Protein AF-A0A662SLN3-F1 (afdb_monomer_lite)

Secondary structure (DSSP, 8-state):
---------SS-SSSHHHHHHHHHHTTT-THHHHHHHHHHHHHHHHHHTTTSS-HHHHHHHHHHHHHHHHHHHHHHHS-TT-HHHHHHHHTT--SSEEEETTTTEEEE-SEEEEHHHHHHHHHHTT--SEEEEETTEEEE-SEEEE--SSS-EEEEE-SEEEEEPTT----TT--SEEE-TTEEEEESEEEETTTTEEES-EEEE-PPPSSTT----SEEE-TT-EEEEES-EEE--SSS-----B-SS-EEEEEEEEEESSEEEEEEEEEEEEEEEEES-EEEEEEEEEEEEEEE---TTS-SEEE-SS-EEE-EEE-SS--EEE---S----EEEES-EES---EEESS--SS-EEEEEEB--EEEETTSPBP-EEEEEE-TT--TTTSPPSEEEEEETTEEES--EEEEEEE-GGGTT--EE-PSEEEEEEETTEEEEEEEEE--SS-B--EEEEPPPSS-HHHHHHHHHHHHHHHHS-EEEETTEEEEE-TTSSSEEEEEEEE-TTS-B-SSS--EEEEE-

Radius of gyration: 42.92 Å; chains: 1; bounding box: 99×66×153 Å

Foldseek 3Di:
DDPPPQDADAPPDPCLVVLLQLLLVCVVPVVSVVVQLVVLVVVCVVCVVVVNDDPRVSVNSVVSSPNSVVVNVVVVVPPPPPVVVVVVCVVPPPAQWDADPVQLEIEGEADEEEVVNVVVVCVVVVHPQWAAPDVQEIEGNGAYEFYDQPHATEYEYFQHEYEYDLPDADDPQGASYEFEHNYEYEFFADPDPVVLDTHRGYEYHYDDHPDAAGAHEHYEYDAHGAYEGGLYEYADDQRYDDYDENPHDYHAYHGNYEYANYEAEYEADAHEEENYEAECYAYAYAHAYYENYEYEDDDQPDANYEYEPPHAYDHYEADDNHEYEYEYDPDQHEYEYEQHAYPDYFYHYPDQHPYKYWYKYFAWEQEAEPVRWGDWFKKFKAFPPDDVVPDHGPDIWTDDRRTTDDGRIDTQFIDGVVCGRDTPGRDPMWMFTDDPPDTQDIDTGHHRNGHHHYYHYTHDPPADPVNVVVVVLLVVQQVPADWDQDPQKIFRAGPVNPHGSWIWRFAAPVRHRDSPNTPDTHTDD

Structure (mmCIF, N/CA/C/O backbone):
data_AF-A0A662SLN3-F1
#
_entry.id   AF-A0A662SLN3-F1
#
loop_
_atom_site.group_PDB
_atom_site.id
_atom_site.type_symbol
_atom_site.label_atom_id
_atom_site.label_alt_id
_atom_site.label_comp_id
_atom_site.label_asym_id
_atom_site.label_entity_id
_atom_site.label_seq_id
_atom_site.pdbx_PDB_ins_code
_atom_site.Cartn_x
_atom_site.Cartn_y
_atom_site.Cartn_z
_atom_site.occupancy
_atom_site.B_iso_or_equiv
_atom_site.auth_seq_id
_atom_site.auth_comp_id
_atom_site.auth_asym_id
_atom_site.auth_atom_id
_atom_site.pdbx_PDB_model_num
ATOM 1 N N . MET A 1 1 ? -51.392 29.136 81.006 1.00 45.62 1 MET A N 1
ATOM 2 C CA . MET A 1 1 ? -51.705 29.392 79.584 1.00 45.62 1 MET A CA 1
ATOM 3 C C . MET A 1 1 ? -51.984 28.042 78.960 1.00 45.62 1 MET A C 1
ATOM 5 O O . MET A 1 1 ? -51.174 27.147 79.159 1.00 45.62 1 MET A O 1
ATOM 9 N N . GLY A 1 2 ? -53.167 27.854 78.369 1.00 44.44 2 GLY A N 1
ATOM 10 C CA . GLY A 1 2 ? -53.545 26.571 77.775 1.00 44.44 2 GLY A CA 1
ATOM 11 C C . GLY A 1 2 ? -52.547 26.180 76.691 1.00 44.44 2 GLY A C 1
ATOM 12 O O . GLY A 1 2 ? -52.160 27.028 75.891 1.00 44.44 2 GLY A O 1
ATOM 13 N N . VAL A 1 3 ? -52.108 24.923 76.706 1.00 50.09 3 VAL A N 1
ATOM 14 C CA . VAL A 1 3 ? -51.326 24.330 75.619 1.00 50.09 3 VAL A CA 1
ATOM 15 C C . VAL A 1 3 ? -52.274 24.248 74.425 1.00 50.09 3 VAL A C 1
ATOM 17 O O . VAL A 1 3 ? -53.097 23.341 74.336 1.00 50.09 3 VAL A O 1
ATOM 20 N N . GLY A 1 4 ? -52.262 25.283 73.586 1.00 57.16 4 GLY A N 1
ATOM 21 C CA . GLY A 1 4 ? -52.951 25.256 72.305 1.00 57.16 4 GLY A CA 1
ATOM 22 C C . GLY A 1 4 ? -52.290 24.195 71.434 1.00 57.16 4 GLY A C 1
ATOM 23 O O . GLY A 1 4 ? -51.065 24.153 71.347 1.00 57.16 4 GLY A O 1
ATOM 24 N N . ASN A 1 5 ? -53.090 23.319 70.832 1.00 64.81 5 ASN A N 1
ATOM 25 C CA . ASN A 1 5 ? -52.599 22.361 69.849 1.00 64.81 5 ASN A CA 1
ATOM 26 C C . ASN A 1 5 ? -52.024 23.138 68.658 1.00 64.81 5 ASN A C 1
ATOM 28 O O . ASN A 1 5 ? -52.776 23.750 67.902 1.00 64.81 5 ASN A O 1
ATOM 32 N N . VAL A 1 6 ? -50.699 23.123 68.519 1.00 71.62 6 VAL A N 1
ATOM 33 C CA . VAL A 1 6 ? -49.984 23.621 67.340 1.00 71.62 6 VAL A CA 1
ATOM 34 C C . VAL A 1 6 ? -50.281 22.653 66.194 1.00 71.62 6 VAL A C 1
ATOM 36 O O . VAL A 1 6 ? -49.996 21.460 66.307 1.00 71.62 6 VAL A O 1
ATOM 39 N N . LYS A 1 7 ? -50.904 23.145 65.120 1.00 82.12 7 LYS A N 1
ATOM 40 C CA . LYS A 1 7 ? -51.226 22.360 63.923 1.00 82.12 7 LYS A CA 1
ATOM 41 C C . LYS A 1 7 ? -50.310 22.822 62.792 1.00 82.12 7 LYS A C 1
ATOM 43 O O . LYS A 1 7 ? -50.463 23.939 62.321 1.00 82.12 7 LYS A O 1
ATOM 48 N N . VAL A 1 8 ? -49.377 21.966 62.382 1.00 84.44 8 VAL A N 1
ATOM 49 C CA . VAL A 1 8 ? -48.497 22.209 61.229 1.00 84.44 8 VAL A CA 1
ATOM 50 C C . VAL A 1 8 ? -49.195 21.691 59.974 1.00 84.44 8 VAL A C 1
ATOM 52 O O . VAL A 1 8 ? -49.628 20.536 59.947 1.00 84.44 8 VAL A O 1
ATOM 55 N N . GLU A 1 9 ? -49.339 22.543 58.965 1.00 86.38 9 GLU A N 1
ATOM 56 C CA . GLU A 1 9 ? -49.828 22.170 57.635 1.00 86.38 9 GLU A CA 1
ATOM 57 C C . GLU A 1 9 ? -48.622 22.092 56.691 1.00 86.38 9 GLU A C 1
ATOM 59 O O . GLU A 1 9 ? -47.720 22.913 56.783 1.00 86.38 9 GLU A O 1
ATOM 64 N N . ILE A 1 10 ? -48.569 21.043 55.869 1.00 88.38 10 ILE A N 1
ATOM 65 C CA . ILE A 1 10 ? -47.484 20.772 54.915 1.00 88.38 10 ILE A CA 1
ATOM 66 C C . ILE A 1 10 ? -48.088 20.938 53.519 1.00 88.38 10 ILE A C 1
ATOM 68 O O . ILE A 1 10 ? -49.196 20.444 53.281 1.00 88.38 10 ILE A O 1
ATOM 72 N N . PHE A 1 11 ? -47.358 21.576 52.611 1.00 89.06 11 PHE A N 1
ATOM 73 C CA . PHE A 1 11 ? -47.783 22.011 51.281 1.00 89.06 11 PHE A CA 1
ATOM 74 C C . PHE A 1 11 ? -48.908 23.044 51.325 1.00 89.06 11 PHE A C 1
ATOM 76 O O . PHE A 1 11 ? -49.922 22.910 50.632 1.00 89.06 11 PHE A O 1
ATOM 83 N N . ASP A 1 12 ? -48.748 24.052 52.177 1.00 85.62 12 ASP A N 1
ATOM 84 C CA . ASP A 1 12 ? -49.714 25.136 52.331 1.00 85.62 12 ASP A CA 1
ATOM 85 C C . ASP A 1 12 ? -49.606 26.186 51.212 1.00 85.62 12 ASP A C 1
ATOM 87 O O . ASP A 1 12 ? -50.600 26.860 50.911 1.00 85.62 12 ASP A O 1
ATOM 91 N N . ASP A 1 13 ? -48.462 26.273 50.521 1.00 85.69 13 ASP A N 1
ATOM 92 C CA . ASP A 1 13 ? -48.272 27.185 49.399 1.00 85.69 13 ASP A CA 1
ATOM 93 C C . ASP A 1 13 ? -47.536 26.581 48.176 1.00 85.69 13 ASP A C 1
ATOM 95 O O . ASP A 1 13 ? -47.255 25.386 48.065 1.00 85.69 13 ASP A O 1
ATOM 99 N N . ARG A 1 14 ? -47.317 27.410 47.142 1.00 84.00 14 ARG A N 1
ATOM 100 C CA . ARG A 1 14 ? -46.649 26.973 45.898 1.00 84.00 14 ARG A CA 1
ATOM 101 C C . ARG A 1 14 ? -45.124 26.907 46.043 1.00 84.00 14 ARG A C 1
ATOM 103 O O . ARG A 1 14 ? -44.486 26.261 45.211 1.00 84.00 14 ARG A O 1
ATOM 110 N N . TRP A 1 15 ? -44.556 27.578 47.042 1.00 87.56 15 TRP A N 1
ATOM 111 C CA . TRP A 1 15 ? -43.131 27.558 47.368 1.00 87.56 15 TRP A CA 1
ATOM 112 C C . TRP A 1 15 ? -42.744 26.292 48.130 1.00 87.56 15 TRP A C 1
ATOM 114 O O . TRP A 1 15 ? -41.628 25.816 47.932 1.00 87.56 15 TRP A O 1
ATOM 124 N N . SER A 1 16 ? -43.695 25.641 48.803 1.00 90.12 16 SER A N 1
ATOM 125 C CA . SER A 1 16 ? -43.526 24.314 49.399 1.00 90.12 16 SER A CA 1
ATOM 126 C C . SER A 1 16 ? -43.017 23.245 48.424 1.00 90.12 16 SER A C 1
ATOM 128 O O . SER A 1 16 ? -42.215 22.370 48.758 1.00 90.12 16 SER A O 1
ATOM 130 N N . ILE A 1 17 ? -43.434 23.323 47.153 1.00 90.88 17 ILE A N 1
ATOM 131 C CA . ILE A 1 17 ? -42.910 22.448 46.089 1.00 90.88 17 ILE A CA 1
ATOM 132 C C . ILE A 1 17 ? -41.433 22.765 45.810 1.00 90.88 17 ILE A C 1
ATOM 134 O O . ILE A 1 17 ? -40.642 21.862 45.538 1.00 90.88 17 ILE A O 1
ATOM 138 N N . GLY A 1 18 ? -41.045 24.037 45.895 1.00 93.50 18 GLY A N 1
ATOM 139 C CA . GLY A 1 18 ? -39.654 24.473 45.814 1.00 93.50 18 GLY A CA 1
ATOM 140 C C . GLY A 1 18 ? -38.807 23.902 46.951 1.00 93.50 18 GLY A C 1
ATOM 141 O O . GLY A 1 18 ? -37.724 23.390 46.681 1.00 93.50 18 GLY A O 1
ATOM 142 N N . HIS A 1 19 ? -39.317 23.902 48.186 1.00 95.25 19 HIS A N 1
ATOM 143 C CA . HIS A 1 19 ? -38.638 23.316 49.350 1.00 95.25 19 HIS A CA 1
ATOM 144 C C . HIS A 1 19 ? -38.444 21.806 49.191 1.00 95.25 19 HIS A C 1
ATOM 146 O O . HIS A 1 19 ? -37.337 21.302 49.384 1.00 95.25 19 HIS A O 1
ATOM 152 N N . LEU A 1 20 ? -39.471 21.097 48.715 1.00 95.62 20 LEU A N 1
ATOM 153 C CA . LEU A 1 20 ? -39.382 19.678 48.369 1.00 95.62 20 LEU A CA 1
ATOM 154 C C . LEU A 1 20 ? -38.299 19.400 47.305 1.00 95.62 20 LEU A C 1
ATOM 156 O O . LEU A 1 20 ? -37.490 18.483 47.458 1.00 95.62 20 LEU A O 1
ATOM 160 N N . LEU A 1 21 ? -38.251 20.189 46.226 1.00 94.50 21 LEU A N 1
ATOM 161 C CA . LEU A 1 21 ? -37.251 20.021 45.163 1.00 94.50 21 LEU A CA 1
ATOM 162 C C . LEU A 1 21 ? -35.831 20.366 45.637 1.00 94.50 21 LEU A C 1
ATOM 164 O O . LEU A 1 21 ? -34.888 19.653 45.295 1.00 94.50 21 LEU A O 1
ATOM 168 N N . LEU A 1 22 ? -35.673 21.416 46.449 1.00 95.12 22 LEU A N 1
ATOM 169 C CA . LEU A 1 22 ? -34.396 21.773 47.077 1.00 95.12 22 LEU A CA 1
ATOM 170 C C . LEU A 1 22 ? -33.912 20.677 48.031 1.00 95.12 22 LEU A C 1
ATOM 172 O O . LEU A 1 22 ? -32.722 20.364 48.044 1.00 95.12 22 LEU A O 1
ATOM 176 N N . GLY A 1 23 ? -34.835 20.051 48.764 1.00 95.38 23 GLY A N 1
ATOM 177 C CA . GLY A 1 23 ? -34.565 18.885 49.596 1.00 95.38 23 GLY A CA 1
ATOM 178 C C . GLY A 1 23 ? -33.995 17.718 48.795 1.00 95.38 23 GLY A C 1
ATOM 179 O O . GLY A 1 23 ? -32.965 17.160 49.165 1.00 95.38 23 GLY A O 1
ATOM 180 N N . ALA A 1 24 ? -34.613 17.384 47.658 1.00 93.81 24 ALA A N 1
ATOM 181 C CA . ALA A 1 24 ? -34.114 16.330 46.772 1.00 93.81 24 ALA A CA 1
ATOM 182 C C . ALA A 1 24 ? -32.739 16.678 46.167 1.00 93.81 24 ALA A C 1
ATOM 184 O O . ALA A 1 24 ? -31.862 15.818 46.083 1.00 93.81 24 ALA A O 1
ATOM 185 N N . LEU A 1 25 ? -32.522 17.945 45.795 1.00 91.56 25 LEU A N 1
ATOM 186 C CA . LEU A 1 25 ? -31.258 18.443 45.240 1.00 91.56 25 LEU A CA 1
ATOM 187 C C . LEU A 1 25 ? -30.094 18.368 46.246 1.00 91.56 25 LEU A C 1
ATOM 189 O O . LEU A 1 25 ? -28.941 18.177 45.857 1.00 91.56 25 LEU A O 1
ATOM 193 N N . ALA A 1 26 ? -30.383 18.495 47.544 1.00 94.12 26 ALA A N 1
ATOM 194 C CA . ALA A 1 26 ? -29.374 18.492 48.601 1.00 94.12 26 ALA A CA 1
ATOM 195 C C . ALA A 1 26 ? -28.642 17.148 48.775 1.00 94.12 26 ALA A C 1
ATOM 197 O O . ALA A 1 26 ? -27.623 17.097 49.461 1.00 94.12 26 ALA A O 1
ATOM 198 N N . ILE A 1 27 ? -29.119 16.080 48.131 1.00 89.50 27 ILE A N 1
ATOM 199 C CA . ILE A 1 27 ? -28.432 14.783 48.067 1.00 89.50 27 ILE A CA 1
ATOM 200 C C . ILE A 1 27 ? -27.156 14.883 47.242 1.00 89.50 27 ILE A C 1
ATOM 202 O O . ILE A 1 27 ? -26.119 14.374 47.656 1.00 89.50 27 ILE A O 1
ATOM 206 N N . GLU A 1 28 ? -27.238 15.566 46.102 1.00 84.38 28 GLU A N 1
ATOM 207 C CA . GLU A 1 28 ? -26.095 15.784 45.215 1.00 84.38 28 GLU A CA 1
ATOM 208 C C . GLU A 1 28 ? -25.231 16.949 45.713 1.00 84.38 28 GLU A C 1
ATOM 210 O O . GLU A 1 28 ? -24.007 16.947 45.594 1.00 84.38 28 GLU A O 1
ATOM 215 N N . PHE A 1 29 ? -25.865 17.941 46.343 1.00 89.75 29 PHE A N 1
ATOM 216 C CA . PHE A 1 29 ? -25.205 19.154 46.812 1.00 89.75 29 PHE A CA 1
ATOM 217 C C . PHE A 1 29 ? -25.473 19.397 48.306 1.00 89.75 29 PHE A C 1
ATOM 219 O O . PHE A 1 29 ? -26.309 20.237 48.650 1.00 89.75 29 PHE A O 1
ATOM 226 N N . PRO A 1 30 ? -24.737 18.741 49.229 1.00 88.94 30 PRO A N 1
ATOM 227 C CA . PRO A 1 30 ? -24.989 18.831 50.674 1.00 88.94 30 PRO A CA 1
ATOM 228 C C . PRO A 1 30 ? -24.973 20.256 51.248 1.00 88.94 30 PRO A C 1
ATOM 230 O O . PRO A 1 30 ? -25.603 20.530 52.269 1.00 88.94 30 PRO A O 1
ATOM 233 N N . PHE A 1 31 ? -24.283 21.196 50.592 1.00 91.31 31 PHE A N 1
ATOM 234 C CA . PHE A 1 31 ? -24.267 22.602 51.003 1.00 91.31 31 PHE A CA 1
ATOM 235 C C . PHE A 1 31 ? -25.634 23.292 50.850 1.00 91.31 31 PHE A C 1
ATOM 237 O O . PHE A 1 31 ? -25.897 24.252 51.572 1.00 91.31 31 PHE A O 1
ATOM 244 N N . VAL A 1 32 ? -26.519 22.803 49.970 1.00 92.38 32 VAL A N 1
ATOM 245 C CA . VAL A 1 32 ? -27.882 23.335 49.788 1.00 92.38 32 VAL A CA 1
ATOM 246 C C . VAL A 1 32 ? -28.675 23.253 51.090 1.00 92.38 32 VAL A C 1
ATOM 248 O O . VAL A 1 32 ? -29.361 24.211 51.427 1.00 92.38 32 VAL A O 1
ATOM 251 N N . PHE A 1 33 ? -28.508 22.186 51.880 1.00 93.88 33 PHE A N 1
ATOM 252 C CA . PHE A 1 33 ? -29.134 22.075 53.202 1.00 93.88 33 PHE A CA 1
ATOM 253 C C . PHE A 1 33 ? -28.687 23.195 54.147 1.00 93.88 33 PHE A C 1
ATOM 255 O O . PHE A 1 33 ? -29.515 23.833 54.793 1.00 93.88 33 PHE A O 1
ATOM 262 N N . ALA A 1 34 ? -27.381 23.474 54.203 1.00 92.19 34 ALA A N 1
ATOM 263 C CA . ALA A 1 34 ? -26.845 24.517 55.073 1.00 92.19 34 ALA A CA 1
ATOM 264 C C . ALA A 1 34 ? -27.356 25.912 54.678 1.00 92.19 34 ALA A C 1
ATOM 266 O O . ALA A 1 34 ? -27.713 26.701 55.553 1.00 92.19 34 ALA A O 1
ATOM 267 N N . PHE A 1 35 ? -27.429 26.208 53.374 1.00 95.38 35 PHE A N 1
ATOM 268 C CA . PHE A 1 35 ? -27.989 27.470 52.887 1.00 95.38 35 PHE A CA 1
ATOM 269 C C . PHE A 1 35 ? -29.492 27.568 53.114 1.00 95.38 35 PHE A C 1
ATOM 271 O O . PHE A 1 35 ? -29.951 28.629 53.522 1.00 95.38 35 PHE A O 1
ATOM 278 N N . PHE A 1 36 ? -30.234 26.482 52.895 1.00 95.75 36 PHE A N 1
ATOM 279 C CA . PHE A 1 36 ? -31.675 26.438 53.109 1.00 95.75 36 PHE A CA 1
ATOM 280 C C . PHE A 1 36 ? -32.022 26.694 54.577 1.00 95.75 36 PHE A C 1
ATOM 282 O O . PHE A 1 36 ? -32.727 27.646 54.879 1.00 95.75 36 PHE A O 1
ATOM 289 N N . VAL A 1 37 ? -31.427 25.948 55.515 1.00 94.25 37 VAL A N 1
ATOM 290 C CA . VAL A 1 37 ? -31.673 26.153 56.953 1.00 94.25 37 VAL A CA 1
ATOM 291 C C . VAL A 1 37 ? -31.278 27.563 57.395 1.00 94.25 37 VAL A C 1
ATOM 293 O O . VAL A 1 37 ? -31.988 28.186 58.182 1.00 94.25 37 VAL A O 1
ATOM 296 N N . LEU A 1 38 ? -30.154 28.093 56.899 1.00 95.94 38 LEU A N 1
ATOM 297 C CA . LEU A 1 38 ? -29.742 29.461 57.217 1.00 95.94 38 LEU A CA 1
ATOM 298 C C . LEU A 1 38 ? -30.741 30.493 56.679 1.00 95.94 38 LEU A C 1
ATOM 300 O O . LEU A 1 38 ? -31.073 31.441 57.390 1.00 95.94 38 LEU A O 1
ATOM 304 N N . TYR A 1 39 ? -31.200 30.310 55.442 1.00 95.06 39 TYR A N 1
ATOM 305 C CA . TYR A 1 39 ? -32.197 31.154 54.797 1.00 95.06 39 TYR A CA 1
ATOM 306 C C . TYR A 1 39 ? -33.511 31.151 55.591 1.00 95.06 39 TYR A C 1
ATOM 308 O O . TYR A 1 39 ? -33.936 32.222 56.023 1.00 95.06 39 TYR A O 1
ATOM 316 N N . GLU A 1 40 ? -34.050 29.972 55.911 1.00 94.56 40 GLU A N 1
ATOM 317 C CA . GLU A 1 40 ? -35.296 29.816 56.672 1.00 94.56 40 GLU A CA 1
ATOM 318 C C . GLU A 1 40 ? -35.196 30.425 58.077 1.00 94.56 40 GLU A C 1
ATOM 320 O O . GLU A 1 40 ? -36.088 31.129 58.539 1.00 94.56 40 GLU A O 1
ATOM 325 N N . VAL A 1 41 ? -34.068 30.244 58.775 1.00 93.81 41 VAL A N 1
ATOM 326 C CA . VAL A 1 41 ? -33.870 30.848 60.106 1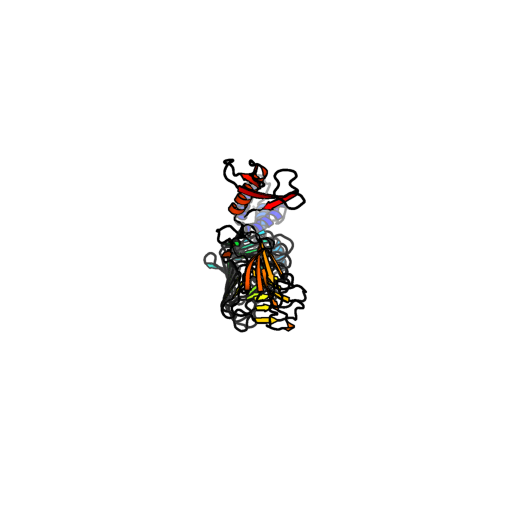.00 93.81 41 VAL A CA 1
ATOM 327 C C . VAL A 1 41 ? -33.830 32.376 60.029 1.00 93.81 41 VAL A C 1
ATOM 329 O O . VAL A 1 41 ? -34.369 33.055 60.911 1.00 93.81 41 VAL A O 1
ATOM 332 N N . ILE A 1 42 ? -33.175 32.937 59.006 1.00 93.62 42 ILE A N 1
ATOM 333 C CA . ILE A 1 42 ? -33.118 34.389 58.793 1.00 93.62 42 ILE A CA 1
ATOM 334 C C . ILE A 1 42 ? -34.511 34.926 58.457 1.00 93.62 42 ILE A C 1
ATOM 336 O O . ILE A 1 42 ? -34.926 35.936 59.039 1.00 93.62 42 ILE A O 1
ATOM 340 N N . GLU A 1 43 ? -35.220 34.259 57.549 1.00 91.75 43 GLU A N 1
ATOM 341 C CA . GLU A 1 43 ? -36.572 34.605 57.121 1.00 91.75 43 GLU A CA 1
ATOM 342 C C . GLU A 1 43 ? -37.545 34.583 58.303 1.00 91.75 43 GLU A C 1
ATOM 344 O O . GLU A 1 43 ? -38.126 35.630 58.627 1.00 91.75 43 GLU A O 1
ATOM 349 N N . PHE A 1 44 ? -37.572 33.477 59.048 1.00 91.56 44 PHE A N 1
ATOM 350 C CA . PHE A 1 44 ? -38.362 33.324 60.261 1.00 91.56 44 PHE A CA 1
ATOM 351 C C . PHE A 1 44 ? -38.048 34.428 61.273 1.00 91.56 44 PHE A C 1
ATOM 353 O O . PHE A 1 44 ? -38.941 35.129 61.747 1.00 91.56 44 PHE A O 1
ATOM 360 N N . CYS A 1 45 ? -36.772 34.690 61.581 1.00 90.75 45 CYS A N 1
ATOM 361 C CA . CYS A 1 45 ? -36.402 35.744 62.535 1.00 90.75 45 CYS A CA 1
ATOM 362 C C . CYS A 1 45 ? -36.865 37.146 62.098 1.00 90.75 45 CYS A C 1
ATOM 364 O O . CYS A 1 45 ? -37.200 37.989 62.945 1.00 90.75 45 CYS A O 1
ATOM 366 N N . TYR A 1 46 ? -36.869 37.414 60.791 1.00 91.38 46 TYR A N 1
ATOM 367 C CA . TYR A 1 46 ? -37.278 38.691 60.217 1.00 91.38 46 TYR A CA 1
ATOM 368 C C . TYR A 1 46 ? -38.806 38.855 60.188 1.00 91.38 46 TYR A C 1
ATOM 370 O O . TYR A 1 46 ? -39.322 39.907 60.589 1.00 91.38 46 TYR A O 1
ATOM 378 N N . LYS A 1 47 ? -39.538 37.823 59.755 1.00 88.75 47 LYS A N 1
ATOM 379 C CA . LYS A 1 47 ? -40.997 37.842 59.575 1.00 88.75 47 LYS A CA 1
ATOM 380 C C . LYS A 1 47 ? -41.776 37.532 60.855 1.00 88.75 47 LYS A C 1
ATOM 382 O O . LYS A 1 47 ? -42.838 38.128 61.070 1.00 88.75 47 LYS A O 1
ATOM 387 N N . TYR A 1 48 ? -41.231 36.727 61.769 1.00 84.69 48 TYR A N 1
ATOM 388 C CA . TYR A 1 48 ? -41.864 36.394 63.053 1.00 84.69 48 TYR A CA 1
ATOM 389 C C . TYR A 1 48 ? -42.099 37.640 63.917 1.00 84.69 48 TYR A C 1
ATOM 391 O O . TYR A 1 48 ? -43.196 37.865 64.431 1.00 84.69 48 TYR A O 1
ATOM 399 N N . LYS A 1 49 ? -41.112 38.549 63.993 1.00 81.75 49 LYS A N 1
ATOM 400 C CA . LYS A 1 49 ? -41.264 39.841 64.699 1.00 81.75 49 LYS A CA 1
ATOM 401 C C . LYS A 1 49 ? -42.371 40.722 64.114 1.00 81.75 49 LYS A C 1
ATOM 403 O O . LYS A 1 49 ? -42.907 41.576 64.818 1.00 81.75 49 LYS A O 1
ATOM 408 N N . ARG A 1 50 ? -42.712 40.525 62.840 1.00 86.38 50 ARG A N 1
ATOM 409 C CA . ARG A 1 50 ? -43.760 41.260 62.119 1.00 86.38 50 ARG A CA 1
ATOM 410 C C . ARG A 1 50 ? -45.109 40.543 62.125 1.00 86.38 50 ARG A C 1
ATOM 412 O O . ARG A 1 50 ? -46.055 41.079 61.557 1.00 86.38 50 ARG A O 1
ATOM 419 N N . LYS A 1 51 ? -45.210 39.377 62.782 1.00 81.50 51 LYS A N 1
ATOM 420 C CA . LYS A 1 51 ? -46.386 38.488 62.766 1.00 81.50 51 LYS A CA 1
ATOM 421 C C . LYS A 1 51 ? -46.807 38.082 61.346 1.00 81.50 51 LYS A C 1
ATOM 423 O O . LYS A 1 51 ? -47.993 37.920 61.081 1.00 81.50 51 LYS A O 1
ATOM 428 N N . GLN A 1 52 ? -45.837 37.992 60.437 1.00 80.50 52 GLN A N 1
ATOM 429 C CA . GLN A 1 52 ? -46.052 37.630 59.031 1.00 80.50 52 GLN A CA 1
ATOM 430 C C . GLN A 1 52 ? -45.802 36.145 58.760 1.00 80.50 52 GLN A C 1
ATOM 432 O O . GLN A 1 52 ? -46.150 35.668 57.690 1.00 80.50 52 GLN A O 1
ATOM 437 N N . GLU A 1 53 ? -45.214 35.441 59.721 1.00 82.62 53 GLU A N 1
ATOM 438 C CA . GLU A 1 53 ? -44.881 34.026 59.645 1.00 82.62 53 GLU A CA 1
ATOM 439 C C . GLU A 1 53 ? -45.033 33.441 61.046 1.00 82.62 53 GLU A C 1
ATOM 441 O O . GLU A 1 53 ? -44.666 34.087 62.040 1.00 82.62 53 GLU A O 1
ATOM 446 N N . THR A 1 54 ? -45.647 32.268 61.137 1.00 87.88 54 THR A N 1
ATOM 447 C CA . THR A 1 54 ? -45.875 31.584 62.407 1.00 87.88 54 THR A CA 1
ATOM 448 C C . THR A 1 54 ? -44.874 30.443 62.575 1.00 87.88 54 THR A C 1
ATOM 450 O O . THR A 1 54 ? -44.181 30.067 61.634 1.00 87.88 54 THR A O 1
ATOM 453 N N . VAL A 1 55 ? -44.755 29.905 63.793 1.00 87.81 55 VAL A N 1
ATOM 454 C CA . VAL A 1 55 ? -43.847 28.771 64.062 1.00 87.81 55 VAL A CA 1
ATOM 455 C C . VAL A 1 55 ? -44.243 27.557 63.216 1.00 87.81 55 VAL A C 1
ATOM 457 O O . VAL A 1 55 ? -43.390 26.771 62.823 1.00 87.81 55 VAL A O 1
ATOM 460 N N . GLU A 1 56 ? -45.536 27.418 62.931 1.00 89.19 56 GLU A N 1
ATOM 461 C CA . GLU A 1 56 ? -46.104 26.356 62.113 1.00 89.19 56 GLU A CA 1
ATOM 462 C C . GLU A 1 56 ? -45.580 26.381 60.673 1.00 89.19 56 GLU A C 1
ATOM 464 O O . GLU A 1 56 ? -45.208 25.319 60.189 1.00 89.19 56 GLU A O 1
ATOM 469 N N . CYS A 1 57 ? -45.493 27.553 60.029 1.00 88.25 57 CYS A N 1
ATOM 470 C CA . CYS A 1 57 ? -44.991 27.685 58.652 1.00 88.25 57 CYS A CA 1
ATOM 471 C C . CYS A 1 57 ? -43.512 27.289 58.554 1.00 88.25 57 CYS A C 1
ATOM 473 O O . CYS A 1 57 ? -43.184 26.364 57.827 1.00 88.25 57 CYS A O 1
ATOM 475 N N . PHE A 1 58 ? -42.652 27.859 59.406 1.00 91.62 58 PHE A N 1
ATOM 476 C CA . PHE A 1 58 ? -41.222 27.521 59.446 1.00 91.62 58 PHE A CA 1
ATOM 477 C C . PHE A 1 58 ? -40.961 26.022 59.676 1.00 91.62 58 PHE A C 1
ATOM 479 O O . PHE A 1 58 ? -40.063 25.417 59.087 1.00 91.62 58 PHE A O 1
ATOM 486 N N . VAL A 1 59 ? -41.743 25.392 60.562 1.00 92.38 59 VAL A N 1
ATOM 487 C CA . VAL A 1 59 ? -41.651 23.941 60.784 1.00 92.38 59 VAL A CA 1
ATOM 488 C C . VAL A 1 59 ? -42.177 23.166 59.570 1.00 92.38 59 VAL A C 1
ATOM 490 O O . VAL A 1 59 ? -41.618 22.116 59.254 1.00 92.38 59 VAL A O 1
ATOM 493 N N . GLY A 1 60 ? -43.211 23.669 58.894 1.00 93.44 60 GLY A N 1
ATOM 494 C CA . GLY A 1 60 ? -43.719 23.149 57.623 1.00 93.44 60 GLY A CA 1
ATOM 495 C C . GLY A 1 60 ? -42.643 23.129 56.537 1.00 93.44 60 GLY A C 1
ATOM 496 O O . GLY A 1 60 ? -42.332 22.052 56.031 1.00 93.44 60 GLY A O 1
ATOM 497 N N . ASP A 1 61 ? -41.984 24.260 56.287 1.00 94.06 61 ASP A N 1
ATOM 498 C CA . ASP A 1 61 ? -40.931 24.410 55.270 1.00 94.06 61 ASP A CA 1
ATOM 499 C C . ASP A 1 61 ? -39.752 23.453 55.505 1.00 94.06 61 ASP A C 1
ATOM 501 O O . ASP A 1 61 ? -39.259 22.781 54.591 1.00 94.06 61 ASP A O 1
ATOM 505 N N . LEU A 1 62 ? -39.333 23.302 56.768 1.00 95.06 62 LEU A N 1
ATOM 506 C CA . LEU A 1 62 ? -38.292 22.343 57.130 1.00 95.06 62 LEU A CA 1
ATOM 507 C C . LEU A 1 62 ? -38.741 20.894 56.891 1.00 95.06 62 LEU A C 1
ATOM 509 O O . LEU A 1 62 ? -37.950 20.074 56.421 1.00 95.06 62 LEU A O 1
ATOM 513 N N . LEU A 1 63 ? -39.994 20.555 57.210 1.00 95.25 63 LEU A N 1
ATOM 514 C CA . LEU A 1 63 ? -40.536 19.216 56.966 1.00 95.25 63 LEU A CA 1
ATOM 515 C C . LEU A 1 63 ? -40.651 18.915 55.470 1.00 95.25 63 LEU A C 1
ATOM 517 O O . LEU A 1 63 ? -40.334 17.801 55.064 1.00 95.25 63 LEU A O 1
ATOM 521 N N . GLU A 1 64 ? -41.044 19.881 54.647 1.00 96.44 64 GLU A N 1
ATOM 522 C CA . GLU A 1 64 ? -41.117 19.746 53.187 1.00 96.44 64 GLU A CA 1
ATOM 523 C C . GLU A 1 64 ? -39.744 19.509 52.570 1.00 96.44 64 GLU A C 1
ATOM 525 O O . GLU A 1 64 ? -39.574 18.592 51.763 1.00 96.44 64 GLU A O 1
ATOM 530 N N . PHE A 1 65 ? -38.736 20.262 53.012 1.00 96.81 65 PHE A N 1
ATOM 531 C CA . PHE A 1 65 ? -37.355 20.026 52.614 1.00 96.81 65 PHE A CA 1
ATOM 532 C C . PHE A 1 65 ? -36.885 18.624 53.018 1.00 96.81 65 PHE A C 1
ATOM 534 O O . PHE A 1 65 ? -36.312 17.891 52.211 1.00 96.81 65 PHE A O 1
ATOM 541 N N . MET A 1 66 ? -37.151 18.209 54.260 1.00 96.00 66 MET A N 1
ATOM 542 C CA . MET A 1 66 ? -36.760 16.883 54.748 1.00 96.00 66 MET A CA 1
ATOM 543 C C . MET A 1 66 ? -37.506 15.752 54.026 1.00 96.00 66 MET A C 1
ATOM 545 O O . MET A 1 66 ? -36.919 14.698 53.780 1.00 96.00 66 MET A O 1
ATOM 549 N N . LEU A 1 67 ? -38.768 15.963 53.636 1.00 95.94 67 LEU A N 1
ATOM 550 C CA . LEU A 1 67 ? -39.519 15.047 52.772 1.00 95.94 67 LEU A CA 1
ATOM 551 C C . LEU A 1 67 ? -38.880 14.949 51.384 1.00 95.94 67 LEU A C 1
ATOM 553 O O . LEU A 1 67 ? -38.770 13.850 50.846 1.00 95.94 67 LEU A O 1
ATOM 557 N N . GLY A 1 68 ? -38.412 16.069 50.836 1.00 95.69 68 GLY A N 1
ATOM 558 C CA . GLY A 1 68 ? -37.687 16.123 49.570 1.00 95.69 68 GLY A CA 1
ATOM 559 C C . GLY A 1 68 ? -36.385 15.335 49.619 1.00 95.69 68 GLY A C 1
ATOM 560 O O . GLY A 1 68 ? -36.129 14.491 48.760 1.00 95.69 68 GLY A O 1
ATOM 561 N N . LEU A 1 69 ? -35.603 15.552 50.679 1.00 93.81 69 LEU A N 1
ATOM 562 C CA . LEU A 1 69 ? -34.366 14.826 50.960 1.00 93.81 69 LEU A CA 1
ATOM 563 C C . LEU A 1 69 ? -34.627 13.323 51.126 1.00 93.81 69 LEU A C 1
ATOM 565 O O . LEU A 1 69 ? -33.920 12.498 50.551 1.00 93.81 69 LEU A O 1
ATOM 569 N N . GLY A 1 70 ? -35.671 12.955 51.872 1.00 94.50 70 GLY A N 1
ATOM 570 C CA . GLY A 1 70 ? -36.080 11.564 52.056 1.00 94.50 70 GLY A CA 1
ATOM 571 C C . GLY A 1 70 ? -36.516 10.903 50.748 1.00 94.50 70 GLY A C 1
ATOM 572 O O . GLY A 1 70 ? -36.087 9.790 50.454 1.00 94.50 70 GLY A O 1
ATOM 573 N N . TYR A 1 71 ? -37.322 11.589 49.935 1.00 90.50 71 TYR A N 1
ATOM 574 C CA . TYR A 1 71 ? -37.792 11.073 48.649 1.00 90.50 71 TYR A CA 1
ATOM 575 C C . TYR A 1 71 ? -36.648 10.910 47.651 1.00 90.50 71 TYR A C 1
ATOM 577 O O . TYR A 1 71 ? -36.516 9.857 47.029 1.00 90.50 71 TYR A O 1
ATOM 585 N N . GLY A 1 72 ? -35.773 11.911 47.547 1.00 89.44 72 GLY A N 1
ATOM 586 C CA . GLY A 1 72 ? -34.577 11.804 46.726 1.00 89.44 72 GLY A CA 1
ATOM 587 C C . GLY A 1 72 ? -33.667 10.665 47.199 1.00 89.44 72 GLY A C 1
ATOM 588 O O . GLY A 1 72 ? -33.124 9.943 46.370 1.00 89.44 72 GLY A O 1
ATOM 589 N N . TYR A 1 73 ? -33.531 10.449 48.515 1.00 87.62 73 TYR A N 1
ATOM 590 C CA . TYR A 1 73 ? -32.682 9.383 49.047 1.00 87.62 73 TYR A CA 1
ATOM 591 C C . TYR A 1 73 ? -33.271 8.019 48.701 1.00 87.62 73 TYR A C 1
ATOM 593 O O . TYR A 1 73 ? -32.562 7.144 48.222 1.00 87.62 73 TYR A O 1
ATOM 601 N N . VAL A 1 74 ? -34.586 7.847 48.855 1.00 84.25 74 VAL A N 1
ATOM 602 C CA . VAL A 1 74 ? -35.266 6.627 48.409 1.00 84.25 74 VAL A CA 1
ATOM 603 C C . VAL A 1 74 ? -35.039 6.398 46.915 1.00 84.25 74 VAL A C 1
ATOM 605 O O . VAL A 1 74 ? -34.720 5.274 46.545 1.00 84.25 74 VAL A O 1
ATOM 608 N N . ILE A 1 75 ? -35.111 7.435 46.072 1.00 81.19 75 ILE A N 1
ATOM 609 C CA . ILE A 1 75 ? -34.805 7.322 44.636 1.00 81.19 75 ILE A CA 1
ATOM 610 C C . ILE A 1 75 ? -33.371 6.834 44.397 1.00 81.19 75 ILE A C 1
ATOM 612 O O . ILE A 1 75 ? -33.184 5.953 43.560 1.00 81.19 75 ILE A O 1
ATOM 616 N N . THR A 1 76 ? -32.370 7.337 45.130 1.00 75.44 76 THR A N 1
ATOM 617 C CA . THR A 1 76 ? -30.981 6.862 44.975 1.00 75.44 76 THR A CA 1
ATOM 618 C C . THR A 1 76 ? -30.765 5.441 45.492 1.00 75.44 76 THR A C 1
ATOM 620 O O . THR A 1 76 ? -29.819 4.783 45.066 1.00 75.44 76 THR A O 1
ATOM 623 N N . GLN A 1 77 ? -31.632 4.947 46.382 1.00 76.12 77 GLN A N 1
ATOM 624 C CA . GLN A 1 77 ? -31.601 3.564 46.867 1.00 76.12 77 GLN A CA 1
ATOM 625 C C . GLN A 1 77 ? -32.399 2.583 45.993 1.00 76.12 77 GLN A C 1
ATOM 627 O O . GLN A 1 77 ? -32.292 1.376 46.211 1.00 76.12 77 GLN A O 1
ATOM 632 N N . ILE A 1 78 ? -33.202 3.048 45.023 1.00 67.75 78 ILE A N 1
ATOM 633 C CA . ILE A 1 78 ? -33.881 2.146 44.083 1.00 67.75 78 ILE A CA 1
ATOM 634 C C . ILE A 1 78 ? -32.803 1.496 43.201 1.00 67.75 78 ILE A C 1
ATOM 636 O O . ILE A 1 78 ? -32.109 2.210 42.474 1.00 67.75 78 ILE A O 1
ATOM 640 N N . PRO A 1 79 ? -32.655 0.156 43.226 1.00 52.53 79 PRO A N 1
ATOM 641 C CA . PRO A 1 79 ? -31.681 -0.535 42.395 1.00 52.53 79 PRO A CA 1
ATOM 642 C C . PRO A 1 79 ? -31.918 -0.191 40.924 1.00 52.53 79 PRO A C 1
ATOM 644 O O . PRO A 1 79 ? -33.033 -0.333 40.413 1.00 52.53 79 PRO A O 1
ATOM 647 N N . VAL A 1 80 ? -30.865 0.249 40.236 1.00 53.59 80 VAL A N 1
ATOM 648 C CA . VAL A 1 80 ? -30.860 0.706 38.831 1.00 53.59 80 VAL A CA 1
ATOM 649 C C . VAL A 1 80 ? -31.042 -0.464 37.841 1.00 53.59 80 VAL A C 1
ATOM 651 O O . VAL A 1 80 ? -30.546 -0.456 36.720 1.00 53.59 80 VAL A O 1
ATOM 654 N N . GLU A 1 81 ? -31.776 -1.501 38.238 1.00 50.62 81 GLU A N 1
ATOM 655 C CA . GLU A 1 81 ? -32.165 -2.620 37.378 1.00 50.62 81 GLU A CA 1
ATOM 656 C C . GLU A 1 81 ? -33.453 -2.325 36.597 1.00 50.62 81 GLU A C 1
ATOM 658 O O . GLU A 1 81 ? -33.817 -3.088 35.707 1.00 50.62 81 GLU A O 1
ATOM 663 N N . ASN A 1 82 ? -34.145 -1.210 36.874 1.00 53.78 82 ASN A N 1
ATOM 664 C CA . ASN A 1 82 ? -35.325 -0.822 36.105 1.00 53.78 82 ASN A CA 1
ATOM 665 C C . ASN A 1 82 ? -34.919 -0.186 34.751 1.00 53.78 82 ASN A C 1
ATOM 667 O O . ASN A 1 82 ? -34.405 0.940 34.732 1.00 53.78 82 ASN A O 1
ATOM 671 N N . PRO A 1 83 ? -35.189 -0.846 33.607 1.00 53.88 83 PRO A N 1
ATOM 672 C CA . PRO A 1 83 ? -34.749 -0.391 32.287 1.00 53.88 83 PRO A CA 1
ATOM 673 C C . PRO A 1 83 ? -35.351 0.959 31.865 1.00 53.88 83 PRO A C 1
ATOM 675 O O . PRO A 1 83 ? -34.737 1.679 31.082 1.00 53.88 83 PRO A O 1
ATOM 678 N N . VAL A 1 84 ? -36.506 1.347 32.417 1.00 56.47 84 VAL A N 1
ATOM 679 C CA . VAL A 1 84 ? -37.160 2.633 32.117 1.00 56.47 84 VAL A CA 1
ATOM 680 C C . VAL A 1 84 ? -36.414 3.800 32.769 1.00 56.47 84 VAL A C 1
ATOM 682 O O . VAL A 1 84 ? -36.207 4.832 32.137 1.00 56.47 84 VAL A O 1
ATOM 685 N N . ILE A 1 85 ? -35.948 3.631 34.011 1.00 52.84 85 ILE A N 1
ATOM 686 C CA . ILE A 1 85 ? -35.168 4.659 34.722 1.00 52.84 85 ILE A CA 1
ATOM 687 C C . ILE A 1 85 ? -33.764 4.774 34.114 1.00 52.84 85 ILE A C 1
ATOM 689 O O . ILE A 1 85 ? -33.242 5.879 33.980 1.00 52.84 85 ILE A O 1
ATOM 693 N N . ARG A 1 86 ? -33.186 3.655 33.654 1.00 50.94 86 ARG A N 1
ATOM 694 C CA . ARG A 1 86 ? -31.927 3.645 32.895 1.00 50.94 86 ARG A CA 1
ATOM 695 C C . ARG A 1 86 ? -32.043 4.445 31.591 1.00 50.94 86 ARG A C 1
ATOM 697 O O . ARG A 1 86 ? -31.133 5.201 31.279 1.00 50.94 86 ARG A O 1
ATOM 704 N N . GLU A 1 87 ? -33.160 4.339 30.867 1.00 52.62 87 GLU A N 1
ATOM 705 C CA . GLU A 1 87 ? -33.450 5.183 29.692 1.00 52.62 87 GLU A CA 1
ATOM 706 C C . GLU A 1 87 ? -33.645 6.664 30.045 1.00 52.62 87 GLU A C 1
ATOM 708 O O . GLU A 1 87 ? -33.125 7.542 29.361 1.00 52.62 87 GLU A O 1
ATOM 713 N N . MET A 1 88 ? -34.318 6.972 31.156 1.00 48.28 88 MET A N 1
ATOM 714 C CA . MET A 1 88 ? -34.487 8.366 31.586 1.00 48.28 88 MET A CA 1
ATOM 715 C C . MET A 1 88 ? -33.180 9.009 32.080 1.00 48.28 88 MET A C 1
ATOM 717 O O . MET A 1 88 ? -33.002 10.211 31.908 1.00 48.28 88 MET A O 1
ATOM 721 N N . LEU A 1 89 ? -32.243 8.236 32.640 1.00 47.56 89 LEU A N 1
ATOM 722 C CA . LEU A 1 89 ? -30.908 8.715 33.029 1.00 47.56 89 LEU A CA 1
ATOM 723 C C . LEU A 1 89 ? -29.919 8.776 31.851 1.00 47.56 89 LEU A C 1
ATOM 725 O O . LEU A 1 89 ? -29.006 9.599 31.874 1.00 47.56 89 LEU A O 1
ATOM 729 N N . LYS A 1 90 ? -30.129 8.004 30.772 1.00 46.91 90 LYS A N 1
ATOM 730 C CA . LYS A 1 90 ? -29.383 8.163 29.504 1.00 46.91 90 LYS A CA 1
ATOM 731 C C . LYS A 1 90 ? -29.601 9.530 28.841 1.00 46.91 90 LYS A C 1
ATOM 733 O O . LYS A 1 90 ? -28.762 9.966 28.061 1.00 46.91 90 LYS A O 1
ATOM 738 N N . LEU A 1 91 ? -30.674 10.249 29.175 1.00 39.72 91 LEU A N 1
ATOM 739 C CA . LEU A 1 91 ? -30.867 11.640 28.740 1.00 39.72 91 LEU A CA 1
ATOM 740 C C . LEU A 1 91 ? -29.854 12.628 29.359 1.00 39.72 91 LEU A C 1
ATOM 742 O O . LEU A 1 91 ? -29.774 13.764 28.902 1.00 39.72 91 LEU A O 1
ATOM 746 N N . PHE A 1 92 ? -29.040 12.190 30.327 1.00 40.00 92 PHE A N 1
ATOM 747 C CA . PHE A 1 92 ? -27.878 12.908 30.864 1.00 40.00 92 PHE A CA 1
ATOM 748 C C . PHE A 1 92 ? -26.538 12.283 30.428 1.00 40.00 92 PHE A C 1
ATOM 750 O O . PHE A 1 92 ? -25.546 12.344 31.154 1.00 40.00 92 PHE A O 1
ATOM 757 N N . VAL A 1 93 ? -26.468 11.698 29.227 1.00 47.62 93 VAL A N 1
ATOM 758 C CA . VAL A 1 93 ? -25.182 11.384 28.583 1.00 47.62 93 VAL A CA 1
ATOM 759 C C . VAL A 1 93 ? -24.504 12.706 28.200 1.00 47.62 93 VAL A C 1
ATOM 761 O O . VAL A 1 93 ? -24.666 13.244 27.107 1.00 47.62 93 VAL A O 1
ATOM 764 N N . ILE A 1 94 ? -23.775 13.282 29.156 1.00 48.72 94 ILE A N 1
ATOM 765 C CA . ILE A 1 94 ? -22.827 14.364 28.908 1.00 48.72 94 ILE A CA 1
ATOM 766 C C . ILE A 1 94 ? -21.576 13.703 28.322 1.00 48.72 94 ILE A C 1
ATOM 768 O O . ILE A 1 94 ? -20.744 13.167 29.050 1.00 48.72 94 ILE A O 1
ATOM 772 N N . GLY A 1 95 ? -21.472 13.720 26.995 1.00 65.19 95 GLY A N 1
ATOM 773 C CA . GLY A 1 95 ? -20.326 13.202 26.246 1.00 65.19 95 GLY A CA 1
ATOM 774 C C . GLY A 1 95 ? -20.697 12.011 25.371 1.00 65.19 95 GLY A C 1
ATOM 775 O O . GLY A 1 95 ? -21.405 11.112 25.797 1.00 65.19 95 GLY A O 1
ATOM 776 N N . GLY A 1 96 ? -20.221 11.990 24.133 1.00 90.69 96 GLY A N 1
ATOM 777 C CA . GLY A 1 96 ? -20.539 10.975 23.135 1.00 90.69 96 GLY A CA 1
ATOM 778 C C . GLY A 1 96 ? -19.930 9.583 23.356 1.00 90.69 96 GLY A C 1
ATOM 779 O O . GLY A 1 96 ? -19.630 8.893 22.391 1.00 90.69 96 GLY A O 1
ATOM 780 N N . ILE A 1 97 ? -19.738 9.146 24.605 1.00 95.06 97 ILE A N 1
ATOM 781 C CA . ILE A 1 97 ? -19.259 7.798 24.947 1.00 95.06 97 ILE A CA 1
ATOM 782 C C . ILE A 1 97 ? -20.336 7.079 25.770 1.00 95.06 97 ILE A C 1
ATOM 784 O O . ILE A 1 97 ? -20.876 7.634 26.726 1.00 95.06 97 ILE A O 1
ATOM 788 N N . SER A 1 98 ? -20.656 5.834 25.411 1.00 94.62 98 SER A N 1
ATOM 789 C CA . SER A 1 98 ? -21.589 4.977 26.159 1.00 94.62 98 SER A CA 1
ATOM 790 C C . SER A 1 98 ? -21.192 3.499 26.084 1.00 94.62 98 SER A C 1
ATOM 792 O O . SER A 1 98 ? -20.404 3.115 25.228 1.00 94.62 98 SER A O 1
ATOM 794 N N . TYR A 1 99 ? -21.717 2.650 26.973 1.00 94.81 99 TYR A N 1
ATOM 795 C CA . TYR A 1 99 ? -21.409 1.212 27.000 1.00 94.81 99 TYR A CA 1
ATOM 796 C C . TYR A 1 99 ? -22.681 0.359 27.029 1.00 94.81 99 TYR A C 1
ATOM 798 O O . TYR A 1 99 ? -23.586 0.603 27.832 1.00 94.81 99 TYR A O 1
ATOM 806 N N . ASN A 1 100 ? -22.727 -0.665 26.174 1.00 94.00 100 ASN A N 1
ATOM 807 C CA . ASN A 1 100 ? -23.748 -1.706 26.174 1.00 94.00 100 ASN A CA 1
ATOM 808 C C . ASN A 1 100 ? -23.145 -3.020 26.699 1.00 94.00 100 ASN A C 1
ATOM 810 O O . ASN A 1 100 ? -22.308 -3.633 26.035 1.00 94.00 100 ASN A O 1
ATOM 814 N N . ALA A 1 101 ? -23.593 -3.447 27.882 1.00 92.50 101 ALA A N 1
ATOM 815 C CA . ALA A 1 101 ? -23.120 -4.664 28.538 1.00 92.50 101 ALA A CA 1
ATOM 816 C C . ALA A 1 101 ? -23.565 -5.947 27.818 1.00 92.50 101 ALA A C 1
ATOM 818 O O . ALA A 1 101 ? -22.795 -6.901 27.772 1.00 92.50 101 ALA A O 1
ATOM 819 N N . ASP A 1 102 ? -24.755 -5.951 27.208 1.00 89.94 102 ASP A N 1
ATOM 820 C CA . ASP A 1 102 ? -25.299 -7.133 26.525 1.00 89.94 102 ASP A CA 1
ATOM 821 C C . ASP A 1 102 ? -24.491 -7.468 25.264 1.00 89.94 102 ASP A C 1
ATOM 823 O O . ASP A 1 102 ? -24.326 -8.627 24.896 1.00 89.94 102 ASP A O 1
ATOM 827 N N . GLU A 1 103 ? -23.939 -6.441 24.617 1.00 89.50 103 GLU A N 1
ATOM 828 C CA . GLU A 1 103 ? -23.082 -6.585 23.438 1.00 89.50 103 GLU A CA 1
ATOM 829 C C . GLU A 1 103 ? -21.586 -6.585 23.772 1.00 89.50 103 GLU A C 1
ATOM 831 O O . GLU A 1 103 ? -20.759 -6.766 22.874 1.00 89.50 103 GLU A O 1
ATOM 836 N N . ASN A 1 104 ? -21.240 -6.321 25.035 1.00 94.62 104 ASN A N 1
ATOM 837 C CA . ASN A 1 104 ? -19.896 -5.984 25.486 1.00 94.62 104 ASN A CA 1
ATOM 838 C C . ASN A 1 104 ? -19.204 -4.956 24.563 1.00 94.62 104 ASN A C 1
ATOM 840 O O . ASN A 1 104 ? -18.099 -5.178 24.055 1.00 94.62 104 ASN A O 1
ATOM 844 N N . ARG A 1 105 ? -19.896 -3.839 24.297 1.00 94.88 105 ARG A N 1
ATOM 845 C CA . ARG A 1 105 ? -19.501 -2.848 23.287 1.00 94.88 105 ARG A CA 1
ATOM 846 C C . ARG A 1 105 ? -19.550 -1.420 23.828 1.00 94.88 105 ARG A C 1
ATOM 848 O O . ARG A 1 105 ? -20.584 -0.958 24.308 1.00 94.88 105 ARG A O 1
ATOM 855 N N . LEU A 1 106 ? -18.431 -0.715 23.707 1.00 96.00 106 LEU A N 1
ATOM 856 C CA . LEU A 1 106 ? -18.298 0.721 23.914 1.00 96.00 106 LEU A CA 1
ATOM 857 C C . LEU A 1 106 ? -18.659 1.455 22.617 1.00 96.00 106 LEU A C 1
ATOM 859 O O . LEU A 1 106 ? -18.161 1.117 21.548 1.00 96.00 106 LEU A O 1
ATOM 863 N N . TYR A 1 107 ? -19.514 2.460 22.711 1.00 95.81 107 TYR A N 1
ATOM 864 C CA . TYR A 1 107 ? -19.966 3.303 21.615 1.00 95.81 107 TYR A CA 1
ATOM 865 C C . TYR A 1 107 ? -19.360 4.692 21.763 1.00 95.81 107 TYR A C 1
ATOM 867 O O . TYR A 1 107 ? -19.479 5.302 22.823 1.00 95.81 107 TYR A O 1
ATOM 875 N N . VAL A 1 108 ? -18.746 5.186 20.693 1.00 96.62 108 VAL A N 1
ATOM 876 C CA . VAL A 1 108 ? -18.125 6.507 20.585 1.00 96.62 108 VAL A CA 1
ATOM 877 C C . VAL A 1 108 ? -18.808 7.228 19.431 1.00 96.62 108 VAL A C 1
ATOM 879 O O . VAL A 1 108 ? -18.805 6.722 18.312 1.00 96.62 108 VAL A O 1
ATOM 882 N N . VAL A 1 109 ? -19.427 8.373 19.687 1.00 95.50 109 VAL A N 1
ATOM 883 C CA . VAL A 1 109 ? -20.237 9.146 18.734 1.00 95.50 109 VAL A CA 1
ATOM 884 C C . VAL A 1 109 ? -20.024 10.641 18.966 1.00 95.50 109 VAL A C 1
ATOM 886 O O . VAL A 1 109 ? -19.686 11.037 20.068 1.00 95.50 109 VAL A O 1
ATOM 889 N N . ASP A 1 110 ? -20.256 11.484 17.963 1.00 94.75 110 ASP A N 1
ATOM 890 C CA . ASP A 1 110 ? -20.387 12.945 18.126 1.00 94.75 110 ASP A CA 1
ATOM 891 C C . ASP A 1 110 ? -19.187 13.657 18.781 1.00 94.75 110 ASP A C 1
ATOM 893 O O . ASP A 1 110 ? -19.293 14.243 19.861 1.00 94.75 110 ASP A O 1
ATOM 897 N N . GLY A 1 111 ? -18.029 13.620 18.122 1.00 95.19 111 GLY A N 1
ATOM 898 C CA . GLY A 1 111 ? -16.852 14.346 18.593 1.00 95.19 111 GLY A CA 1
ATOM 899 C C . GLY A 1 111 ? -15.528 13.740 18.156 1.00 95.19 111 GLY A C 1
ATOM 900 O O . GLY A 1 111 ? -15.476 12.779 17.388 1.00 95.19 111 GLY A O 1
ATOM 901 N N . GLU A 1 112 ? -14.446 14.319 18.665 1.00 97.12 112 GLU A N 1
ATOM 902 C CA . GLU A 1 112 ? -13.096 13.791 18.503 1.00 97.12 112 GLU A CA 1
ATOM 903 C C . GLU A 1 112 ? -12.584 13.286 19.849 1.00 97.12 112 GLU A C 1
ATOM 905 O O . GLU A 1 112 ? -12.595 14.014 20.841 1.00 97.12 112 GLU A O 1
ATOM 910 N N . TYR A 1 113 ? -12.136 12.038 19.864 1.00 97.44 113 TYR A N 1
ATOM 911 C CA . TYR A 1 113 ? -11.716 11.325 21.058 1.00 97.44 113 TYR A CA 1
ATOM 912 C C . TYR A 1 113 ? -10.337 10.715 20.861 1.00 97.44 113 TYR A C 1
ATOM 914 O O . TYR A 1 113 ? -9.925 10.361 19.752 1.00 97.44 113 TYR A O 1
ATOM 922 N N . THR A 1 114 ? -9.632 10.539 21.965 1.00 97.31 114 THR A N 1
ATOM 923 C CA . THR A 1 114 ? -8.439 9.709 22.064 1.00 97.31 114 THR A CA 1
ATOM 924 C C . THR A 1 114 ? -8.752 8.421 22.815 1.00 97.31 114 THR A C 1
ATOM 926 O O . THR A 1 114 ? -9.743 8.329 23.538 1.00 97.31 114 THR A O 1
ATOM 929 N N . TYR A 1 115 ? -7.884 7.416 22.697 1.00 96.88 115 TYR A N 1
ATOM 930 C CA . TYR A 1 115 ? -8.019 6.200 23.508 1.00 96.88 115 TYR A CA 1
ATOM 931 C C . TYR A 1 115 ? -7.966 6.493 25.021 1.00 96.88 115 TYR A C 1
ATOM 933 O O . TYR A 1 115 ? -8.606 5.815 25.822 1.00 96.88 115 TYR A O 1
ATOM 941 N N . GLU A 1 116 ? -7.235 7.539 25.414 1.00 97.25 116 GLU A N 1
ATOM 942 C CA . GLU A 1 116 ? -7.149 7.993 26.800 1.00 97.25 116 GLU A CA 1
ATOM 943 C C . GLU A 1 116 ? -8.476 8.589 27.296 1.00 97.25 116 GLU A C 1
ATOM 945 O O . GLU A 1 116 ? -8.855 8.356 28.443 1.00 97.25 116 GLU A O 1
ATOM 950 N N . ASP A 1 117 ? -9.232 9.274 26.431 1.00 96.88 117 ASP A N 1
ATOM 951 C CA . ASP A 1 117 ? -10.586 9.742 26.756 1.00 96.88 117 ASP A CA 1
ATOM 952 C C . ASP A 1 117 ? -11.537 8.564 26.999 1.00 96.88 117 ASP A C 1
ATOM 954 O O . ASP A 1 117 ? -12.317 8.587 27.953 1.00 96.88 117 ASP A O 1
ATOM 958 N N . LEU A 1 118 ? -11.424 7.499 26.192 1.00 97.00 118 LEU A N 1
ATOM 959 C CA . LEU A 1 118 ? -12.198 6.268 26.391 1.00 97.00 118 LEU A CA 1
ATOM 960 C C . LEU A 1 118 ? -11.869 5.621 27.739 1.00 97.00 118 LEU A C 1
ATOM 962 O O . LEU A 1 118 ? -12.776 5.277 28.495 1.00 97.00 118 LEU A O 1
ATOM 966 N N . TYR A 1 119 ? -10.580 5.494 28.067 1.00 97.25 119 TYR A N 1
ATOM 967 C CA . TYR A 1 119 ? -10.136 4.951 29.351 1.00 97.25 119 TYR A CA 1
ATOM 968 C C . TYR A 1 119 ? -10.648 5.781 30.536 1.00 97.25 119 TYR A C 1
ATOM 970 O O . TYR A 1 119 ? -11.221 5.226 31.473 1.00 97.25 119 TYR A O 1
ATOM 978 N N . ASN A 1 120 ? -10.486 7.106 30.493 1.00 96.19 120 ASN A N 1
ATOM 979 C CA . ASN A 1 120 ? -10.922 7.989 31.575 1.00 96.19 120 ASN A CA 1
ATOM 980 C C . ASN A 1 120 ? -12.441 7.945 31.771 1.00 96.19 120 ASN A C 1
ATOM 982 O O . ASN A 1 120 ? -12.910 7.954 32.910 1.00 96.19 120 ASN A O 1
ATOM 986 N N . TRP A 1 121 ? -13.208 7.828 30.683 1.00 95.25 121 TRP A N 1
ATOM 987 C CA . TRP A 1 121 ? -14.649 7.612 30.763 1.00 95.25 121 TRP A CA 1
ATOM 988 C C . TRP A 1 121 ? -14.982 6.263 31.416 1.00 95.25 121 TRP A C 1
ATOM 990 O O . TRP A 1 121 ? -15.761 6.230 32.365 1.00 95.25 121 TRP A O 1
ATOM 1000 N N . VAL A 1 122 ? -14.348 5.168 30.978 1.00 95.19 122 VAL A N 1
ATOM 1001 C CA . VAL A 1 122 ? -14.542 3.816 31.541 1.00 95.19 122 VAL A CA 1
ATOM 1002 C C . VAL A 1 122 ? -14.266 3.793 33.049 1.00 95.19 122 VAL A C 1
ATOM 1004 O O . VAL A 1 122 ? -15.095 3.298 33.815 1.00 95.19 122 VAL A O 1
ATOM 1007 N N . VAL A 1 123 ? -13.157 4.399 33.487 1.00 94.56 123 VAL A N 1
ATOM 1008 C CA . VAL A 1 123 ? -12.803 4.529 34.911 1.00 94.56 123 VAL A CA 1
ATOM 1009 C C . VAL A 1 123 ? -13.815 5.395 35.660 1.00 94.56 123 VAL A C 1
ATOM 1011 O O . VAL A 1 123 ? -14.239 5.027 36.754 1.00 94.56 123 VAL A O 1
ATOM 1014 N N . GLY A 1 124 ? -14.243 6.515 35.072 1.00 91.19 124 GLY A N 1
ATOM 1015 C CA . GLY A 1 124 ? -15.251 7.401 35.659 1.00 91.19 124 GLY A CA 1
ATOM 1016 C C . GLY A 1 124 ? -16.613 6.731 35.862 1.00 91.19 124 GLY A C 1
ATOM 1017 O O . GLY A 1 124 ? -17.331 7.088 36.792 1.00 91.19 124 GLY A O 1
ATOM 1018 N N . GLN A 1 125 ? -16.948 5.732 35.040 1.00 90.44 125 GLN A N 1
ATOM 1019 C CA . GLN A 1 125 ? -18.153 4.910 35.190 1.00 90.44 125 GLN A CA 1
ATOM 1020 C C . GLN A 1 125 ? -17.964 3.695 36.120 1.00 90.44 125 GLN A C 1
ATOM 1022 O O . GLN A 1 125 ? -18.912 2.942 36.335 1.00 90.44 125 GLN A O 1
ATOM 1027 N N . GLY A 1 126 ? -16.759 3.464 36.656 1.00 92.31 126 GLY A N 1
ATOM 1028 C CA . GLY A 1 126 ? -16.457 2.289 37.482 1.00 92.31 126 GLY A CA 1
ATOM 1029 C C . GLY A 1 126 ? -16.508 0.959 36.718 1.00 92.31 126 GLY A C 1
ATOM 1030 O O . GLY A 1 126 ? -16.751 -0.085 37.323 1.00 92.31 126 GLY A O 1
ATOM 1031 N N . LEU A 1 127 ? -16.315 0.986 35.396 1.00 92.81 127 LEU A N 1
ATOM 1032 C CA . LEU A 1 127 ? -16.330 -0.201 34.540 1.00 92.81 127 LEU A CA 1
ATOM 1033 C C . LEU A 1 127 ? -14.923 -0.810 34.426 1.00 92.81 127 LEU A C 1
ATOM 1035 O O . LEU A 1 127 ? -13.936 -0.089 34.313 1.00 92.81 127 LEU A O 1
ATOM 1039 N N . ASP A 1 128 ? -14.830 -2.141 34.373 1.00 95.75 128 ASP A N 1
ATOM 1040 C CA . ASP A 1 128 ? -13.559 -2.882 34.252 1.00 95.75 128 ASP A CA 1
ATOM 1041 C C . ASP A 1 128 ? -13.327 -3.455 32.838 1.00 95.75 128 ASP A C 1
ATOM 1043 O O . ASP A 1 128 ? -12.865 -4.581 32.650 1.00 95.75 128 ASP A O 1
ATOM 1047 N N . ILE A 1 129 ? -13.712 -2.690 31.815 1.00 96.06 129 ILE A N 1
ATOM 1048 C CA . ILE A 1 129 ? -13.695 -3.132 30.408 1.00 96.06 129 ILE A CA 1
ATOM 1049 C C . ILE A 1 129 ? -12.480 -2.632 29.614 1.00 96.06 129 ILE A C 1
ATOM 1051 O O . ILE A 1 129 ? -12.205 -3.138 28.526 1.00 96.06 129 ILE A O 1
ATOM 1055 N N . ILE A 1 130 ? -11.744 -1.659 30.158 1.00 97.56 130 ILE A N 1
ATOM 1056 C CA . ILE A 1 130 ? -10.433 -1.205 29.680 1.00 97.56 130 ILE A CA 1
ATOM 1057 C C . ILE A 1 130 ? -9.566 -0.976 30.917 1.00 97.56 130 ILE A C 1
ATOM 1059 O O . ILE A 1 130 ? -9.872 -0.116 31.740 1.00 97.56 130 ILE A O 1
ATOM 1063 N N . GLN A 1 131 ? -8.474 -1.724 31.043 1.00 97.44 131 GLN A N 1
ATOM 1064 C CA . GLN A 1 131 ? -7.528 -1.591 32.147 1.00 97.44 131 GLN A CA 1
ATOM 1065 C C . GLN A 1 131 ? -6.229 -0.967 31.651 1.00 97.44 131 GLN A C 1
ATOM 1067 O O . GLN A 1 131 ? -5.741 -1.307 30.578 1.00 97.44 131 GLN A O 1
ATOM 1072 N N . ARG A 1 132 ? -5.627 -0.079 32.441 1.00 97.75 132 ARG A N 1
ATOM 1073 C CA . ARG A 1 132 ? -4.273 0.410 32.172 1.00 97.75 132 ARG A CA 1
ATOM 1074 C C . ARG A 1 132 ? -3.263 -0.544 32.805 1.00 97.75 132 ARG A C 1
ATOM 1076 O O . ARG A 1 132 ? -3.251 -0.701 34.021 1.00 97.75 132 ARG A O 1
ATOM 1083 N N . LEU A 1 133 ? -2.396 -1.135 31.988 1.00 96.56 133 LEU A N 1
ATOM 1084 C CA . LEU A 1 133 ? -1.307 -2.002 32.448 1.00 96.56 133 LEU A CA 1
ATOM 1085 C C . LEU A 1 133 ? -0.097 -1.174 32.899 1.00 96.56 133 LEU A C 1
ATOM 1087 O O . LEU A 1 133 ? 0.509 -1.434 33.936 1.00 96.56 133 LEU A O 1
ATOM 1091 N N . LYS A 1 134 ? 0.248 -0.156 32.107 1.00 95.62 134 LYS A N 1
ATOM 1092 C CA . LYS A 1 134 ? 1.301 0.837 32.373 1.00 95.62 134 LYS A CA 1
ATOM 1093 C C . LYS A 1 134 ? 1.037 2.087 31.532 1.00 95.62 134 LYS A C 1
ATOM 1095 O O . LYS A 1 134 ? 0.034 2.160 30.824 1.00 95.62 134 LYS A O 1
ATOM 1100 N N . GLU A 1 135 ? 1.921 3.079 31.606 1.00 95.56 135 GLU A N 1
ATOM 1101 C CA . GLU A 1 135 ? 1.835 4.254 30.735 1.00 95.56 135 GLU A CA 1
ATOM 1102 C C . GLU A 1 135 ? 1.735 3.817 29.267 1.00 95.56 135 GLU A C 1
ATOM 1104 O O . GLU A 1 135 ? 2.544 3.012 28.800 1.00 95.56 135 GLU A O 1
ATOM 1109 N N . GLN A 1 136 ? 0.702 4.307 28.573 1.00 94.75 136 GLN A N 1
ATOM 1110 C CA . GLN A 1 136 ? 0.436 4.015 27.161 1.00 94.75 136 GLN A CA 1
ATOM 1111 C C .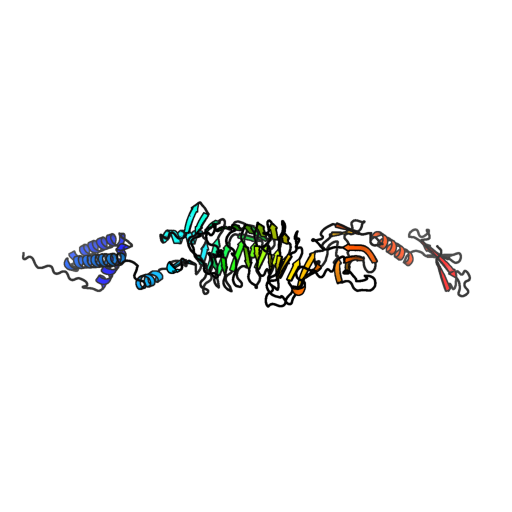 GLN A 1 136 ? 0.199 2.532 26.817 1.00 94.75 136 GLN A C 1
ATOM 1113 O O . GLN A 1 136 ? 0.279 2.145 25.654 1.00 94.75 136 GLN A O 1
ATOM 1118 N N . SER A 1 137 ? -0.121 1.689 27.800 1.00 97.62 137 SER A N 1
ATOM 1119 C CA . SER A 1 137 ? -0.403 0.270 27.579 1.00 97.62 137 SER A CA 1
ATOM 1120 C C . SER A 1 137 ? -1.694 -0.138 28.270 1.00 97.62 137 SER A C 1
ATOM 1122 O O . SER A 1 137 ? -1.868 0.104 29.468 1.00 97.62 137 SER A O 1
ATOM 1124 N N . TYR A 1 138 ? -2.592 -0.753 27.508 1.00 97.88 138 TYR A N 1
ATOM 1125 C CA . TYR A 1 138 ? -3.952 -1.044 27.936 1.00 97.88 138 TYR A CA 1
ATOM 1126 C C . TYR A 1 138 ? -4.320 -2.490 27.632 1.00 97.88 138 TYR A C 1
ATOM 1128 O O . TYR A 1 138 ? -3.910 -3.040 26.615 1.00 97.88 138 TYR A O 1
ATOM 1136 N N . TYR A 1 139 ? -5.137 -3.062 28.505 1.00 96.88 139 TYR A N 1
ATOM 1137 C CA . TYR A 1 139 ? -5.796 -4.343 28.327 1.00 96.88 139 TYR A CA 1
ATOM 1138 C C . TYR A 1 139 ? -7.281 -4.096 28.051 1.00 96.88 139 TYR A C 1
ATOM 1140 O O . TYR A 1 139 ? -7.989 -3.533 28.891 1.00 96.88 139 TYR A O 1
ATOM 1148 N N . GLN A 1 140 ? -7.746 -4.447 26.855 1.00 96.00 140 GLN A N 1
ATOM 1149 C CA . GLN A 1 140 ? -9.094 -4.166 26.367 1.00 96.00 140 GLN A CA 1
ATOM 1150 C C . GLN A 1 140 ? -9.959 -5.428 26.440 1.00 96.00 140 GLN A C 1
ATOM 1152 O O . GLN A 1 140 ? -9.654 -6.436 25.808 1.00 96.00 140 GLN A O 1
ATOM 1157 N N . LYS A 1 141 ? -11.072 -5.353 27.181 1.00 95.50 141 LYS A N 1
ATOM 1158 C CA . LYS A 1 141 ? -12.029 -6.456 27.384 1.00 95.50 141 LYS A CA 1
ATOM 1159 C C . LYS A 1 141 ? -13.377 -6.245 26.698 1.00 95.50 141 LYS A C 1
ATOM 1161 O O . LYS A 1 141 ? -14.306 -7.005 26.947 1.00 95.50 141 LYS A O 1
ATOM 1166 N N . CYS A 1 142 ? -13.517 -5.206 25.878 1.00 95.06 142 CYS A N 1
ATOM 1167 C CA . CYS A 1 142 ? -14.749 -4.884 25.157 1.00 95.06 142 CYS A CA 1
ATOM 1168 C C . CYS A 1 142 ? -14.481 -4.493 23.703 1.00 95.06 142 CYS A C 1
ATOM 1170 O O . CYS A 1 142 ? -13.385 -4.054 23.357 1.00 95.06 142 CYS A O 1
ATOM 1172 N N . LYS A 1 143 ? -15.505 -4.602 22.857 1.00 94.50 143 LYS A N 1
ATOM 1173 C CA . LYS A 1 143 ? -15.500 -4.065 21.489 1.00 94.50 143 LYS A CA 1
ATOM 1174 C C . LYS A 1 143 ? -15.696 -2.547 21.531 1.00 94.50 143 LYS A C 1
ATOM 1176 O O . LYS A 1 143 ? -16.389 -2.048 22.411 1.00 94.50 143 LYS A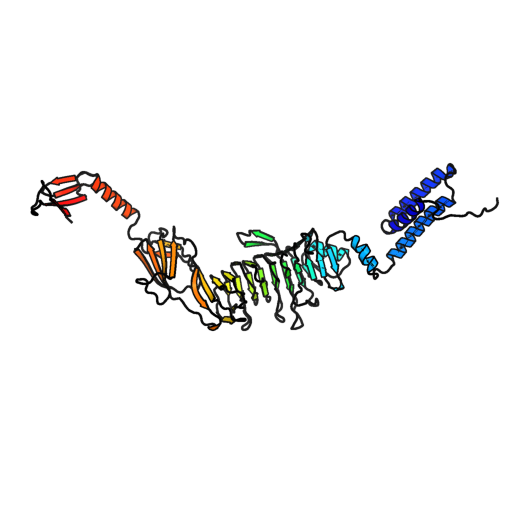 O 1
ATOM 1181 N N . ILE A 1 144 ? -15.149 -1.810 20.574 1.00 95.75 144 ILE A N 1
ATOM 1182 C CA . ILE A 1 144 ? -15.312 -0.359 20.433 1.00 95.75 144 ILE A CA 1
ATOM 1183 C C . ILE A 1 144 ? -15.938 -0.077 19.072 1.00 95.75 144 ILE A C 1
ATOM 1185 O O . ILE A 1 144 ? -15.395 -0.471 18.047 1.00 95.75 144 ILE A O 1
ATOM 1189 N N . ARG A 1 145 ? -17.060 0.640 19.048 1.00 94.81 145 ARG A N 1
ATOM 1190 C CA . ARG A 1 145 ? -17.693 1.156 17.835 1.00 94.81 145 ARG A CA 1
ATOM 1191 C C . ARG A 1 145 ? -17.578 2.672 17.799 1.00 94.81 145 ARG A C 1
ATOM 1193 O O . ARG A 1 145 ? -17.983 3.339 18.744 1.00 94.81 145 ARG A O 1
ATOM 1200 N N . VAL A 1 146 ? -17.062 3.203 16.698 1.00 95.31 146 VAL A N 1
ATOM 1201 C CA . VAL A 1 146 ? -16.887 4.634 16.447 1.00 95.31 146 VAL A CA 1
ATOM 1202 C C . VAL A 1 146 ? -17.829 5.053 15.324 1.00 95.31 146 VAL A C 1
ATOM 1204 O O . VAL A 1 146 ? -17.749 4.518 14.220 1.00 95.31 146 VAL A O 1
ATOM 1207 N N . GLY A 1 147 ? -18.703 6.014 15.606 1.00 93.31 147 GLY A N 1
ATOM 1208 C CA . GLY A 1 147 ? -19.733 6.506 14.698 1.00 93.31 147 GLY A CA 1
ATOM 1209 C C . GLY A 1 147 ? -21.083 5.814 14.856 1.00 93.31 147 GLY A C 1
ATOM 1210 O O . GLY A 1 147 ? -21.189 4.645 15.226 1.00 93.31 147 GLY A O 1
ATOM 1211 N N . ASP A 1 148 ? -22.130 6.561 14.520 1.00 91.56 148 ASP A N 1
ATOM 1212 C CA . ASP A 1 148 ? -23.523 6.109 14.452 1.00 91.56 148 ASP A CA 1
ATOM 1213 C C . ASP A 1 148 ? -24.109 6.215 13.032 1.00 91.56 148 ASP A C 1
ATOM 1215 O O . ASP A 1 148 ? -25.278 5.899 12.816 1.00 91.56 148 ASP A O 1
ATOM 1219 N N . GLY A 1 149 ? -23.312 6.669 12.060 1.00 89.81 149 GLY A N 1
ATOM 1220 C CA . GLY A 1 149 ? -23.759 6.960 10.700 1.00 89.81 149 GLY A CA 1
ATOM 1221 C C . GLY A 1 149 ? -24.373 8.344 10.504 1.00 89.81 149 GLY A C 1
ATOM 1222 O O . GLY A 1 149 ? -24.598 8.737 9.362 1.00 89.81 149 GLY A O 1
ATOM 1223 N N . SER A 1 150 ? -24.614 9.116 11.565 1.00 91.50 150 SER A N 1
ATOM 1224 C CA . SER A 1 150 ? -25.297 10.410 11.489 1.00 91.50 150 SER A CA 1
ATOM 1225 C C . SER A 1 150 ? -24.374 11.595 11.768 1.00 91.50 150 SER A C 1
ATOM 1227 O O . SER A 1 150 ? -24.428 12.591 11.044 1.00 91.50 150 SER A O 1
ATOM 1229 N N . LYS A 1 151 ? -23.497 11.486 12.772 1.00 92.88 151 LYS A N 1
ATOM 1230 C CA . LYS A 1 151 ? -22.593 12.567 13.181 1.00 92.88 151 LYS A CA 1
ATOM 1231 C C . LYS A 1 151 ? -21.138 12.198 12.958 1.00 92.88 151 LYS A C 1
ATOM 1233 O O . LYS A 1 151 ? -20.728 11.056 13.170 1.00 92.88 151 LYS A O 1
ATOM 1238 N N . TYR A 1 152 ? -20.351 13.205 12.580 1.00 94.50 152 TYR A N 1
ATOM 1239 C CA . TYR A 1 152 ? -18.916 13.029 12.442 1.00 94.50 152 TYR A CA 1
ATOM 1240 C C . TYR A 1 152 ? -18.296 12.614 13.776 1.00 94.50 152 TYR A C 1
ATOM 1242 O O . TYR A 1 152 ? -18.505 13.272 14.797 1.00 94.50 152 TYR A O 1
ATOM 1250 N N . THR A 1 153 ? -17.551 11.513 13.759 1.00 96.00 153 THR A N 1
ATOM 1251 C CA . THR A 1 153 ? -16.899 10.976 14.954 1.00 96.00 153 THR A CA 1
ATOM 1252 C C . THR A 1 153 ? -15.477 10.552 14.634 1.00 96.00 153 THR A C 1
ATOM 1254 O O . THR A 1 153 ? -15.256 9.799 13.693 1.00 96.00 153 THR A O 1
ATOM 1257 N N . LYS A 1 154 ? -14.505 10.974 15.434 1.00 96.62 154 LYS A N 1
ATOM 1258 C CA . LYS A 1 154 ? -13.100 10.625 15.237 1.00 96.62 154 LYS A CA 1
ATOM 1259 C C . LYS A 1 154 ? -12.520 9.974 16.482 1.00 96.62 154 LYS A C 1
ATOM 1261 O O . LYS A 1 154 ? -12.672 10.505 17.576 1.00 96.62 154 LYS A O 1
ATOM 1266 N N . LEU A 1 155 ? -11.796 8.873 16.309 1.00 97.38 155 LEU A N 1
ATOM 1267 C CA . LEU A 1 155 ? -10.971 8.257 17.345 1.00 97.38 155 LEU A CA 1
ATOM 1268 C C . LEU A 1 155 ? -9.502 8.273 16.911 1.00 97.38 155 LEU A C 1
ATOM 1270 O O . LEU A 1 155 ? -9.141 7.693 15.891 1.00 97.38 155 LEU A O 1
ATOM 1274 N N . THR A 1 156 ? -8.643 8.930 17.688 1.00 97.44 156 THR A N 1
ATOM 1275 C CA . THR A 1 156 ? -7.200 9.007 17.427 1.00 97.44 156 THR A CA 1
ATOM 1276 C C . THR A 1 156 ? -6.410 8.264 18.501 1.00 97.44 156 THR A C 1
ATOM 1278 O O . THR A 1 156 ? -6.467 8.581 19.688 1.00 97.44 156 THR A O 1
ATOM 1281 N N . CYS A 1 157 ? -5.610 7.299 18.071 1.00 97.12 157 CYS A N 1
ATOM 1282 C CA . CYS A 1 157 ? -4.822 6.421 18.923 1.00 97.12 157 CYS A CA 1
ATOM 1283 C C . CYS A 1 157 ? -3.341 6.596 18.566 1.00 97.12 157 CYS A C 1
ATOM 1285 O O . CYS A 1 157 ? -2.949 6.276 17.449 1.00 97.12 157 CYS A O 1
ATOM 1287 N N . LYS A 1 158 ? -2.510 7.116 19.479 1.00 97.44 158 LYS A N 1
ATOM 1288 C CA . LYS A 1 158 ? -1.089 7.410 19.207 1.00 97.44 158 LYS A CA 1
ATOM 1289 C C . LYS A 1 158 ? -0.184 6.903 20.315 1.00 97.44 158 LYS A C 1
ATOM 1291 O O . LYS A 1 158 ? -0.439 7.203 21.478 1.00 97.44 158 LYS A O 1
ATOM 1296 N N . ARG A 1 159 ? 0.900 6.224 19.931 1.00 96.81 159 ARG A N 1
ATOM 1297 C CA . ARG A 1 159 ? 1.941 5.701 20.820 1.00 96.81 159 ARG A CA 1
ATOM 1298 C C . ARG A 1 159 ? 1.320 4.842 21.919 1.00 96.81 159 ARG A C 1
ATOM 1300 O O . ARG A 1 159 ? 1.452 5.153 23.093 1.00 96.81 159 ARG A O 1
ATOM 1307 N N . LEU A 1 160 ? 0.585 3.807 21.517 1.00 96.19 160 LEU A N 1
ATOM 1308 C CA . LEU A 1 160 ? -0.147 2.923 22.430 1.00 96.19 160 LEU A CA 1
ATOM 1309 C C . LEU A 1 160 ? 0.239 1.465 22.198 1.00 96.19 160 LEU A C 1
ATOM 1311 O O . LEU A 1 160 ? 0.565 1.073 21.081 1.00 96.19 160 LEU A O 1
ATOM 1315 N N . SER A 1 161 ? 0.133 0.658 23.244 1.00 96.81 161 SER A N 1
ATOM 1316 C CA . SER A 1 161 ? 0.131 -0.801 23.176 1.00 96.81 161 SER A CA 1
ATOM 1317 C C . SER A 1 161 ? -1.211 -1.303 23.703 1.00 96.81 161 SER A C 1
ATOM 1319 O O . SER A 1 161 ? -1.616 -0.936 24.807 1.00 96.81 161 SER A O 1
ATOM 1321 N N . ILE A 1 162 ? -1.924 -2.091 22.903 1.00 95.06 162 ILE A N 1
ATOM 1322 C CA . ILE A 1 162 ? -3.240 -2.633 23.244 1.00 95.06 162 ILE A CA 1
ATOM 1323 C C . ILE A 1 162 ? -3.139 -4.152 23.242 1.00 95.06 162 ILE A C 1
ATOM 1325 O O . ILE A 1 162 ? -2.834 -4.760 22.217 1.00 95.06 162 ILE A O 1
ATOM 1329 N N . GLU A 1 163 ? -3.393 -4.745 24.400 1.00 93.62 163 GLU A N 1
ATOM 1330 C CA . GLU A 1 163 ? -3.559 -6.180 24.578 1.00 93.62 163 GLU A CA 1
ATOM 1331 C C . GLU A 1 163 ? -5.051 -6.499 24.657 1.00 93.62 163 GLU A C 1
ATOM 1333 O O . GLU A 1 163 ? -5.805 -5.854 25.387 1.00 93.62 163 GLU A O 1
ATOM 1338 N N . PHE A 1 164 ? -5.488 -7.462 23.858 1.00 90.88 164 PHE A N 1
ATOM 1339 C CA . PHE A 1 164 ? -6.893 -7.827 23.738 1.00 90.88 164 PHE A CA 1
ATOM 1340 C C . PHE A 1 164 ? -7.238 -9.030 24.616 1.00 90.88 164 PHE A C 1
ATOM 1342 O O . PHE A 1 164 ? -6.488 -9.997 24.655 1.00 90.88 164 PHE A O 1
ATOM 1349 N N . GLU A 1 165 ? -8.388 -9.006 25.285 1.00 90.62 165 GLU A N 1
ATOM 1350 C CA . GLU A 1 165 ? -8.875 -10.147 26.070 1.00 90.62 165 GLU A CA 1
ATOM 1351 C C . GLU A 1 165 ? -9.278 -11.320 25.153 1.00 90.62 165 GLU A C 1
ATOM 1353 O O . GLU A 1 165 ? -10.222 -11.176 24.372 1.00 90.62 165 GLU A O 1
ATOM 1358 N N . PRO A 1 166 ? -8.635 -12.500 25.258 1.00 83.19 166 PRO A N 1
ATOM 1359 C CA . PRO A 1 166 ? -8.925 -13.642 24.388 1.00 83.19 166 PRO A CA 1
ATOM 1360 C C . PRO A 1 166 ? -10.342 -14.192 24.575 1.00 83.19 166 PRO A C 1
ATOM 1362 O O . PRO A 1 166 ? -10.867 -14.835 23.674 1.00 83.19 166 PRO A O 1
ATOM 1365 N N . ALA A 1 167 ? -10.970 -13.960 25.733 1.00 84.62 167 ALA A N 1
ATOM 1366 C CA . ALA A 1 167 ? -12.317 -14.446 26.017 1.00 84.62 167 ALA A CA 1
ATOM 1367 C C . ALA A 1 167 ? -13.439 -13.642 25.329 1.00 84.62 167 ALA A C 1
ATOM 1369 O O . ALA A 1 167 ? -14.607 -14.029 25.427 1.00 84.62 167 ALA A O 1
ATOM 1370 N N . VAL A 1 168 ? -13.135 -12.523 24.659 1.00 84.25 168 VAL A N 1
ATOM 1371 C CA . VAL A 1 168 ? -14.158 -11.755 23.936 1.00 84.25 168 VAL A CA 1
ATOM 1372 C C . VAL A 1 168 ? -14.557 -12.501 22.666 1.00 84.25 168 VAL A C 1
ATOM 1374 O O . VAL A 1 168 ? -13.777 -12.656 21.731 1.00 84.25 168 VAL A O 1
ATOM 1377 N N . VAL A 1 169 ? -15.807 -12.962 22.638 1.00 80.75 169 VAL A N 1
ATOM 1378 C CA . VAL A 1 169 ? -16.378 -13.669 21.489 1.00 80.75 169 VAL A CA 1
ATOM 1379 C C . VAL A 1 169 ? -16.726 -12.666 20.391 1.00 80.75 169 VAL A C 1
ATOM 1381 O O . VAL A 1 169 ? -17.421 -11.676 20.635 1.00 80.75 169 VAL A O 1
ATOM 1384 N N . HIS A 1 170 ? -16.267 -12.953 19.175 1.00 77.12 170 HIS A N 1
ATOM 1385 C CA . HIS A 1 170 ? -16.595 -12.201 17.971 1.00 77.12 170 HIS A CA 1
ATOM 1386 C C . HIS A 1 170 ? -17.434 -13.062 17.031 1.00 77.12 170 HIS A C 1
ATOM 1388 O O . HIS A 1 170 ? -17.080 -14.204 16.735 1.00 77.12 170 HIS A O 1
ATOM 1394 N N . GLU A 1 171 ? -18.507 -12.486 16.498 1.00 81.81 171 GLU A N 1
ATOM 1395 C CA . GLU A 1 171 ? -19.091 -13.000 15.260 1.00 81.81 171 GLU A CA 1
ATOM 1396 C C . GLU A 1 171 ? -18.141 -12.730 14.083 1.00 81.81 171 GLU A C 1
ATOM 1398 O O . GLU A 1 171 ? -17.322 -11.809 14.116 1.00 81.81 171 GLU A O 1
ATOM 1403 N N . TRP A 1 172 ? -18.276 -13.476 12.983 1.00 72.50 172 TRP A N 1
ATOM 1404 C CA . TRP A 1 172 ? -17.374 -13.342 11.825 1.00 72.50 172 TRP A CA 1
ATOM 1405 C C . TRP A 1 172 ? -17.418 -11.961 11.134 1.00 72.50 172 TRP A C 1
ATOM 1407 O O . TRP A 1 172 ? -16.601 -11.685 10.254 1.00 72.50 172 TRP A O 1
ATOM 1417 N N . TRP A 1 173 ? -18.382 -11.107 11.495 1.00 74.19 173 TRP A N 1
ATOM 1418 C CA . TRP A 1 173 ? -18.535 -9.725 11.029 1.00 74.19 173 TRP A CA 1
ATOM 1419 C C . TRP A 1 173 ? -18.264 -8.668 12.113 1.00 74.19 173 TRP A C 1
ATOM 1421 O O . TRP A 1 173 ? -18.545 -7.497 11.880 1.00 74.19 173 TRP A O 1
ATOM 1431 N N . GLU A 1 174 ? -17.775 -9.043 13.292 1.00 82.06 174 GLU A N 1
ATOM 1432 C CA . GLU A 1 174 ? -17.459 -8.103 14.373 1.00 82.06 174 GLU A CA 1
ATOM 1433 C C . GLU A 1 174 ? -15.954 -7.869 14.500 1.00 82.06 174 GLU A C 1
ATOM 1435 O O . GLU A 1 174 ? -15.146 -8.670 14.027 1.00 82.06 174 GLU A O 1
ATOM 1440 N N . ALA A 1 175 ? -15.578 -6.771 15.162 1.00 85.56 175 ALA A N 1
ATOM 1441 C CA . ALA A 1 175 ? -14.188 -6.414 15.422 1.00 85.56 175 ALA A CA 1
ATOM 1442 C C . ALA A 1 175 ? -13.997 -5.735 16.786 1.00 85.56 175 ALA A C 1
ATOM 1444 O O . ALA A 1 175 ? -14.951 -5.259 17.398 1.00 85.56 175 ALA A O 1
ATOM 1445 N N . TRP A 1 176 ? -12.749 -5.665 17.252 1.00 90.12 176 TRP A N 1
ATOM 1446 C CA . TRP A 1 176 ? -12.363 -4.866 18.417 1.00 90.12 176 TRP A CA 1
ATOM 1447 C C . TRP A 1 176 ? -12.587 -3.375 18.191 1.00 90.12 176 TRP A C 1
ATOM 1449 O O . TRP A 1 176 ? -12.998 -2.685 19.117 1.00 90.12 176 TRP A O 1
ATOM 1459 N N . PHE A 1 177 ? -12.357 -2.897 16.971 1.00 91.56 177 PHE A N 1
ATOM 1460 C CA . PHE A 1 177 ? -12.658 -1.545 16.522 1.00 91.56 177 PHE A CA 1
ATOM 1461 C C . PHE A 1 177 ? -13.573 -1.600 15.299 1.00 91.56 177 PHE A C 1
ATOM 1463 O O . PHE A 1 177 ? -13.184 -2.094 14.245 1.00 91.56 177 PHE A O 1
ATOM 1470 N N . GLU A 1 178 ? -14.781 -1.068 15.420 1.00 90.75 178 GLU A N 1
ATOM 1471 C CA . GLU A 1 178 ? -15.762 -0.940 14.345 1.00 90.75 178 GLU A CA 1
ATOM 1472 C C . GLU A 1 178 ? -15.901 0.541 13.965 1.00 90.75 178 GLU A C 1
ATOM 1474 O O . GLU A 1 178 ? -16.343 1.350 14.773 1.00 90.75 178 GLU A O 1
ATOM 1479 N N . CYS A 1 179 ? -15.537 0.920 12.742 1.00 90.00 179 CYS A N 1
ATOM 1480 C CA . CYS A 1 179 ? -15.675 2.277 12.216 1.00 90.00 179 CYS A CA 1
ATOM 1481 C C . CYS A 1 179 ? -16.925 2.377 11.337 1.00 90.00 179 CYS A C 1
ATOM 1483 O O . CYS A 1 179 ? -16.985 1.817 10.244 1.00 90.00 179 CYS A O 1
ATOM 1485 N N . HIS A 1 180 ? -17.953 3.059 11.817 1.00 90.12 180 HIS A N 1
ATOM 1486 C CA . HIS A 1 180 ? -19.207 3.223 11.096 1.00 90.12 180 HIS A CA 1
ATOM 1487 C C . HIS A 1 180 ? -19.172 4.416 10.139 1.00 90.12 180 HIS A C 1
ATOM 1489 O O . HIS A 1 180 ? -18.193 5.153 10.052 1.00 90.12 180 HIS A O 1
ATOM 1495 N N . ASP A 1 181 ? -20.255 4.579 9.384 1.00 87.31 181 ASP A N 1
ATOM 1496 C CA . ASP A 1 181 ? -20.418 5.705 8.476 1.00 87.31 181 ASP A CA 1
ATOM 1497 C C . ASP A 1 181 ? -20.225 7.047 9.204 1.00 87.31 181 ASP A C 1
ATOM 1499 O O . ASP A 1 181 ? -20.567 7.187 10.381 1.00 87.31 181 ASP A O 1
ATOM 1503 N N . ASN A 1 182 ? -19.655 8.031 8.502 1.00 90.06 182 ASN A N 1
ATOM 1504 C CA . ASN A 1 182 ? -19.259 9.329 9.063 1.00 90.06 182 ASN A CA 1
ATOM 1505 C C . ASN A 1 182 ? -18.260 9.257 10.237 1.00 90.06 182 ASN A C 1
ATOM 1507 O O . ASN A 1 182 ? -18.139 10.225 10.986 1.00 90.06 182 ASN A O 1
ATOM 1511 N N . ALA A 1 183 ? -17.513 8.163 10.397 1.00 93.38 183 ALA A N 1
ATOM 1512 C CA . ALA A 1 183 ? -16.457 8.079 11.399 1.00 93.38 183 ALA A CA 1
ATOM 1513 C C . ALA A 1 183 ? -15.051 7.932 10.816 1.00 93.38 183 ALA A C 1
ATOM 1515 O O . ALA A 1 183 ? -14.864 7.521 9.672 1.00 93.38 183 ALA A O 1
ATOM 1516 N N . GLU A 1 184 ? -14.056 8.261 11.635 1.00 93.81 184 GLU A N 1
ATOM 1517 C CA . GLU A 1 184 ? -12.640 8.070 11.348 1.00 93.81 184 GLU A CA 1
ATOM 1518 C C . GLU A 1 184 ? -11.930 7.434 12.553 1.00 93.81 184 GLU A C 1
ATOM 1520 O O . GLU A 1 184 ? -12.091 7.886 13.686 1.00 93.81 184 GLU A O 1
ATOM 1525 N N . ILE A 1 185 ? -11.121 6.399 12.324 1.00 94.75 185 ILE A N 1
ATOM 1526 C CA . ILE A 1 185 ? -10.197 5.846 13.319 1.00 94.75 185 ILE A CA 1
ATOM 1527 C C . ILE A 1 185 ? -8.774 5.958 12.780 1.00 94.75 185 ILE A C 1
ATOM 1529 O O . ILE A 1 185 ? -8.447 5.379 11.745 1.00 94.75 185 ILE A O 1
ATOM 1533 N N . ILE A 1 186 ? -7.914 6.675 13.500 1.00 95.81 186 ILE A N 1
ATOM 1534 C CA . ILE A 1 186 ? -6.508 6.858 13.137 1.00 95.81 186 ILE A CA 1
ATOM 1535 C C . ILE A 1 186 ? -5.620 6.191 14.179 1.00 95.81 186 ILE A C 1
ATOM 1537 O O . ILE A 1 186 ? -5.615 6.587 15.346 1.00 95.81 186 ILE A O 1
ATOM 1541 N N . PHE A 1 187 ? -4.812 5.231 13.740 1.00 95.81 187 PHE A N 1
ATOM 1542 C CA . PHE A 1 187 ? -3.754 4.621 14.537 1.00 95.81 187 PHE A CA 1
ATOM 1543 C C . PHE A 1 187 ? -2.403 5.188 14.103 1.00 95.81 187 PHE A C 1
ATOM 1545 O O . PHE A 1 187 ? -1.878 4.826 13.056 1.00 95.81 187 PHE A O 1
ATOM 1552 N N . GLY A 1 188 ? -1.845 6.088 14.907 1.00 97.00 188 GLY A N 1
ATOM 1553 C CA . GLY A 1 188 ? -0.580 6.774 14.665 1.00 97.00 188 GLY A CA 1
ATOM 1554 C C . GLY A 1 188 ? -0.711 8.181 14.090 1.00 97.00 188 GLY A C 1
ATOM 1555 O O . GLY A 1 188 ? -1.744 8.842 14.205 1.00 97.00 188 GLY A O 1
ATOM 1556 N N . GLU A 1 189 ? 0.382 8.686 13.524 1.00 97.31 189 GLU A N 1
ATOM 1557 C CA . GLU A 1 189 ? 0.457 10.020 12.930 1.00 97.31 189 GLU A CA 1
ATOM 1558 C C . GLU A 1 189 ? 1.080 9.960 11.535 1.00 97.31 189 GLU A C 1
ATOM 1560 O O . GLU A 1 189 ? 2.205 9.484 11.357 1.00 97.31 189 GLU A O 1
ATOM 1565 N N . ASN A 1 190 ? 0.360 10.498 10.553 1.00 96.44 190 ASN A N 1
ATOM 1566 C CA . ASN A 1 190 ? 0.872 10.734 9.210 1.00 96.44 190 ASN A CA 1
ATOM 1567 C C . ASN A 1 190 ? 1.664 12.045 9.173 1.00 96.44 190 ASN A C 1
ATOM 1569 O O . ASN A 1 190 ? 1.121 13.105 9.483 1.00 96.44 190 ASN A O 1
ATOM 1573 N N . LEU A 1 191 ? 2.935 11.974 8.782 1.00 96.44 191 LEU A N 1
ATOM 1574 C CA . LEU A 1 191 ? 3.804 13.143 8.634 1.00 96.44 191 LEU A CA 1
ATOM 1575 C C . LEU A 1 191 ? 3.837 13.643 7.187 1.00 96.44 191 LEU A C 1
ATOM 1577 O O . LEU A 1 191 ? 3.942 14.844 6.946 1.00 96.44 191 LEU A O 1
ATOM 1581 N N . SER A 1 192 ? 3.773 12.726 6.217 1.00 95.19 192 SER A N 1
ATOM 1582 C CA . SER A 1 192 ? 3.762 13.061 4.797 1.00 95.19 192 SER A CA 1
ATOM 1583 C C . SER A 1 192 ? 3.174 11.936 3.953 1.00 95.19 192 SER A C 1
ATOM 1585 O O . SER A 1 192 ? 3.763 10.861 3.834 1.00 95.19 192 SER A O 1
ATOM 1587 N N . ASP A 1 193 ? 2.078 12.236 3.255 1.00 90.69 193 ASP A N 1
ATOM 1588 C CA . ASP A 1 193 ? 1.494 11.345 2.248 1.00 90.69 193 ASP A CA 1
ATOM 1589 C C . ASP A 1 193 ? 2.365 11.196 0.993 1.00 90.69 193 ASP A C 1
ATOM 1591 O O . ASP A 1 193 ? 2.274 10.175 0.310 1.00 90.69 193 ASP A O 1
ATOM 1595 N N . TYR A 1 194 ? 3.199 12.195 0.682 1.00 89.62 194 TYR A N 1
ATOM 1596 C CA . TYR A 1 194 ? 4.086 12.164 -0.483 1.00 89.62 194 TYR A CA 1
ATOM 1597 C C . TYR A 1 194 ? 5.280 11.236 -0.237 1.00 89.62 194 TYR A C 1
ATOM 1599 O O . TYR A 1 194 ? 5.561 10.363 -1.051 1.00 89.62 194 TYR A O 1
ATOM 1607 N N . TYR A 1 195 ? 5.931 11.370 0.923 1.00 89.94 195 TYR A N 1
ATOM 1608 C CA . TYR A 1 195 ? 7.091 10.550 1.294 1.00 89.94 195 TYR A CA 1
ATOM 1609 C C . TYR A 1 195 ? 6.728 9.265 2.057 1.00 89.94 195 TYR A C 1
ATOM 1611 O O . TYR A 1 195 ? 7.626 8.528 2.455 1.00 89.94 195 TYR A O 1
ATOM 1619 N N . LYS A 1 196 ? 5.433 9.009 2.304 1.00 92.50 196 LYS A N 1
ATOM 1620 C CA . LYS A 1 196 ? 4.928 7.875 3.107 1.00 92.50 196 LYS A CA 1
ATOM 1621 C C . LYS A 1 196 ? 5.565 7.802 4.504 1.00 92.50 196 LYS A C 1
ATOM 1623 O O . LYS A 1 196 ? 5.856 6.726 5.028 1.00 92.50 196 LYS A O 1
ATOM 1628 N N . GLN A 1 197 ? 5.802 8.965 5.112 1.00 93.69 197 GLN A N 1
ATOM 1629 C CA . GLN A 1 197 ? 6.422 9.085 6.432 1.00 93.69 197 GLN A CA 1
ATOM 1630 C C . GLN A 1 197 ? 5.357 9.113 7.526 1.00 93.69 197 GLN A C 1
ATOM 1632 O O . GLN A 1 197 ? 4.376 9.853 7.433 1.00 93.69 197 GLN A O 1
ATOM 1637 N N . SER A 1 198 ? 5.581 8.350 8.592 1.00 97.25 198 SER A N 1
ATOM 1638 C CA . SER A 1 198 ? 4.694 8.304 9.751 1.00 97.25 198 SER A CA 1
ATOM 1639 C C . SER A 1 198 ? 5.449 8.070 11.060 1.00 97.25 198 SER A C 1
ATOM 1641 O O . SER A 1 198 ? 6.630 7.716 11.042 1.00 97.25 198 SER A O 1
ATOM 1643 N N . ARG A 1 199 ? 4.774 8.272 12.200 1.00 97.75 199 ARG A N 1
ATOM 1644 C CA . ARG A 1 199 ? 5.303 7.974 13.543 1.00 97.75 199 ARG A CA 1
ATOM 1645 C C . ARG A 1 199 ? 4.196 7.635 14.546 1.00 97.75 199 ARG A C 1
ATOM 1647 O O . ARG A 1 199 ? 3.015 7.691 14.216 1.00 97.75 199 ARG A O 1
ATOM 1654 N N . ASP A 1 200 ? 4.608 7.342 15.782 1.00 97.44 200 ASP A N 1
ATOM 1655 C CA . ASP A 1 200 ? 3.733 7.222 16.957 1.00 97.44 200 ASP A CA 1
ATOM 1656 C C . ASP A 1 200 ? 2.573 6.232 16.778 1.00 97.44 200 ASP A C 1
ATOM 1658 O O . ASP A 1 200 ? 1.465 6.486 17.243 1.00 97.44 200 ASP A O 1
ATOM 1662 N N . GLY A 1 201 ? 2.811 5.108 16.102 1.00 96.12 201 GLY A N 1
ATOM 1663 C CA . GLY A 1 201 ? 1.778 4.108 15.849 1.00 96.12 201 GLY A CA 1
ATOM 1664 C C . GLY A 1 201 ? 1.322 3.332 17.079 1.00 96.12 201 GLY A C 1
ATOM 1665 O O . GLY A 1 201 ? 1.691 3.626 18.221 1.00 96.12 201 GLY A O 1
ATOM 1666 N N . VAL A 1 202 ? 0.480 2.336 16.821 1.00 95.81 202 VAL A N 1
ATOM 1667 C CA . VAL A 1 202 ? -0.116 1.477 17.843 1.00 95.81 202 VAL A CA 1
ATOM 1668 C C . VAL A 1 202 ? 0.385 0.050 17.679 1.00 95.81 202 VAL A C 1
ATOM 1670 O O . VAL A 1 202 ? 0.491 -0.462 16.568 1.00 95.81 202 VAL A O 1
ATOM 1673 N N . MET A 1 203 ? 0.708 -0.583 18.798 1.00 95.69 203 MET A N 1
ATOM 1674 C CA . MET A 1 203 ? 1.086 -1.985 18.872 1.00 95.69 203 MET A CA 1
ATOM 1675 C C . MET A 1 203 ? -0.119 -2.796 19.340 1.00 95.69 203 MET A C 1
ATOM 1677 O O . MET A 1 203 ? -0.611 -2.595 20.449 1.00 95.69 203 MET A O 1
ATOM 1681 N N . PHE A 1 204 ? -0.592 -3.704 18.498 1.00 92.38 204 PHE A N 1
ATOM 1682 C CA . PHE A 1 204 ? -1.694 -4.608 18.795 1.00 92.38 204 PHE A CA 1
ATOM 1683 C C . PHE A 1 204 ? -1.151 -5.979 19.182 1.00 92.38 204 PHE A C 1
ATOM 1685 O O . PHE A 1 204 ? -0.378 -6.576 18.429 1.00 92.38 204 PHE A O 1
ATOM 1692 N N . HIS A 1 205 ? -1.588 -6.487 20.330 1.00 90.31 205 HIS A N 1
ATOM 1693 C CA . HIS A 1 205 ? -1.298 -7.837 20.791 1.00 90.31 205 HIS A CA 1
ATOM 1694 C C . HIS A 1 205 ? -2.597 -8.620 20.908 1.00 90.31 205 HIS A C 1
ATOM 1696 O O . HIS A 1 205 ? -3.437 -8.327 21.761 1.00 90.31 205 HIS A O 1
ATOM 1702 N N . THR A 1 206 ? -2.752 -9.636 20.066 1.00 79.62 206 THR A N 1
ATOM 1703 C CA . THR A 1 206 ? -3.807 -10.632 20.244 1.00 79.62 206 THR A CA 1
ATOM 1704 C C . THR A 1 206 ? -3.184 -11.854 20.916 1.00 79.62 206 THR A C 1
ATOM 1706 O O . THR A 1 206 ? -2.296 -12.475 20.319 1.00 79.62 206 THR A O 1
ATOM 1709 N N . PRO A 1 207 ? -3.581 -12.203 22.146 1.00 74.25 207 PRO A N 1
ATOM 1710 C CA . PRO A 1 207 ? -3.088 -13.409 22.788 1.00 74.25 207 PRO A CA 1
ATOM 1711 C C . PRO A 1 207 ? -3.515 -14.660 22.021 1.00 74.25 207 PRO A C 1
ATOM 1713 O O . PRO A 1 207 ? -4.441 -14.640 21.209 1.00 74.25 207 PRO A O 1
ATOM 1716 N N . GLY A 1 208 ? -2.805 -15.754 22.298 1.00 67.88 208 GLY A N 1
ATOM 1717 C CA . GLY A 1 208 ? -3.097 -17.069 21.748 1.00 67.88 208 GLY A CA 1
ATOM 1718 C C . GLY A 1 208 ? -4.551 -17.465 21.943 1.00 67.88 208 GLY A C 1
ATOM 1719 O O . GLY A 1 208 ? -4.993 -17.589 23.085 1.00 67.88 208 GLY A O 1
ATOM 1720 N N . LEU A 1 209 ? -5.276 -17.681 20.848 1.00 62.56 209 LEU A N 1
ATOM 1721 C CA . LEU A 1 209 ? -6.595 -18.294 20.918 1.00 62.56 209 LEU A CA 1
ATOM 1722 C C . LEU A 1 209 ? -6.434 -19.758 21.331 1.00 62.56 209 LEU A C 1
ATOM 1724 O O . LEU A 1 209 ? -5.498 -20.444 20.925 1.00 62.56 209 LEU A O 1
ATOM 1728 N N . THR A 1 210 ? -7.323 -20.220 22.207 1.00 59.78 210 THR A N 1
ATOM 1729 C CA . THR A 1 210 ? -7.308 -21.612 22.684 1.00 59.78 210 THR A CA 1
ATOM 1730 C C . THR A 1 210 ? -8.204 -22.526 21.853 1.00 59.78 210 THR A C 1
ATOM 1732 O O . THR A 1 210 ? -8.084 -23.745 21.977 1.00 59.78 210 THR A O 1
ATOM 1735 N N . ASP A 1 211 ? -9.072 -21.957 21.011 1.00 61.44 211 ASP A N 1
ATOM 1736 C CA . ASP A 1 211 ? -10.076 -22.688 20.242 1.00 61.44 211 ASP A CA 1
ATOM 1737 C C . ASP A 1 211 ? -9.960 -22.425 18.743 1.00 61.44 211 ASP A C 1
ATOM 1739 O O . ASP A 1 211 ? -9.840 -21.274 18.310 1.00 61.44 211 ASP A O 1
ATOM 1743 N N . LYS A 1 212 ? -10.051 -23.511 17.963 1.00 57.44 212 LYS A N 1
ATOM 1744 C CA . LYS A 1 212 ? -9.524 -23.544 16.603 1.00 57.44 212 LYS A CA 1
ATOM 1745 C C . LYS A 1 212 ? -10.285 -22.722 15.555 1.00 57.44 212 LYS A C 1
ATOM 1747 O O . LYS A 1 212 ? -9.843 -22.519 14.424 1.00 57.44 212 LYS A O 1
ATOM 1752 N N . ASP A 1 213 ? -11.463 -22.257 15.947 1.00 56.91 213 ASP A N 1
ATOM 1753 C CA . ASP A 1 213 ? -12.450 -21.657 15.058 1.00 56.91 213 ASP A CA 1
ATOM 1754 C C . ASP A 1 213 ? -12.719 -20.175 15.367 1.00 56.91 213 ASP A C 1
ATOM 1756 O O . ASP A 1 213 ? -13.563 -19.548 14.718 1.00 56.91 213 ASP A O 1
ATOM 1760 N N . GLN A 1 214 ? -12.006 -19.578 16.329 1.00 56.03 214 GLN A N 1
ATOM 1761 C CA . GLN A 1 214 ? -12.204 -18.173 16.674 1.00 56.03 214 GLN A CA 1
ATOM 1762 C C . GLN A 1 214 ? -11.429 -17.247 15.727 1.00 56.03 214 GLN A C 1
ATOM 1764 O O . GLN A 1 214 ? -10.224 -17.370 15.528 1.00 56.03 214 GLN A O 1
ATOM 1769 N N . ARG A 1 215 ? -12.144 -16.288 15.129 1.00 61.44 215 ARG A N 1
ATOM 1770 C CA . ARG A 1 215 ? -11.564 -15.203 14.330 1.00 61.44 215 ARG A CA 1
ATOM 1771 C C . ARG A 1 215 ? -11.610 -13.930 15.146 1.00 61.44 215 ARG A C 1
ATOM 1773 O O . ARG A 1 215 ? -12.693 -13.419 15.421 1.00 61.44 215 ARG A O 1
ATOM 1780 N N . ILE A 1 216 ? -10.451 -13.396 15.501 1.00 63.66 216 ILE A N 1
ATOM 1781 C CA . ILE A 1 216 ? -10.380 -12.051 16.063 1.00 63.66 216 ILE A CA 1
ATOM 1782 C C . ILE A 1 216 ? -10.241 -11.079 14.899 1.00 63.66 216 ILE A C 1
ATOM 1784 O O . ILE A 1 216 ? -9.296 -11.205 14.132 1.00 63.66 216 ILE A O 1
ATOM 1788 N N . THR A 1 217 ? -11.124 -10.086 14.780 1.00 67.69 217 THR A N 1
ATOM 1789 C CA . THR A 1 217 ? -10.894 -8.936 13.890 1.00 67.69 217 THR A CA 1
ATOM 1790 C C . THR A 1 217 ? -10.466 -7.740 14.732 1.00 67.69 217 THR A C 1
ATOM 1792 O O . THR A 1 217 ? -11.214 -7.314 15.602 1.00 67.69 217 THR A O 1
ATOM 1795 N N . ALA A 1 218 ? -9.285 -7.166 14.498 1.00 67.06 218 ALA A N 1
ATOM 1796 C CA . ALA A 1 218 ? -8.834 -5.991 15.238 1.00 67.06 218 ALA A CA 1
ATOM 1797 C C . ALA A 1 218 ? -9.626 -4.753 14.804 1.00 67.06 218 ALA A C 1
ATOM 1799 O O . ALA A 1 218 ? -10.181 -4.057 15.643 1.00 67.06 218 ALA A O 1
ATOM 1800 N N . CYS A 1 219 ? -9.753 -4.517 13.496 1.00 70.62 219 CYS A N 1
ATOM 1801 C CA . CYS A 1 219 ? -10.442 -3.344 12.965 1.00 70.62 219 CYS A CA 1
ATOM 1802 C C . CYS A 1 219 ? -11.344 -3.717 11.782 1.00 70.62 219 CYS A C 1
ATOM 1804 O O . CYS A 1 219 ? -10.917 -4.428 10.871 1.00 70.62 219 CYS A O 1
ATOM 1806 N N . MET A 1 220 ? -12.565 -3.191 11.765 1.00 71.25 220 MET A N 1
ATOM 1807 C CA . MET A 1 220 ? -13.517 -3.281 10.663 1.00 71.25 220 MET A CA 1
ATOM 1808 C C . MET A 1 220 ? -14.138 -1.909 10.439 1.00 71.25 220 MET A C 1
ATOM 1810 O O . MET A 1 220 ? -14.382 -1.185 11.395 1.00 71.25 220 MET A O 1
ATOM 1814 N N . GLY A 1 221 ? -14.405 -1.539 9.192 1.00 58.72 221 GLY A N 1
ATOM 1815 C CA . GLY A 1 221 ? -15.206 -0.360 8.887 1.00 58.72 221 GLY A CA 1
ATOM 1816 C C . GLY A 1 221 ? -16.402 -0.727 8.023 1.00 58.72 221 GLY A C 1
ATOM 1817 O O . GLY A 1 221 ? -16.361 -1.754 7.352 1.00 58.72 221 GLY A O 1
ATOM 1818 N N . ASN A 1 222 ? -17.452 0.086 8.086 1.00 69.19 222 ASN A N 1
ATOM 1819 C CA . ASN A 1 222 ? -18.603 0.058 7.186 1.00 69.19 222 ASN A CA 1
ATOM 1820 C C . ASN A 1 222 ? -18.313 0.900 5.927 1.00 69.19 222 ASN A C 1
ATOM 1822 O O . ASN A 1 222 ? -17.276 1.556 5.841 1.00 69.19 222 ASN A O 1
ATOM 1826 N N . LYS A 1 223 ? -19.254 0.929 4.971 1.00 65.56 223 LYS A N 1
ATOM 1827 C CA . LYS A 1 223 ? -19.097 1.534 3.632 1.00 65.56 223 LYS A CA 1
ATOM 1828 C C . LYS A 1 223 ? -18.556 2.972 3.573 1.00 65.56 223 LYS A C 1
ATOM 1830 O O . LYS A 1 223 ? -18.166 3.388 2.486 1.00 65.56 223 LYS A O 1
ATOM 1835 N N . THR A 1 224 ? -18.576 3.778 4.626 1.00 73.94 224 THR A N 1
ATOM 1836 C CA . THR A 1 224 ? -17.993 5.133 4.576 1.00 73.94 224 THR A CA 1
ATOM 1837 C C . THR A 1 224 ? -17.141 5.504 5.781 1.00 73.94 224 THR A C 1
ATOM 1839 O O . THR A 1 224 ? -16.572 6.594 5.789 1.00 73.94 224 THR A O 1
ATOM 1842 N N . GLY A 1 225 ? -17.023 4.621 6.776 1.00 82.25 225 GLY A N 1
ATOM 1843 C CA . GLY A 1 225 ? -16.087 4.838 7.878 1.00 82.25 225 GLY A CA 1
ATOM 1844 C C . GLY A 1 225 ? -14.659 4.826 7.350 1.00 82.25 225 GLY A C 1
ATOM 1845 O O . GLY A 1 225 ? -14.381 4.087 6.420 1.00 82.25 225 GLY A O 1
ATOM 1846 N N . ASN A 1 226 ? -13.754 5.634 7.891 1.00 87.94 226 ASN A N 1
ATOM 1847 C CA . ASN A 1 226 ? -12.360 5.684 7.453 1.00 87.94 226 ASN A CA 1
ATOM 1848 C C . ASN A 1 226 ? -11.447 5.124 8.540 1.00 87.94 226 ASN A C 1
ATOM 1850 O O . ASN A 1 226 ? -11.496 5.554 9.687 1.00 87.94 226 ASN A O 1
ATOM 1854 N N . ILE A 1 227 ? -10.578 4.188 8.181 1.00 89.38 227 ILE A N 1
ATOM 1855 C CA . ILE A 1 227 ? -9.527 3.690 9.065 1.00 89.38 227 ILE A CA 1
ATOM 1856 C C . ILE A 1 227 ? -8.181 4.006 8.419 1.00 89.38 227 ILE A C 1
ATOM 1858 O O . ILE A 1 227 ? -7.979 3.777 7.223 1.00 89.38 227 ILE A O 1
ATOM 1862 N N . GLU A 1 228 ? -7.256 4.536 9.210 1.00 92.56 228 GLU A N 1
ATOM 1863 C CA . GLU A 1 228 ? -5.883 4.800 8.794 1.00 92.56 228 GLU A CA 1
ATOM 1864 C C . GLU A 1 228 ? -4.903 4.236 9.827 1.00 92.56 228 GLU A C 1
ATOM 1866 O O . GLU A 1 228 ? -5.104 4.366 11.036 1.00 92.56 228 GLU A O 1
ATOM 1871 N N . MET A 1 229 ? -3.840 3.589 9.350 1.00 93.38 229 MET A N 1
ATOM 1872 C CA . MET A 1 229 ? -2.812 2.973 10.185 1.00 93.38 229 MET A CA 1
ATOM 1873 C C . MET A 1 229 ? -1.424 3.462 9.785 1.00 93.38 229 MET A C 1
ATOM 1875 O O . MET A 1 229 ? -1.044 3.461 8.616 1.00 93.38 229 MET A O 1
ATOM 1879 N N . TYR A 1 230 ? -0.642 3.846 10.781 1.00 96.06 230 TYR A N 1
ATOM 1880 C CA . TYR A 1 230 ? 0.627 4.530 10.614 1.00 96.06 230 TYR A CA 1
ATOM 1881 C C . TYR A 1 230 ? 1.615 4.021 11.658 1.00 96.06 230 TYR A C 1
ATOM 1883 O O . TYR A 1 230 ? 1.295 4.008 12.846 1.00 96.06 230 TYR A O 1
ATOM 1891 N N . SER A 1 231 ? 2.809 3.592 11.235 1.00 97.19 231 SER A N 1
ATOM 1892 C CA . SER A 1 231 ? 3.902 3.152 12.126 1.00 97.19 231 SER A CA 1
ATOM 1893 C C . SER A 1 231 ? 3.478 2.141 13.200 1.00 97.19 231 SER A C 1
ATOM 1895 O O . SER A 1 231 ? 3.971 2.184 14.326 1.00 97.19 231 SER A O 1
ATOM 1897 N N . SER A 1 232 ? 2.501 1.297 12.876 1.00 95.12 232 SER A N 1
ATOM 1898 C CA . SER A 1 232 ? 1.831 0.394 13.813 1.00 95.12 232 SER A CA 1
ATOM 1899 C C . SER A 1 232 ? 2.350 -1.033 13.655 1.00 95.12 232 SER A C 1
ATOM 1901 O O . SER A 1 232 ? 2.864 -1.394 12.595 1.00 95.12 232 SER A O 1
ATOM 1903 N N . SER A 1 233 ? 2.212 -1.855 14.692 1.00 93.75 233 SER A N 1
ATOM 1904 C CA . SER A 1 233 ? 2.552 -3.275 14.615 1.00 93.75 233 SER A CA 1
ATOM 1905 C C . SER A 1 233 ? 1.415 -4.161 15.093 1.00 93.75 233 SER A C 1
ATOM 1907 O O . SER A 1 233 ? 0.641 -3.790 15.972 1.00 93.75 233 SER A O 1
ATOM 1909 N N . ILE A 1 234 ? 1.296 -5.330 14.479 1.00 89.94 234 ILE A N 1
ATOM 1910 C CA . ILE A 1 234 ? 0.263 -6.319 14.757 1.00 89.94 234 ILE A CA 1
ATOM 1911 C C . ILE A 1 234 ? 0.979 -7.621 15.082 1.00 89.94 234 ILE A C 1
ATOM 1913 O O . ILE A 1 234 ? 1.715 -8.137 14.244 1.00 89.94 234 ILE A O 1
ATOM 1917 N N . HIS A 1 235 ? 0.763 -8.136 16.289 1.00 88.56 235 HIS A N 1
ATOM 1918 C CA . HIS A 1 235 ? 1.357 -9.382 16.761 1.00 88.56 235 HIS A CA 1
ATOM 1919 C C . HIS A 1 235 ? 0.254 -10.387 17.085 1.00 88.56 235 HIS A C 1
ATOM 1921 O O . HIS A 1 235 ? -0.534 -10.176 18.015 1.00 88.56 235 HIS A O 1
ATOM 1927 N N . GLY A 1 236 ? 0.214 -11.458 16.294 1.00 80.19 236 GLY A N 1
ATOM 1928 C CA . GLY A 1 236 ? -0.755 -12.540 16.389 1.00 80.19 236 GLY A CA 1
ATOM 1929 C C . GLY A 1 236 ? -0.206 -13.839 16.977 1.00 80.19 236 GLY A C 1
ATOM 1930 O O . GLY A 1 236 ? 0.961 -13.950 17.361 1.00 80.19 236 GLY A O 1
ATOM 1931 N N . SER A 1 237 ? -1.079 -14.846 17.034 1.00 71.81 237 SER A N 1
ATOM 1932 C CA . SER A 1 237 ? -0.729 -16.226 17.372 1.00 71.81 237 SER A CA 1
ATOM 1933 C C . SER A 1 237 ? -1.126 -17.168 16.238 1.00 71.81 237 SER A C 1
ATOM 1935 O O . SER A 1 237 ? -2.139 -16.956 15.578 1.00 71.81 237 SER A O 1
ATOM 1937 N N . LEU A 1 238 ? -0.342 -18.227 16.057 1.00 56.28 238 LEU A N 1
ATOM 1938 C CA . LEU A 1 238 ? -0.395 -19.109 14.891 1.00 56.28 238 LEU A CA 1
ATOM 1939 C C . LEU A 1 238 ? -1.589 -20.063 14.819 1.00 56.28 238 LEU A C 1
ATOM 1941 O O . LEU A 1 238 ? -1.766 -20.677 13.768 1.00 56.28 238 LEU A O 1
ATOM 1945 N N . SER A 1 239 ? -2.356 -20.267 15.896 1.00 50.31 239 SER A N 1
ATOM 1946 C CA . SER A 1 239 ? -3.311 -21.376 15.886 1.00 50.31 239 SER A CA 1
ATOM 1947 C C . SER A 1 239 ? -4.501 -21.124 14.970 1.00 50.31 239 SER A C 1
ATOM 1949 O O . SER A 1 239 ? -4.793 -22.022 14.189 1.00 50.31 239 SER A O 1
ATOM 1951 N N . ASP A 1 240 ? -5.124 -19.940 14.956 1.00 45.50 240 ASP A N 1
ATOM 1952 C CA . ASP A 1 240 ? -6.497 -19.825 14.437 1.00 45.50 240 ASP A CA 1
ATOM 1953 C C . ASP A 1 240 ? -6.713 -18.605 13.551 1.00 45.50 240 ASP A C 1
ATOM 1955 O O . ASP A 1 240 ? -6.681 -17.441 13.949 1.00 45.50 240 ASP A O 1
ATOM 1959 N N . TRP A 1 241 ? -6.865 -18.915 12.271 1.00 43.00 241 TRP A N 1
ATOM 1960 C CA . TRP A 1 241 ? -6.811 -17.975 11.173 1.00 43.00 241 TRP A CA 1
ATOM 1961 C C . TRP A 1 241 ? -8.075 -17.115 11.100 1.00 43.00 241 TRP A C 1
ATOM 1963 O O . TRP A 1 241 ? -9.136 -17.607 10.695 1.00 43.00 241 TRP A O 1
ATOM 1973 N N . ARG A 1 242 ? -7.922 -15.805 11.336 1.00 47.81 242 ARG A N 1
ATOM 1974 C CA . ARG A 1 242 ? -8.225 -14.702 10.388 1.00 47.81 242 ARG A CA 1
ATOM 1975 C C . ARG A 1 242 ? -8.526 -13.398 11.136 1.00 47.81 242 ARG A C 1
ATOM 1977 O O . ARG A 1 242 ? -9.577 -13.249 11.748 1.00 47.81 242 ARG A O 1
ATOM 1984 N N . THR A 1 243 ? -7.658 -12.422 10.921 1.00 39.88 243 THR A N 1
ATOM 1985 C CA . THR A 1 243 ? -7.873 -10.967 11.010 1.00 39.88 243 THR A CA 1
ATOM 1986 C C . THR A 1 243 ? -7.280 -10.491 9.684 1.00 39.88 243 THR A C 1
ATOM 1988 O O . THR A 1 243 ? -6.175 -10.901 9.390 1.00 39.88 243 THR A O 1
ATOM 1991 N N . TYR A 1 244 ? -7.879 -9.780 8.735 1.00 44.75 244 TYR A N 1
ATOM 1992 C CA . TYR A 1 244 ? -8.590 -8.513 8.758 1.00 44.75 244 TYR A CA 1
ATOM 1993 C C . TYR A 1 244 ? -9.559 -8.535 7.570 1.00 44.75 244 TYR A C 1
ATOM 1995 O O . TYR A 1 244 ? -9.169 -8.865 6.451 1.00 44.75 244 TYR A O 1
ATOM 2003 N N . THR A 1 245 ? -10.808 -8.130 7.763 1.00 41.12 245 THR A N 1
ATOM 2004 C CA . THR A 1 245 ? -11.622 -7.654 6.643 1.00 41.12 245 THR A CA 1
ATOM 2005 C C . THR A 1 245 ? -12.169 -6.303 7.039 1.00 41.12 245 THR A C 1
ATOM 2007 O O . THR A 1 245 ? -13.092 -6.201 7.842 1.00 41.12 245 THR A O 1
ATOM 2010 N N . LEU A 1 246 ? -11.613 -5.248 6.453 1.00 45.50 246 LEU A N 1
ATOM 2011 C CA . LEU A 1 246 ? -12.328 -3.986 6.359 1.00 45.50 246 LEU A CA 1
ATOM 2012 C C . LEU A 1 246 ? -13.411 -4.192 5.314 1.00 45.50 246 LEU A C 1
ATOM 2014 O O . LEU A 1 246 ? -13.173 -4.083 4.112 1.00 45.50 246 LEU A O 1
ATOM 2018 N N . LYS A 1 247 ? -14.576 -4.635 5.782 1.00 40.66 247 LYS A N 1
ATOM 2019 C CA . LYS A 1 247 ? -15.734 -4.909 4.942 1.00 40.66 247 LYS A CA 1
ATOM 2020 C C . LYS A 1 247 ? -16.277 -3.599 4.359 1.00 40.66 247 LYS A C 1
ATOM 2022 O O . LYS A 1 247 ? -17.132 -2.950 4.938 1.00 40.66 247 LYS A O 1
ATOM 2027 N N . ALA A 1 248 ? -15.814 -3.322 3.141 1.00 42.00 248 ALA A N 1
ATOM 2028 C CA . ALA A 1 248 ? -16.231 -2.270 2.216 1.00 42.00 248 ALA A CA 1
ATOM 2029 C C . ALA A 1 248 ? -15.793 -0.841 2.609 1.00 42.00 248 ALA A C 1
ATOM 2031 O O . ALA A 1 248 ? -16.238 -0.287 3.604 1.00 42.00 248 ALA A O 1
ATOM 2032 N N . ASN A 1 249 ? -14.940 -0.249 1.760 1.00 51.19 249 ASN A N 1
ATOM 2033 C CA . ASN A 1 249 ? -14.534 1.168 1.664 1.00 51.19 249 ASN A CA 1
ATOM 2034 C C . ASN A 1 249 ? -13.640 1.818 2.743 1.00 51.19 249 ASN A C 1
ATOM 2036 O O . ASN A 1 249 ? -13.203 2.949 2.521 1.00 51.19 249 ASN A O 1
ATOM 2040 N N . ALA A 1 250 ? -13.351 1.171 3.878 1.00 54.59 250 ALA A N 1
ATOM 2041 C CA . ALA A 1 250 ? -12.879 1.922 5.048 1.00 54.59 250 ALA A CA 1
ATOM 2042 C C . ALA A 1 250 ? -11.366 2.111 5.254 1.00 54.59 250 ALA A C 1
ATOM 2044 O O . ALA A 1 250 ? -10.932 3.225 5.552 1.00 54.59 250 ALA A O 1
ATOM 2045 N N . LEU A 1 251 ? -10.533 1.065 5.147 1.00 63.41 251 LEU A N 1
ATOM 2046 C CA . LEU A 1 251 ? -9.084 1.237 5.344 1.00 63.41 251 LEU A CA 1
ATOM 2047 C C . LEU A 1 251 ? -8.483 1.866 4.106 1.00 63.41 251 LEU A C 1
ATOM 2049 O O . LEU A 1 251 ? -8.255 1.194 3.101 1.00 63.41 251 LEU A O 1
ATOM 2053 N N . ARG A 1 252 ? -8.203 3.159 4.201 1.00 71.25 252 ARG A N 1
ATOM 2054 C CA . ARG A 1 252 ? -7.662 3.905 3.071 1.00 71.25 252 ARG A CA 1
ATOM 2055 C C . ARG A 1 252 ? -6.150 3.840 3.014 1.00 71.25 252 ARG A C 1
ATOM 2057 O O . ARG A 1 252 ? -5.595 3.868 1.919 1.00 71.25 252 ARG A O 1
ATOM 2064 N N . LYS A 1 253 ? -5.481 3.790 4.171 1.00 88.06 253 LYS A N 1
ATOM 2065 C CA . LYS A 1 253 ? -4.028 3.971 4.263 1.00 88.06 253 LYS A CA 1
ATOM 2066 C C . LYS A 1 253 ? -3.412 3.119 5.365 1.00 88.06 253 LYS A C 1
ATOM 2068 O O . LYS A 1 253 ? -3.882 3.129 6.501 1.00 88.06 253 LYS A O 1
ATOM 2073 N N . ALA A 1 254 ? -2.326 2.441 5.019 1.00 90.50 254 ALA A N 1
ATOM 2074 C CA . ALA A 1 254 ? -1.470 1.698 5.930 1.00 90.50 254 ALA A CA 1
ATOM 2075 C C . ALA A 1 254 ? -0.002 1.979 5.575 1.00 90.50 254 ALA A C 1
ATOM 2077 O O . ALA A 1 254 ? 0.460 1.514 4.532 1.00 90.50 254 ALA A O 1
ATOM 2078 N N . TYR A 1 255 ? 0.719 2.754 6.397 1.00 93.69 255 TYR A N 1
ATOM 2079 C CA . TYR A 1 255 ? 2.136 3.085 6.168 1.00 93.69 255 TYR A CA 1
ATOM 2080 C C . TYR A 1 255 ? 3.031 2.579 7.298 1.00 93.69 255 TYR A C 1
ATOM 2082 O O . TYR A 1 255 ? 2.728 2.801 8.472 1.00 93.69 255 TYR A O 1
ATOM 2090 N N . ASN A 1 256 ? 4.184 2.006 6.943 1.00 95.12 256 ASN A N 1
ATOM 2091 C CA . ASN A 1 256 ? 5.221 1.586 7.891 1.00 95.12 256 ASN A CA 1
ATOM 2092 C C . ASN A 1 256 ? 4.672 0.579 8.920 1.00 95.12 256 ASN A C 1
ATOM 2094 O O . ASN A 1 256 ? 4.762 0.808 10.125 1.00 95.12 256 ASN A O 1
ATOM 2098 N N . ILE A 1 257 ? 4.039 -0.498 8.445 1.00 93.75 257 ILE A N 1
ATOM 2099 C CA . ILE A 1 257 ? 3.359 -1.483 9.300 1.00 93.75 257 ILE A CA 1
ATOM 2100 C C . ILE A 1 257 ? 4.189 -2.756 9.414 1.00 93.75 257 ILE A C 1
ATOM 2102 O O . ILE A 1 257 ? 4.642 -3.290 8.405 1.00 93.75 257 ILE A O 1
ATOM 2106 N N . LEU A 1 258 ? 4.329 -3.269 10.634 1.00 93.31 258 LEU A N 1
ATOM 2107 C CA . LEU A 1 258 ? 4.850 -4.611 10.890 1.00 93.31 258 LEU A CA 1
ATOM 2108 C C . LEU A 1 258 ? 3.693 -5.555 11.223 1.00 93.31 258 LEU A C 1
ATOM 2110 O O . LEU A 1 258 ? 2.911 -5.281 12.130 1.00 93.31 258 LEU A O 1
ATOM 2114 N N . VAL A 1 259 ? 3.613 -6.681 10.532 1.00 89.81 259 VAL A N 1
ATOM 2115 C CA . VAL A 1 259 ? 2.653 -7.751 10.805 1.00 89.81 259 VAL A CA 1
ATOM 2116 C C . VAL A 1 259 ? 3.456 -9.005 11.125 1.00 89.81 259 VAL A C 1
ATOM 2118 O O . VAL A 1 259 ? 4.274 -9.430 10.314 1.00 89.81 259 VAL A O 1
ATOM 2121 N N . ASP A 1 260 ? 3.269 -9.554 12.320 1.00 89.12 260 ASP A N 1
ATOM 2122 C CA . ASP A 1 260 ? 3.932 -10.762 12.813 1.00 89.12 260 ASP A CA 1
ATOM 2123 C C . ASP A 1 260 ? 2.870 -11.799 13.182 1.00 89.12 260 ASP A C 1
ATOM 2125 O O . ASP A 1 260 ? 2.046 -11.557 14.070 1.00 89.12 260 ASP A O 1
ATOM 2129 N N . ARG A 1 261 ? 2.895 -12.943 12.491 1.00 84.06 261 ARG A N 1
ATOM 2130 C CA . ARG A 1 261 ? 1.961 -14.067 12.654 1.00 84.06 261 ARG A CA 1
ATOM 2131 C C . ARG A 1 261 ? 0.497 -13.633 12.646 1.00 84.06 261 ARG A C 1
ATOM 2133 O O . ARG A 1 261 ? -0.316 -14.101 13.442 1.00 84.06 261 ARG A O 1
ATOM 2140 N N . ALA A 1 262 ? 0.175 -12.709 11.747 1.00 80.31 262 ALA A N 1
ATOM 2141 C CA . ALA A 1 262 ? -1.169 -12.201 11.528 1.00 80.31 262 ALA A CA 1
ATOM 2142 C C . ALA A 1 262 ? -1.419 -12.005 10.026 1.00 80.31 262 ALA A C 1
ATOM 2144 O O . ALA A 1 262 ? -0.571 -12.274 9.179 1.00 80.31 262 ALA A O 1
ATOM 2145 N N . GLN A 1 263 ? -2.611 -11.558 9.664 1.00 79.56 263 GLN A N 1
ATOM 2146 C CA . GLN A 1 263 ? -2.913 -11.147 8.296 1.00 79.56 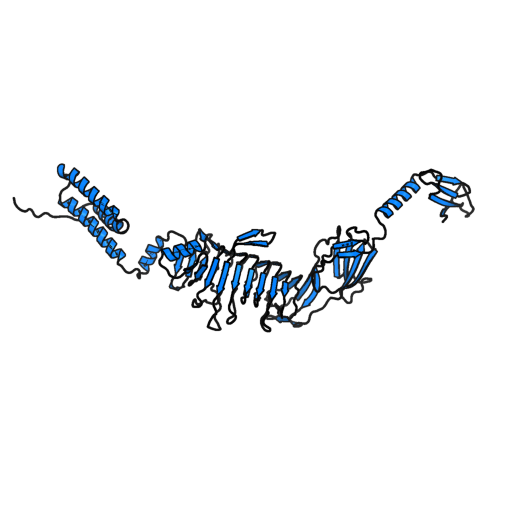263 GLN A CA 1
ATOM 2147 C C . GLN A 1 263 ? -3.135 -9.626 8.290 1.00 79.56 263 GLN A C 1
ATOM 2149 O O . GLN A 1 263 ? -3.197 -9.024 9.349 1.00 79.56 263 GLN A O 1
ATOM 2154 N N . ILE A 1 264 ? -3.166 -8.958 7.142 1.00 79.88 264 ILE A N 1
ATOM 2155 C CA . ILE A 1 264 ? -3.622 -7.566 6.984 1.00 79.88 264 ILE A CA 1
ATOM 2156 C C . ILE A 1 264 ? -4.286 -7.451 5.615 1.00 79.88 264 ILE A C 1
ATOM 2158 O O . ILE A 1 264 ? -3.847 -8.109 4.676 1.00 79.88 264 ILE A O 1
ATOM 2162 N N . GLY A 1 265 ? -5.357 -6.666 5.477 1.00 73.38 265 GLY A N 1
ATOM 2163 C CA . GLY A 1 265 ? -6.035 -6.585 4.187 1.00 73.38 265 GLY A CA 1
ATOM 2164 C C . GLY A 1 265 ? -7.204 -5.619 4.056 1.00 73.38 265 GLY A C 1
ATOM 2165 O O . GLY A 1 265 ? -7.710 -5.113 5.056 1.00 73.38 265 GLY A O 1
ATOM 2166 N N . GLY A 1 266 ? -7.639 -5.372 2.814 1.00 65.94 266 GLY A N 1
ATOM 2167 C CA . GLY A 1 266 ? -8.771 -4.498 2.459 1.00 65.94 266 GLY A CA 1
ATOM 2168 C C . GLY A 1 266 ? -9.712 -5.117 1.409 1.00 65.94 266 GLY A C 1
ATOM 2169 O O . GLY A 1 266 ? -9.279 -5.894 0.574 1.00 65.94 266 GLY A O 1
ATOM 2170 N N . HIS A 1 267 ? -11.014 -4.819 1.446 1.00 67.12 267 HIS A N 1
ATOM 2171 C CA . HIS A 1 267 ? -12.005 -5.262 0.432 1.00 67.12 267 HIS A CA 1
ATOM 2172 C C . HIS A 1 267 ? -12.050 -4.235 -0.757 1.00 67.12 267 HIS A C 1
ATOM 2174 O O . HIS A 1 267 ? -11.430 -3.180 -0.616 1.00 67.12 267 HIS A O 1
ATOM 2180 N N . PRO A 1 268 ? -12.746 -4.477 -1.899 1.00 54.34 268 PRO A N 1
ATOM 2181 C CA . PRO A 1 268 ? -12.413 -4.124 -3.287 1.00 54.34 268 PRO A CA 1
ATOM 2182 C C . PRO A 1 268 ? -12.144 -2.675 -3.673 1.00 54.34 268 PRO A C 1
ATOM 2184 O O . PRO A 1 268 ? -11.638 -2.433 -4.762 1.00 54.34 268 PRO A O 1
ATOM 2187 N N . ASP A 1 269 ? -12.379 -1.716 -2.788 1.00 62.16 269 ASP A N 1
ATOM 2188 C CA . ASP A 1 269 ? -12.502 -0.309 -3.166 1.00 62.16 269 ASP A CA 1
ATOM 2189 C C . ASP A 1 269 ? -11.286 0.560 -2.781 1.00 62.16 269 ASP A C 1
ATOM 2191 O O . ASP A 1 269 ? -11.372 1.787 -2.738 1.00 62.16 269 ASP A O 1
ATOM 2195 N N . GLY A 1 270 ? -10.122 -0.057 -2.551 1.00 63.44 270 GLY A N 1
ATOM 2196 C CA . GLY A 1 270 ? -8.839 0.622 -2.747 1.00 63.44 270 GLY A CA 1
ATOM 2197 C C . GLY A 1 270 ? -8.053 1.064 -1.514 1.00 63.44 270 GLY A C 1
ATOM 2198 O O . GLY A 1 270 ? -7.761 2.249 -1.330 1.00 63.44 270 GLY A O 1
ATOM 2199 N N . GLY A 1 271 ? -7.596 0.090 -0.725 1.00 76.25 271 GLY A N 1
ATOM 2200 C CA . GLY A 1 271 ? -6.576 0.335 0.295 1.00 76.25 271 GLY A CA 1
ATOM 2201 C C . GLY A 1 271 ? -5.213 0.691 -0.314 1.00 76.25 271 GLY A C 1
ATOM 2202 O O . GLY A 1 271 ? -4.825 0.151 -1.355 1.00 76.25 271 GLY A O 1
ATOM 2203 N N . ARG A 1 272 ? -4.487 1.600 0.350 1.00 85.12 272 ARG A N 1
ATOM 2204 C CA . ARG A 1 272 ? -3.116 2.004 0.011 1.00 85.12 272 ARG A CA 1
ATOM 2205 C C . ARG A 1 272 ? -2.123 1.474 1.044 1.00 85.12 272 ARG A C 1
ATOM 2207 O O . ARG A 1 272 ? -2.181 1.885 2.205 1.00 85.12 272 ARG A O 1
ATOM 2214 N N . PHE A 1 273 ? -1.200 0.614 0.627 1.00 88.38 273 PHE A N 1
ATOM 2215 C CA . PHE A 1 273 ? -0.287 -0.109 1.518 1.00 88.38 273 PHE A CA 1
ATOM 2216 C C . PHE A 1 273 ? 1.176 0.201 1.196 1.00 88.38 273 PHE A C 1
ATOM 2218 O O . PHE A 1 273 ? 1.680 -0.189 0.14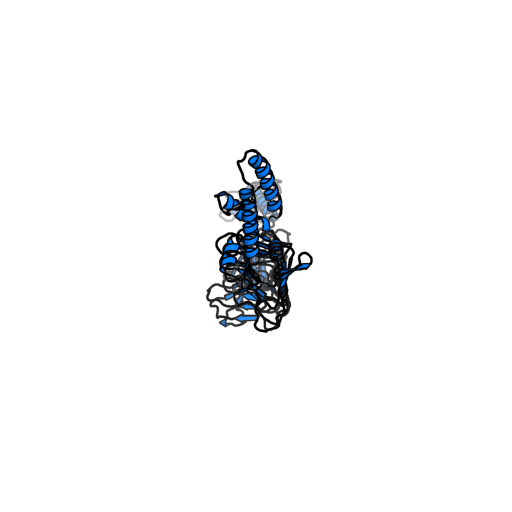7 1.00 88.38 273 PHE A O 1
ATOM 2225 N N . PHE A 1 274 ? 1.882 0.874 2.103 1.00 90.38 274 PHE A N 1
ATOM 2226 C CA . PHE A 1 274 ? 3.271 1.281 1.881 1.00 90.38 274 PHE A CA 1
ATOM 2227 C C . PHE A 1 274 ? 4.187 0.870 3.024 1.00 90.38 274 PHE A C 1
ATOM 2229 O O . PHE A 1 274 ? 3.849 1.070 4.190 1.00 90.38 274 PHE A O 1
ATOM 2236 N N . ASN A 1 275 ? 5.380 0.376 2.689 1.00 92.00 275 ASN A N 1
ATOM 2237 C CA . ASN A 1 275 ? 6.403 -0.021 3.659 1.00 92.00 275 ASN A CA 1
ATOM 2238 C C . ASN A 1 275 ? 5.843 -1.042 4.670 1.00 92.00 275 ASN A C 1
ATOM 2240 O O . ASN A 1 275 ? 5.822 -0.795 5.877 1.00 92.00 275 ASN A O 1
ATOM 2244 N N . ILE A 1 276 ? 5.310 -2.159 4.170 1.00 91.62 276 ILE A N 1
ATOM 2245 C CA . ILE A 1 276 ? 4.715 -3.214 5.002 1.00 91.62 276 ILE A CA 1
ATOM 2246 C C . ILE A 1 276 ? 5.725 -4.345 5.163 1.00 91.62 276 ILE A C 1
ATOM 2248 O O . ILE A 1 276 ? 6.272 -4.820 4.173 1.00 91.62 276 ILE A O 1
ATOM 2252 N N . VAL A 1 277 ? 5.946 -4.803 6.390 1.00 91.44 277 VAL A N 1
ATOM 2253 C CA . VAL A 1 277 ? 6.775 -5.974 6.686 1.00 91.44 277 VAL A CA 1
ATOM 2254 C C . VAL A 1 277 ? 5.880 -7.079 7.230 1.00 91.44 277 VAL A C 1
ATOM 2256 O O . VAL A 1 277 ? 5.201 -6.883 8.233 1.00 91.44 277 VAL A O 1
ATOM 2259 N N . LEU A 1 278 ? 5.880 -8.232 6.569 1.00 88.31 278 LEU A N 1
ATOM 2260 C CA . LEU A 1 278 ? 5.098 -9.414 6.919 1.00 88.31 278 LEU A CA 1
ATOM 2261 C C . LEU A 1 278 ? 6.048 -10.519 7.397 1.00 88.31 278 LEU A C 1
ATOM 2263 O O . LEU A 1 278 ? 6.842 -11.034 6.612 1.00 88.31 278 LEU A O 1
ATOM 2267 N N . VAL A 1 279 ? 5.953 -10.908 8.663 1.00 88.06 279 VAL A N 1
ATOM 2268 C CA . VAL A 1 279 ? 6.721 -12.007 9.262 1.00 88.06 279 VAL A CA 1
ATOM 2269 C C . VAL A 1 279 ? 5.756 -13.142 9.560 1.00 88.06 279 VAL A C 1
ATOM 2271 O O . VAL A 1 279 ? 4.841 -12.959 10.361 1.00 88.06 279 VAL A O 1
ATOM 2274 N N . GLU A 1 280 ? 5.900 -14.278 8.876 1.00 83.25 280 GLU A N 1
ATOM 2275 C CA . GLU A 1 280 ? 4.972 -15.419 8.993 1.00 83.25 280 GLU A CA 1
ATOM 2276 C C . GLU A 1 280 ? 3.500 -14.983 8.852 1.00 83.25 280 GLU A C 1
ATOM 2278 O O . GLU A 1 280 ? 2.610 -15.432 9.572 1.00 83.25 280 GLU A O 1
ATOM 2283 N N . SER A 1 281 ? 3.267 -14.017 7.961 1.00 80.31 281 SER A N 1
ATOM 2284 C CA . SER A 1 281 ? 2.035 -13.233 7.873 1.00 80.31 281 SER A CA 1
ATOM 2285 C C . SER A 1 281 ? 1.503 -13.174 6.446 1.00 80.31 281 SER A C 1
ATOM 2287 O O . SER A 1 281 ? 2.232 -13.434 5.489 1.00 80.31 281 SER A O 1
ATOM 2289 N N . ILE A 1 282 ? 0.232 -12.795 6.308 1.00 75.75 282 ILE A N 1
ATOM 2290 C CA . ILE A 1 282 ? -0.471 -12.729 5.019 1.00 75.75 282 ILE A CA 1
ATOM 2291 C C . ILE A 1 282 ? -0.898 -11.292 4.726 1.00 75.75 282 ILE A C 1
ATOM 2293 O O . ILE A 1 282 ? -1.549 -10.655 5.550 1.00 75.75 282 ILE A O 1
ATOM 2297 N N . LEU A 1 283 ? -0.628 -10.791 3.526 1.00 77.56 283 LEU A N 1
ATOM 2298 C CA . LEU A 1 283 ? -1.302 -9.602 3.004 1.00 77.56 283 LEU A CA 1
ATOM 2299 C C . LEU A 1 283 ? -2.410 -10.045 2.050 1.00 77.56 283 LEU A C 1
ATOM 2301 O O . LEU A 1 283 ? -2.153 -10.732 1.071 1.00 77.56 283 LEU A O 1
ATOM 2305 N N . SER A 1 284 ? -3.647 -9.665 2.342 1.00 74.50 284 SER A N 1
ATOM 2306 C CA . SER A 1 284 ? -4.838 -10.121 1.629 1.00 74.50 284 SER A CA 1
ATOM 2307 C C . SER A 1 284 ? -5.699 -8.955 1.165 1.00 74.50 284 SER A C 1
ATOM 2309 O O . SER A 1 284 ? -5.677 -7.882 1.758 1.00 74.50 284 SER A O 1
ATOM 2311 N N . GLY A 1 285 ? -6.499 -9.155 0.127 1.00 70.38 285 GLY A N 1
ATOM 2312 C CA . GLY A 1 285 ? -7.520 -8.204 -0.286 1.00 70.38 285 GLY A CA 1
ATOM 2313 C C . GLY A 1 285 ? -7.222 -7.463 -1.584 1.00 70.38 285 GLY A C 1
ATOM 2314 O O . GLY A 1 285 ? -6.270 -7.756 -2.308 1.00 70.38 285 GLY A O 1
ATOM 2315 N N . SER A 1 286 ? -8.073 -6.488 -1.881 1.00 66.62 286 SER A N 1
ATOM 2316 C CA . SER A 1 286 ? -7.904 -5.597 -3.020 1.00 66.62 286 SER A CA 1
ATOM 2317 C C . SER A 1 286 ? -7.069 -4.392 -2.634 1.00 66.62 286 SER A C 1
ATOM 2319 O O . SER A 1 286 ? -7.449 -3.552 -1.812 1.00 66.62 286 SER A O 1
ATOM 2321 N N . ILE A 1 287 ? -5.907 -4.318 -3.257 1.00 70.75 287 ILE A N 1
ATOM 2322 C CA . ILE A 1 287 ? -4.909 -3.292 -3.030 1.00 70.75 287 ILE A CA 1
ATOM 2323 C C . ILE A 1 287 ? -4.957 -2.345 -4.230 1.00 70.75 287 ILE A C 1
ATOM 2325 O O . ILE A 1 287 ? -4.597 -2.730 -5.339 1.00 70.75 287 ILE A O 1
ATOM 2329 N N . ALA A 1 288 ? -5.439 -1.114 -4.033 1.00 71.81 288 ALA A N 1
ATOM 2330 C CA . ALA A 1 288 ? -5.452 -0.131 -5.124 1.00 71.81 288 ALA A CA 1
ATOM 2331 C C . ALA A 1 288 ? -4.053 0.414 -5.400 1.00 71.81 288 ALA A C 1
ATOM 2333 O O . ALA A 1 288 ? -3.718 0.736 -6.536 1.00 71.81 288 ALA A O 1
ATOM 2334 N N . GLU A 1 289 ? -3.253 0.557 -4.348 1.00 79.12 289 GLU A N 1
ATOM 2335 C CA . GLU A 1 289 ? -1.903 1.083 -4.445 1.00 79.12 289 GLU A CA 1
ATOM 2336 C C . GLU A 1 289 ? -1.027 0.378 -3.414 1.00 79.12 289 GLU A C 1
ATOM 2338 O O . GLU A 1 289 ? -1.390 0.289 -2.237 1.00 79.12 289 GLU A O 1
ATOM 2343 N N . SER A 1 290 ? 0.141 -0.098 -3.835 1.00 82.06 290 SER A N 1
ATOM 2344 C CA . SER A 1 290 ? 1.163 -0.556 -2.903 1.00 82.06 290 SER A CA 1
ATOM 2345 C C . SER A 1 290 ? 2.556 -0.079 -3.265 1.00 82.06 290 SER A C 1
ATOM 2347 O O . SER A 1 290 ? 2.804 0.314 -4.402 1.00 82.06 290 SER A O 1
ATOM 2349 N N . GLY A 1 291 ? 3.464 -0.156 -2.295 1.00 83.94 291 GLY A N 1
ATOM 2350 C CA . GLY A 1 291 ? 4.898 0.001 -2.511 1.00 83.94 291 GLY A CA 1
ATOM 2351 C C . GLY A 1 291 ? 5.709 -0.487 -1.311 1.00 83.94 291 GLY A C 1
ATOM 2352 O O . GLY A 1 291 ? 5.301 -0.310 -0.163 1.00 83.94 291 GLY A O 1
ATOM 2353 N N . ASN A 1 292 ? 6.872 -1.079 -1.574 1.00 86.19 292 ASN A N 1
ATOM 2354 C CA . ASN A 1 292 ? 7.816 -1.609 -0.588 1.00 86.19 292 ASN A CA 1
ATOM 2355 C C . ASN A 1 292 ? 7.171 -2.580 0.416 1.00 86.19 292 ASN A C 1
ATOM 2357 O O . ASN A 1 292 ? 7.124 -2.312 1.618 1.00 86.19 292 ASN A O 1
ATOM 2361 N N . ILE A 1 293 ? 6.655 -3.710 -0.061 1.00 87.31 293 ILE A N 1
ATOM 2362 C CA . ILE A 1 293 ? 6.174 -4.783 0.817 1.00 87.31 293 ILE A CA 1
ATOM 2363 C C . ILE A 1 293 ? 7.277 -5.830 0.934 1.00 87.31 293 ILE A C 1
ATOM 2365 O O . ILE A 1 293 ? 7.773 -6.334 -0.067 1.00 87.31 293 ILE A O 1
ATOM 2369 N N . VAL A 1 294 ? 7.658 -6.186 2.152 1.00 87.06 294 VAL A N 1
ATOM 2370 C CA . VAL A 1 294 ? 8.634 -7.243 2.417 1.00 87.06 294 VAL A CA 1
ATOM 2371 C C . VAL A 1 294 ? 7.938 -8.361 3.160 1.00 87.06 294 VAL A C 1
ATOM 2373 O O . VAL A 1 294 ? 7.190 -8.111 4.101 1.00 87.06 294 VAL A O 1
ATOM 2376 N N . THR A 1 295 ? 8.198 -9.598 2.763 1.00 83.56 295 THR A N 1
ATOM 2377 C CA . THR A 1 295 ? 7.650 -10.761 3.443 1.00 83.56 295 THR A CA 1
ATOM 2378 C C . THR A 1 295 ? 8.675 -11.870 3.639 1.00 83.56 295 THR A C 1
ATOM 2380 O O . THR A 1 295 ? 9.491 -12.145 2.759 1.00 83.56 295 THR A O 1
ATOM 2383 N N . THR A 1 296 ? 8.655 -12.467 4.832 1.00 83.56 296 THR A N 1
ATOM 2384 C CA . THR A 1 296 ? 9.582 -13.513 5.276 1.00 83.56 296 THR A CA 1
ATOM 2385 C C . THR A 1 296 ? 8.844 -14.590 6.068 1.00 83.56 296 THR A C 1
ATOM 2387 O O . THR A 1 296 ? 7.949 -14.265 6.851 1.00 83.56 296 THR A O 1
ATOM 2390 N N . GLY A 1 297 ? 9.271 -15.849 5.944 1.00 70.50 297 GLY A N 1
ATOM 2391 C CA . GLY A 1 297 ? 8.757 -16.957 6.759 1.00 70.50 297 GLY A CA 1
ATOM 2392 C C . GLY A 1 297 ? 7.397 -17.489 6.301 1.00 70.50 297 GLY A C 1
ATOM 2393 O O . GLY A 1 297 ? 6.508 -17.689 7.122 1.00 70.50 297 GLY A O 1
ATOM 2394 N N . GLY A 1 298 ? 7.200 -17.700 4.997 1.00 63.59 298 GLY A N 1
ATOM 2395 C CA . GLY A 1 298 ? 5.961 -18.300 4.496 1.00 63.59 298 GLY A CA 1
ATOM 2396 C C . GLY A 1 298 ? 5.758 -19.715 5.049 1.00 63.59 298 GLY A C 1
ATOM 2397 O O . GLY A 1 298 ? 6.700 -20.509 5.112 1.00 63.59 298 GLY A O 1
ATOM 2398 N N . PHE A 1 299 ? 4.528 -20.060 5.439 1.00 65.44 299 PHE A N 1
ATOM 2399 C CA . PHE A 1 299 ? 4.201 -21.467 5.669 1.00 65.44 299 PHE A CA 1
ATOM 2400 C C . PHE A 1 299 ? 4.039 -22.157 4.312 1.00 65.44 299 PHE A C 1
ATOM 2402 O O . PHE A 1 299 ? 3.419 -21.569 3.426 1.00 65.44 299 PHE A O 1
ATOM 2409 N N . PRO A 1 300 ? 4.508 -23.407 4.153 1.00 60.31 300 PRO A N 1
ATOM 2410 C CA . PRO A 1 300 ? 4.419 -24.130 2.882 1.00 60.31 300 PRO A CA 1
ATOM 2411 C C . PRO A 1 300 ? 3.006 -24.168 2.277 1.00 60.31 300 PRO A C 1
ATOM 2413 O O . PRO A 1 300 ? 2.860 -24.141 1.059 1.00 60.31 300 PRO A O 1
ATOM 2416 N N . ASP A 1 301 ? 1.976 -24.170 3.130 1.00 65.88 301 ASP A N 1
ATOM 2417 C CA . ASP A 1 301 ? 0.570 -24.317 2.735 1.00 65.88 301 ASP A CA 1
ATOM 2418 C C . ASP A 1 301 ? -0.247 -23.013 2.855 1.00 65.88 301 ASP A C 1
ATOM 2420 O O . ASP A 1 301 ? -1.459 -23.002 2.609 1.00 65.88 301 ASP A O 1
ATOM 2424 N N . THR A 1 302 ? 0.390 -21.902 3.241 1.00 65.31 302 THR A N 1
ATOM 2425 C CA . THR A 1 302 ? -0.292 -20.628 3.500 1.00 65.31 302 THR A CA 1
ATOM 2426 C C . THR A 1 302 ? 0.166 -19.575 2.510 1.00 65.31 302 THR A C 1
ATOM 2428 O O . THR A 1 302 ? 1.364 -19.311 2.411 1.00 65.31 302 THR A O 1
ATOM 2431 N N . PRO A 1 303 ? -0.759 -18.906 1.808 1.00 66.31 303 PRO A N 1
ATOM 2432 C CA . PRO A 1 303 ? -0.367 -17.815 0.946 1.00 66.31 303 PRO A CA 1
ATOM 2433 C C . PRO A 1 303 ? 0.175 -16.656 1.754 1.00 66.31 303 PRO A C 1
ATOM 2435 O O . PRO A 1 303 ? -0.387 -16.254 2.764 1.00 66.31 303 PRO A O 1
ATOM 2438 N N . THR A 1 304 ? 1.240 -16.079 1.243 1.00 73.19 304 THR A N 1
ATOM 2439 C CA . THR A 1 304 ? 1.830 -14.845 1.728 1.00 73.19 304 THR A CA 1
ATOM 2440 C C . THR A 1 304 ? 1.083 -13.623 1.198 1.00 73.19 304 THR A C 1
ATOM 2442 O O . THR A 1 304 ? 0.933 -12.618 1.892 1.00 73.19 304 THR A O 1
ATOM 2445 N N . LEU A 1 305 ? 0.580 -13.721 -0.032 1.00 79.62 305 LEU A N 1
ATOM 2446 C CA . LEU A 1 305 ? -0.221 -12.699 -0.698 1.00 79.62 305 LEU A CA 1
ATOM 2447 C C . LEU A 1 305 ? -1.542 -13.315 -1.157 1.00 79.62 305 LEU A C 1
ATOM 2449 O O . LEU A 1 305 ? -1.525 -14.372 -1.777 1.00 79.62 305 LEU A O 1
ATOM 2453 N N . GLU A 1 306 ? -2.669 -12.670 -0.881 1.00 79.56 306 GLU A N 1
ATOM 2454 C CA . GLU A 1 306 ? -3.999 -13.106 -1.309 1.00 79.56 306 GLU A CA 1
ATOM 2455 C C . GLU A 1 306 ? -4.687 -11.978 -2.082 1.00 79.56 306 GLU A C 1
ATOM 2457 O O . GLU A 1 306 ? -5.201 -11.028 -1.496 1.00 79.56 306 GLU A O 1
ATOM 2462 N N . LEU A 1 307 ? -4.661 -12.057 -3.410 1.00 78.94 307 LEU A N 1
ATOM 2463 C CA . LEU A 1 307 ? -5.048 -10.940 -4.277 1.00 78.94 307 LEU A CA 1
ATOM 2464 C C . LEU A 1 307 ? -6.430 -11.127 -4.874 1.00 78.94 307 LEU A C 1
ATOM 2466 O O . LEU A 1 307 ? -6.780 -12.234 -5.267 1.00 78.94 307 LEU A O 1
ATOM 2470 N N . TRP A 1 308 ? -7.165 -10.028 -4.982 1.00 74.38 308 TRP A N 1
ATOM 2471 C CA . TRP A 1 308 ? -8.475 -9.949 -5.625 1.00 74.38 308 TRP A CA 1
ATOM 2472 C C . TRP A 1 308 ? -8.329 -9.215 -6.976 1.00 74.38 308 TRP A C 1
ATOM 2474 O O . TRP A 1 308 ? -7.311 -8.549 -7.178 1.00 74.38 308 TRP A O 1
ATOM 2484 N N . PRO A 1 309 ? -9.289 -9.312 -7.915 1.00 70.06 309 PRO A N 1
ATOM 2485 C CA . PRO A 1 309 ? -9.193 -8.637 -9.215 1.00 70.06 309 PRO A CA 1
ATOM 2486 C C . PRO A 1 309 ? -9.053 -7.111 -9.110 1.00 70.06 309 PRO A C 1
ATOM 2488 O O . PRO A 1 309 ? -9.401 -6.518 -8.086 1.00 70.06 309 PRO A O 1
ATOM 2491 N N . ASN A 1 310 ? -8.584 -6.489 -10.198 1.00 74.12 310 ASN A N 1
ATOM 2492 C CA . ASN A 1 310 ? -8.404 -5.036 -10.356 1.00 74.12 310 ASN A CA 1
ATOM 2493 C C . ASN A 1 310 ? -7.312 -4.453 -9.440 1.00 74.12 310 ASN A C 1
ATOM 2495 O O . ASN A 1 310 ? -7.413 -3.335 -8.932 1.00 74.12 310 ASN A O 1
ATOM 2499 N N . VAL A 1 311 ? -6.260 -5.235 -9.206 1.00 76.50 311 VAL A N 1
ATOM 2500 C CA . VAL A 1 311 ? -5.182 -4.901 -8.276 1.00 76.50 311 VAL A CA 1
ATOM 2501 C C . VAL A 1 311 ? -3.879 -4.707 -9.033 1.00 76.50 311 VAL A C 1
ATOM 2503 O O . VAL A 1 311 ? -3.438 -5.577 -9.784 1.00 76.50 311 VAL A O 1
ATOM 2506 N N . THR A 1 312 ? -3.238 -3.563 -8.797 1.00 85.62 312 THR A N 1
ATOM 2507 C CA . THR A 1 312 ? -1.835 -3.345 -9.156 1.00 85.62 312 THR A CA 1
ATOM 2508 C C . THR A 1 312 ? -1.010 -3.350 -7.885 1.00 85.62 312 THR A C 1
ATOM 2510 O O . THR A 1 312 ? -1.123 -2.448 -7.056 1.00 85.62 312 THR A O 1
ATOM 2513 N N . ILE A 1 313 ? -0.148 -4.348 -7.755 1.00 86.06 313 ILE A N 1
ATOM 2514 C CA . ILE A 1 313 ? 0.809 -4.445 -6.663 1.00 86.06 313 ILE A CA 1
ATOM 2515 C C . ILE A 1 313 ? 2.194 -4.125 -7.174 1.00 86.06 313 ILE A C 1
ATOM 2517 O O . ILE A 1 313 ? 2.617 -4.604 -8.226 1.00 86.06 313 ILE A O 1
ATOM 2521 N N . ARG A 1 314 ? 2.892 -3.298 -6.401 1.00 90.50 314 ARG A N 1
ATOM 2522 C CA . ARG A 1 314 ? 4.251 -2.858 -6.680 1.00 90.50 314 ARG A CA 1
ATOM 2523 C C . ARG A 1 314 ? 5.212 -3.207 -5.557 1.00 90.50 314 ARG A C 1
ATOM 2525 O O . ARG A 1 314 ? 4.831 -3.182 -4.383 1.00 90.50 314 ARG A O 1
ATOM 2532 N N . ASP A 1 315 ? 6.453 -3.479 -5.955 1.00 90.44 315 ASP A N 1
ATOM 2533 C CA . ASP A 1 315 ? 7.642 -3.508 -5.098 1.00 90.44 315 ASP A CA 1
ATOM 2534 C C . ASP A 1 315 ? 7.502 -4.473 -3.910 1.00 90.44 315 ASP A C 1
ATOM 2536 O O . ASP A 1 315 ? 7.699 -4.105 -2.749 1.00 90.44 315 ASP A O 1
ATOM 2540 N N . VAL A 1 316 ? 7.121 -5.721 -4.206 1.00 88.94 316 VAL A N 1
ATOM 2541 C CA . VAL A 1 316 ? 7.052 -6.791 -3.200 1.00 88.94 316 VAL A CA 1
ATOM 2542 C C . VAL A 1 316 ? 8.316 -7.630 -3.238 1.00 88.94 316 VAL A C 1
ATOM 2544 O O . VAL A 1 316 ? 8.689 -8.111 -4.300 1.00 88.94 316 VAL A O 1
ATOM 2547 N N . ILE A 1 317 ? 8.936 -7.873 -2.091 1.00 89.00 317 ILE A N 1
ATOM 2548 C CA . ILE A 1 317 ? 10.058 -8.799 -1.949 1.00 89.00 317 ILE A CA 1
ATOM 2549 C C . ILE A 1 317 ? 9.627 -9.933 -1.024 1.00 89.00 317 ILE A C 1
ATOM 2551 O O . ILE A 1 317 ? 9.397 -9.704 0.162 1.00 89.00 317 ILE A O 1
ATOM 2555 N N . GLY A 1 318 ? 9.533 -11.146 -1.562 1.00 85.69 318 GLY A N 1
ATOM 2556 C CA . GLY A 1 318 ? 9.196 -12.348 -0.807 1.00 85.69 318 GLY A CA 1
ATOM 2557 C C . GLY A 1 318 ? 10.369 -13.304 -0.683 1.00 85.69 318 GLY A C 1
ATOM 2558 O O . GLY A 1 318 ? 10.993 -13.664 -1.683 1.00 85.69 318 GLY A O 1
ATOM 2559 N N . ARG A 1 319 ? 10.654 -13.711 0.555 1.00 83.19 319 ARG A N 1
ATOM 2560 C CA . ARG A 1 319 ? 11.705 -14.665 0.925 1.00 83.19 319 ARG A CA 1
ATOM 2561 C C . ARG A 1 319 ? 11.126 -15.943 1.525 1.00 83.19 319 ARG A C 1
ATOM 2563 O O . ARG A 1 319 ? 9.960 -15.965 1.917 1.00 83.19 319 ARG A O 1
ATOM 2570 N N . ASP A 1 320 ? 11.949 -16.985 1.616 1.00 77.44 320 ASP A N 1
ATOM 2571 C CA . ASP A 1 320 ? 11.690 -18.186 2.428 1.00 77.44 320 ASP A CA 1
ATOM 2572 C C . ASP A 1 320 ? 10.335 -18.856 2.122 1.00 77.44 320 ASP A C 1
ATOM 2574 O O . ASP A 1 320 ? 9.452 -18.921 2.976 1.00 77.44 320 ASP A O 1
ATOM 2578 N N . ASN A 1 321 ? 10.167 -19.352 0.890 1.00 68.38 321 ASN A N 1
ATOM 2579 C CA . ASN A 1 321 ? 8.931 -19.995 0.409 1.00 68.38 321 ASN A CA 1
ATOM 2580 C C . ASN A 1 321 ? 7.697 -19.079 0.436 1.00 68.38 321 ASN A C 1
ATOM 2582 O O . ASN A 1 321 ? 6.602 -19.514 0.781 1.00 68.38 321 ASN A O 1
ATOM 2586 N N . SER A 1 322 ? 7.854 -17.807 0.068 1.00 69.12 322 SER A N 1
ATOM 2587 C CA . SER A 1 322 ? 6.699 -16.931 -0.142 1.00 69.12 322 SER A CA 1
ATOM 2588 C C . SER A 1 322 ? 5.774 -17.505 -1.225 1.00 69.12 322 SER A C 1
ATOM 2590 O O . SER A 1 322 ? 6.225 -17.796 -2.329 1.00 69.12 322 SER A O 1
ATOM 2592 N N . VAL A 1 323 ? 4.486 -17.654 -0.916 1.00 71.94 323 VAL A N 1
ATOM 2593 C CA . VAL A 1 323 ? 3.457 -18.216 -1.810 1.00 71.94 323 VAL A CA 1
ATOM 2594 C C . VAL A 1 323 ? 2.466 -17.123 -2.207 1.00 71.94 323 VAL A C 1
ATOM 2596 O O . VAL A 1 323 ? 2.046 -16.331 -1.365 1.00 71.94 323 VAL A O 1
ATOM 2599 N N . LEU A 1 324 ? 2.024 -17.087 -3.465 1.00 76.31 324 LEU A N 1
ATOM 2600 C CA . LEU A 1 324 ? 1.027 -16.128 -3.943 1.00 76.31 324 LEU A CA 1
ATOM 2601 C C . LEU A 1 324 ? -0.319 -16.829 -4.196 1.00 76.31 324 LEU A C 1
ATOM 2603 O O . LEU A 1 324 ? -0.506 -17.534 -5.176 1.00 76.31 324 LEU A O 1
ATOM 2607 N N . ARG A 1 325 ? -1.327 -16.609 -3.354 1.00 75.00 325 ARG A N 1
ATOM 2608 C CA . ARG A 1 325 ? -2.707 -16.995 -3.688 1.00 75.00 325 ARG A CA 1
ATOM 2609 C C . ARG A 1 325 ? -3.356 -15.891 -4.507 1.00 75.00 325 ARG A C 1
ATOM 2611 O O . ARG A 1 325 ? -3.397 -14.729 -4.109 1.00 75.00 325 ARG A O 1
ATOM 2618 N N . VAL A 1 326 ? -3.926 -16.279 -5.638 1.00 70.69 326 VAL A N 1
ATOM 2619 C CA . VAL A 1 326 ? -4.742 -15.392 -6.458 1.00 70.69 326 VAL A CA 1
ATOM 2620 C C . VAL A 1 326 ? -6.189 -15.830 -6.310 1.00 70.69 326 VAL A C 1
ATOM 2622 O O . VAL A 1 326 ? -6.620 -16.879 -6.788 1.00 70.69 326 VAL A O 1
ATOM 2625 N N . VAL A 1 327 ? -6.958 -15.018 -5.600 1.00 67.50 327 VAL A N 1
ATOM 2626 C CA . VAL A 1 327 ? -8.389 -15.229 -5.427 1.00 67.50 327 VAL A CA 1
ATOM 2627 C C . VAL A 1 327 ? -9.081 -14.531 -6.587 1.00 67.50 327 VAL A C 1
ATOM 2629 O O . VAL A 1 327 ? -9.246 -13.314 -6.592 1.00 67.50 327 VAL A O 1
ATOM 2632 N N . GLY A 1 328 ? -9.477 -15.306 -7.600 1.00 56.19 328 GLY A N 1
ATOM 2633 C CA . GLY A 1 328 ? -10.358 -14.798 -8.647 1.00 56.19 328 GLY A CA 1
ATOM 2634 C C . GLY A 1 328 ? -11.642 -14.241 -8.026 1.00 56.19 328 GLY A C 1
ATOM 2635 O O . GLY A 1 328 ? -12.201 -14.822 -7.108 1.00 56.19 328 GLY A O 1
ATOM 2636 N N . GLY A 1 329 ? -12.109 -13.092 -8.480 1.00 56.50 329 GLY A N 1
ATOM 2637 C CA . GLY A 1 329 ? -13.441 -12.580 -8.160 1.00 56.50 329 GLY A CA 1
ATOM 2638 C C . GLY A 1 329 ? -14.267 -12.510 -9.438 1.00 56.50 329 GLY A C 1
ATOM 2639 O O . GLY A 1 329 ? -13.713 -12.603 -10.529 1.00 56.50 329 GLY A O 1
ATOM 2640 N N . ASP A 1 330 ? -15.575 -12.284 -9.323 1.00 56.03 330 ASP A N 1
ATOM 2641 C CA . ASP A 1 330 ? -16.504 -12.111 -10.460 1.00 56.03 330 ASP A CA 1
ATOM 2642 C C . ASP A 1 330 ? -16.218 -10.869 -11.346 1.00 56.03 330 ASP A C 1
ATOM 2644 O O . ASP A 1 330 ? -17.017 -10.516 -12.216 1.00 56.03 330 ASP A O 1
ATOM 2648 N N . VAL A 1 331 ? -15.096 -10.177 -11.134 1.00 51.50 331 VAL A N 1
ATOM 2649 C CA . VAL A 1 331 ? -14.736 -8.913 -11.790 1.00 51.50 331 VAL A CA 1
ATOM 2650 C C . VAL A 1 331 ? -13.682 -9.169 -12.868 1.00 51.50 331 VAL A C 1
ATOM 2652 O O . VAL A 1 331 ? -12.638 -9.755 -12.597 1.00 51.50 331 VAL A O 1
ATOM 2655 N N . GLY A 1 332 ? -13.993 -8.773 -14.104 1.00 61.69 332 GLY A N 1
ATOM 2656 C CA . GLY A 1 332 ? -13.208 -9.059 -15.308 1.00 61.69 332 GLY A CA 1
ATOM 2657 C C . GLY A 1 332 ? -12.135 -8.020 -15.632 1.00 61.69 332 GLY A C 1
ATOM 2658 O O . GLY A 1 332 ? -12.167 -7.463 -16.725 1.00 61.69 332 GLY A O 1
ATOM 2659 N N . GLU A 1 333 ? -11.206 -7.741 -14.712 1.00 76.94 333 GLU A N 1
ATOM 2660 C CA . GLU A 1 333 ? -9.967 -7.027 -15.068 1.00 76.94 333 GLU A CA 1
ATOM 2661 C C . GLU A 1 333 ? -8.703 -7.779 -14.624 1.00 76.94 333 GLU A C 1
ATOM 2663 O O . GLU A 1 333 ? -8.719 -8.627 -13.728 1.00 76.94 333 GLU A O 1
ATOM 2668 N N . ASP A 1 334 ? -7.594 -7.438 -15.278 1.00 86.75 334 ASP A N 1
ATOM 2669 C CA . ASP A 1 334 ? -6.280 -8.037 -15.076 1.00 86.75 334 ASP A CA 1
ATOM 2670 C C . ASP A 1 334 ? -5.636 -7.647 -13.732 1.00 86.75 334 ASP A C 1
ATOM 2672 O O . ASP A 1 334 ? -5.828 -6.545 -13.210 1.00 86.75 334 ASP A O 1
ATOM 2676 N N . ILE A 1 335 ? -4.793 -8.533 -13.196 1.00 86.81 335 ILE A N 1
ATOM 2677 C CA . ILE A 1 335 ? -3.954 -8.270 -12.015 1.00 86.81 335 ILE A CA 1
ATOM 2678 C C . ILE A 1 335 ? -2.534 -7.947 -12.477 1.00 86.81 335 ILE A C 1
ATOM 2680 O O . ILE A 1 335 ? -1.967 -8.666 -13.298 1.00 86.81 335 ILE A O 1
ATOM 2684 N N . TRP A 1 336 ? -1.925 -6.901 -11.917 1.00 90.56 336 TRP A N 1
ATOM 2685 C CA . TRP A 1 336 ? -0.574 -6.463 -12.278 1.00 90.56 336 TRP A CA 1
ATOM 2686 C C . TRP A 1 336 ? 0.386 -6.593 -11.099 1.00 90.56 336 TRP A C 1
ATOM 2688 O O . TRP A 1 336 ? 0.206 -5.957 -10.063 1.00 90.56 336 TRP A O 1
ATOM 2698 N N . LEU A 1 337 ? 1.436 -7.389 -11.281 1.00 92.25 337 LEU A N 1
ATOM 2699 C CA . LEU A 1 337 ? 2.530 -7.579 -10.332 1.00 92.25 337 LEU A CA 1
ATOM 2700 C C . LEU A 1 337 ? 3.775 -6.890 -10.887 1.00 92.25 337 LEU A C 1
ATOM 2702 O O . LEU A 1 337 ? 4.468 -7.439 -11.746 1.00 92.25 337 LEU A O 1
ATOM 2706 N N . ILE A 1 338 ? 4.037 -5.669 -10.432 1.00 94.38 338 ILE A N 1
ATOM 2707 C CA . ILE A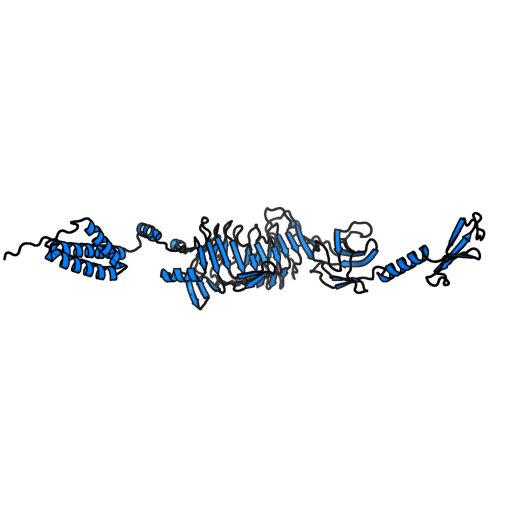 1 338 ? 5.120 -4.822 -10.931 1.00 94.38 338 ILE A CA 1
ATOM 2708 C C . ILE A 1 338 ? 6.254 -4.815 -9.907 1.00 94.38 338 ILE A C 1
ATOM 2710 O O . ILE A 1 338 ? 6.028 -4.564 -8.730 1.00 94.38 338 ILE A O 1
ATOM 2714 N N . ASN A 1 339 ? 7.489 -5.081 -10.326 1.00 94.56 339 ASN A N 1
ATOM 2715 C CA . ASN A 1 339 ? 8.657 -5.105 -9.433 1.00 94.56 339 ASN A CA 1
ATOM 2716 C C . ASN A 1 339 ? 8.559 -6.129 -8.282 1.00 94.56 339 ASN A C 1
ATOM 2718 O O . ASN A 1 339 ? 9.289 -6.032 -7.298 1.00 94.56 339 ASN A O 1
ATOM 2722 N N . CYS A 1 340 ? 7.678 -7.126 -8.387 1.00 91.81 340 CYS A N 1
ATOM 2723 C CA . CYS A 1 340 ? 7.552 -8.172 -7.378 1.00 91.81 340 CYS A CA 1
ATOM 2724 C C . CYS A 1 340 ? 8.648 -9.227 -7.566 1.00 91.81 340 CYS A C 1
ATOM 2726 O O . CYS A 1 340 ? 8.744 -9.840 -8.626 1.00 91.81 340 CYS A O 1
ATOM 2728 N N . VAL A 1 341 ? 9.466 -9.470 -6.550 1.00 90.56 341 VAL A N 1
ATOM 2729 C CA . VAL A 1 341 ? 10.555 -10.450 -6.546 1.00 90.56 341 VAL A CA 1
ATOM 2730 C C . VAL A 1 341 ? 10.270 -11.474 -5.455 1.00 90.56 341 VAL A C 1
ATOM 2732 O O . VAL A 1 341 ? 10.366 -11.163 -4.273 1.00 90.56 341 VAL A O 1
ATOM 2735 N N . LEU A 1 342 ? 9.906 -12.690 -5.854 1.00 86.88 342 LEU A N 1
ATOM 2736 C CA . LEU A 1 342 ? 9.646 -13.808 -4.947 1.00 86.88 342 LEU A CA 1
ATOM 2737 C C . LEU A 1 342 ? 10.680 -14.908 -5.197 1.00 86.88 342 LEU A C 1
ATOM 2739 O O . LEU A 1 342 ? 10.983 -15.198 -6.357 1.00 86.88 342 LEU A O 1
ATOM 2743 N N . ASP A 1 343 ? 11.183 -15.533 -4.129 1.00 83.50 343 ASP A N 1
ATOM 2744 C CA . ASP A 1 343 ? 12.069 -16.705 -4.236 1.00 83.50 343 ASP A CA 1
ATOM 2745 C C . ASP A 1 343 ? 11.355 -17.901 -4.912 1.00 83.50 343 ASP A C 1
ATOM 2747 O O . ASP A 1 343 ? 11.999 -18.719 -5.570 1.00 83.50 343 ASP A O 1
ATOM 2751 N N . TYR A 1 344 ? 10.023 -17.990 -4.785 1.00 81.50 344 TYR A N 1
ATOM 2752 C CA . TYR A 1 344 ? 9.187 -19.016 -5.408 1.00 81.50 344 TYR A CA 1
ATOM 2753 C C . TYR A 1 344 ? 7.858 -18.420 -5.894 1.00 81.50 344 TYR A C 1
ATOM 2755 O O . TYR A 1 344 ? 7.273 -17.562 -5.236 1.00 81.50 344 TYR A O 1
ATOM 2763 N N . TRP A 1 345 ? 7.387 -18.865 -7.059 1.00 83.31 345 TRP A N 1
ATOM 2764 C CA . TRP A 1 345 ? 6.095 -18.476 -7.625 1.00 83.31 345 TRP A CA 1
ATOM 2765 C C . TRP A 1 345 ? 5.183 -19.698 -7.626 1.00 83.31 345 TRP A C 1
ATOM 2767 O O . TRP A 1 345 ? 5.439 -20.656 -8.348 1.00 83.31 345 TRP A O 1
ATOM 2777 N N . MET A 1 346 ? 4.133 -19.652 -6.814 1.00 82.81 346 MET A N 1
ATOM 2778 C CA . MET A 1 346 ? 3.066 -20.649 -6.780 1.00 82.81 346 MET A CA 1
ATOM 2779 C C . MET A 1 346 ? 1.749 -19.908 -6.685 1.00 82.81 346 MET A C 1
ATOM 2781 O O . MET A 1 346 ? 1.647 -19.002 -5.857 1.00 82.81 346 MET A O 1
ATOM 2785 N N . PHE A 1 347 ? 0.791 -20.293 -7.523 1.00 82.56 347 PHE A N 1
ATOM 2786 C CA . PHE A 1 347 ? -0.514 -19.680 -7.686 1.00 82.56 347 PHE A CA 1
ATOM 2787 C C . PHE A 1 347 ? -1.600 -20.619 -7.179 1.00 82.56 347 PHE A C 1
ATOM 2789 O O . PHE A 1 347 ? -1.946 -21.630 -7.785 1.00 82.56 347 PHE A O 1
ATOM 2796 N N . GLN A 1 348 ? -2.217 -20.241 -6.066 1.00 81.31 348 GLN A N 1
ATOM 2797 C CA . GLN A 1 348 ? -3.446 -20.897 -5.639 1.00 81.31 348 GLN A CA 1
ATOM 2798 C C . GLN A 1 348 ? -4.654 -20.134 -6.178 1.00 81.31 348 GLN A C 1
ATOM 2800 O O . GLN A 1 348 ? -4.922 -19.020 -5.731 1.00 81.31 348 GLN A O 1
ATOM 2805 N N . TRP A 1 349 ? -5.391 -20.752 -7.099 1.00 81.94 349 TRP A N 1
ATOM 2806 C CA . TRP A 1 349 ? -6.598 -20.194 -7.709 1.00 81.94 349 TRP A CA 1
ATOM 2807 C C . TRP A 1 349 ? -7.842 -20.627 -6.927 1.00 81.94 349 TRP A C 1
ATOM 2809 O O . TRP A 1 349 ? -8.125 -21.819 -6.824 1.00 81.94 349 TRP A O 1
ATOM 2819 N N . TRP A 1 350 ? -8.578 -19.679 -6.339 1.00 74.50 350 TRP A N 1
ATOM 2820 C CA . TRP A 1 350 ? -9.775 -19.998 -5.534 1.00 74.50 350 TRP A CA 1
ATOM 2821 C C . TRP A 1 350 ? -11.085 -19.957 -6.343 1.00 74.50 350 TRP A C 1
ATOM 2823 O O . TRP A 1 350 ? -12.012 -20.717 -6.075 1.00 74.50 350 TRP A O 1
ATOM 2833 N N . TYR A 1 351 ? -11.150 -19.102 -7.360 1.00 70.94 351 TYR A N 1
ATOM 2834 C CA . TYR A 1 351 ? -12.252 -19.003 -8.317 1.00 70.94 351 TYR A CA 1
ATOM 2835 C C . TYR A 1 351 ? -11.629 -18.854 -9.702 1.00 70.94 351 TYR A C 1
ATOM 2837 O O . TYR A 1 351 ? -10.597 -18.194 -9.787 1.00 70.94 351 TYR A O 1
ATOM 2845 N N . GLU A 1 352 ? -12.206 -19.457 -10.747 1.00 68.19 352 GLU A N 1
ATOM 2846 C CA . GLU A 1 352 ? -11.714 -19.368 -12.133 1.00 68.19 352 GLU A CA 1
ATOM 2847 C C . GLU A 1 352 ? -11.807 -17.909 -12.628 1.00 68.19 352 GLU A C 1
ATOM 2849 O O . GLU A 1 352 ? -12.868 -17.495 -13.107 1.00 68.19 352 GLU A O 1
ATOM 2854 N N . PRO A 1 353 ? -10.743 -17.087 -12.510 1.00 67.50 353 PRO A N 1
ATOM 2855 C CA . PRO A 1 353 ? -10.778 -15.736 -13.027 1.00 67.50 353 PRO A CA 1
ATOM 2856 C C . PRO A 1 353 ? -10.779 -15.834 -14.554 1.00 67.50 353 PRO A C 1
ATOM 2858 O O . PRO A 1 353 ? -10.072 -16.652 -15.147 1.00 67.50 353 PRO A O 1
ATOM 2861 N N . LYS A 1 354 ? -11.564 -14.986 -15.214 1.00 68.00 354 LYS A N 1
ATOM 2862 C CA . LYS A 1 354 ? -11.552 -14.925 -16.683 1.00 68.00 354 LYS A CA 1
ATOM 2863 C C . LYS A 1 354 ? -10.284 -14.265 -17.238 1.00 68.00 354 LYS A C 1
ATOM 2865 O O . LYS A 1 354 ? -9.992 -14.440 -18.417 1.00 68.00 354 LYS A O 1
ATOM 2870 N N . GLU A 1 355 ? -9.548 -13.563 -16.382 1.00 81.12 355 GLU A N 1
ATOM 2871 C CA . GLU A 1 355 ? -8.489 -12.620 -16.743 1.00 81.12 355 GLU A CA 1
ATOM 2872 C C . GLU A 1 355 ? -7.082 -13.108 -16.385 1.00 81.12 355 GLU A C 1
ATOM 2874 O O . GLU A 1 355 ? -6.894 -14.190 -15.815 1.00 81.12 355 GLU A O 1
ATOM 2879 N N . TYR A 1 356 ? -6.085 -12.297 -16.742 1.00 90.00 356 TYR A N 1
ATOM 2880 C CA . TYR A 1 356 ? -4.676 -12.625 -16.596 1.00 90.00 356 TYR A CA 1
ATOM 2881 C C . TYR A 1 356 ? -4.045 -11.991 -15.354 1.00 90.00 356 TYR A C 1
ATOM 2883 O O . TYR A 1 356 ? -4.413 -10.906 -14.904 1.00 90.00 356 TYR A O 1
ATOM 2891 N N . VAL A 1 357 ? -3.012 -12.656 -14.837 1.00 90.62 357 VAL A N 1
ATOM 2892 C CA . VAL A 1 357 ? -2.078 -12.063 -13.873 1.00 90.62 357 VAL A CA 1
ATOM 2893 C C . VAL A 1 357 ? -0.783 -11.746 -14.606 1.00 90.62 357 VAL A C 1
ATOM 2895 O O . VAL A 1 357 ? -0.070 -12.660 -15.013 1.00 90.62 357 VAL A O 1
ATOM 2898 N N . TYR A 1 358 ? -0.465 -10.469 -14.787 1.00 93.75 358 TYR A N 1
ATOM 2899 C CA . TYR A 1 358 ? 0.762 -10.024 -15.441 1.00 93.75 358 TYR A CA 1
ATOM 2900 C C . TYR A 1 358 ? 1.890 -9.858 -14.437 1.00 93.75 358 TYR A C 1
ATOM 2902 O O . TYR A 1 358 ? 1.734 -9.224 -13.395 1.00 93.75 358 TYR A O 1
ATOM 2910 N N . ARG A 1 359 ? 3.065 -10.365 -14.803 1.00 94.88 359 ARG A N 1
ATOM 2911 C CA . ARG A 1 359 ? 4.320 -10.101 -14.101 1.00 94.88 359 ARG A CA 1
ATOM 2912 C C . ARG A 1 359 ? 5.122 -9.100 -14.919 1.00 94.88 359 ARG A C 1
ATOM 2914 O O . ARG A 1 359 ? 5.397 -9.361 -16.087 1.00 94.88 359 ARG A O 1
ATOM 2921 N N . ALA A 1 360 ? 5.510 -7.976 -14.330 1.00 96.62 360 ALA A N 1
ATOM 2922 C CA . ALA A 1 360 ? 6.254 -6.922 -15.011 1.00 96.62 360 ALA A CA 1
ATOM 2923 C C . ALA A 1 360 ? 7.339 -6.308 -14.119 1.00 96.62 360 ALA A C 1
ATOM 2925 O O . ALA A 1 360 ? 7.261 -6.356 -12.893 1.00 96.62 360 ALA A O 1
ATOM 2926 N N . TYR A 1 361 ? 8.350 -5.711 -14.742 1.00 97.31 361 TYR A N 1
ATOM 2927 C CA . TYR A 1 361 ? 9.463 -5.066 -14.049 1.00 97.31 361 TYR A CA 1
ATOM 2928 C C . TYR A 1 361 ? 9.812 -3.746 -14.706 1.00 97.31 361 TYR A C 1
ATOM 2930 O O . TYR A 1 361 ? 9.845 -3.640 -15.929 1.00 97.31 361 TYR A O 1
ATOM 2938 N N . GLU A 1 362 ? 10.070 -2.737 -13.890 1.00 96.25 362 GLU A N 1
ATOM 2939 C CA . GLU A 1 362 ? 10.494 -1.434 -14.367 1.00 96.25 362 GLU A CA 1
ATOM 2940 C C . GLU A 1 362 ? 11.920 -1.494 -14.917 1.00 96.25 362 GLU A C 1
ATOM 2942 O O . GLU A 1 362 ? 12.846 -1.994 -14.274 1.00 96.25 362 GLU A O 1
ATOM 2947 N N . PHE A 1 363 ? 12.089 -0.944 -16.115 1.00 96.25 363 PHE A N 1
ATOM 2948 C CA . PHE A 1 363 ? 13.375 -0.744 -16.762 1.00 96.25 363 PHE A CA 1
ATOM 2949 C C . PHE A 1 363 ? 13.720 0.748 -16.711 1.00 96.25 363 PHE A C 1
ATOM 2951 O O . PHE A 1 363 ? 13.285 1.535 -17.554 1.00 96.25 363 PHE A O 1
ATOM 2958 N N . LYS A 1 364 ? 14.471 1.145 -15.679 1.00 94.50 364 LYS A N 1
ATOM 2959 C CA . LYS A 1 364 ? 14.864 2.532 -15.389 1.00 94.50 364 LYS A CA 1
ATOM 2960 C C . LYS A 1 364 ? 16.387 2.721 -15.279 1.00 94.50 364 LYS A C 1
ATOM 2962 O O . LYS A 1 364 ? 16.837 3.387 -14.346 1.00 94.50 364 LYS A O 1
ATOM 2967 N N . PRO A 1 365 ? 17.205 2.182 -16.200 1.00 93.56 365 PRO A N 1
ATOM 2968 C CA . PRO A 1 365 ? 18.630 2.458 -16.162 1.00 93.56 365 PRO A CA 1
ATOM 2969 C C . PRO A 1 365 ? 18.930 3.931 -16.423 1.00 93.56 365 PRO A C 1
ATOM 2971 O O . PRO A 1 365 ? 18.272 4.581 -17.246 1.00 93.56 365 PRO A O 1
ATOM 2974 N N . PHE A 1 366 ? 19.997 4.423 -15.795 1.00 90.94 366 PHE A N 1
ATOM 2975 C CA . PHE A 1 366 ? 20.616 5.671 -16.219 1.00 90.94 366 PHE A CA 1
ATOM 2976 C C . PHE A 1 366 ? 21.558 5.384 -17.388 1.00 90.94 366 PHE A C 1
ATOM 2978 O O . PHE A 1 366 ? 22.549 4.665 -17.245 1.00 90.94 366 PHE A O 1
ATOM 2985 N N . ILE A 1 367 ? 21.231 5.912 -18.566 1.00 90.94 367 ILE A N 1
ATOM 2986 C CA . ILE A 1 367 ? 21.960 5.589 -19.795 1.00 90.94 367 ILE A CA 1
ATOM 2987 C C . ILE A 1 367 ? 22.910 6.734 -20.148 1.00 90.94 367 ILE A C 1
ATOM 2989 O O . ILE A 1 367 ? 22.498 7.886 -20.301 1.00 90.94 367 ILE A O 1
ATOM 2993 N N . LEU A 1 368 ? 24.184 6.396 -20.310 1.00 89.31 368 LEU A N 1
ATOM 2994 C CA . LEU A 1 368 ? 25.259 7.283 -20.730 1.00 89.31 368 LEU A CA 1
ATOM 2995 C C . LEU A 1 368 ? 25.827 6.813 -22.065 1.00 89.31 368 LEU A C 1
ATOM 2997 O O . LEU A 1 368 ? 25.886 5.620 -22.343 1.00 89.31 368 LEU A O 1
ATOM 3001 N N . GLU A 1 369 ? 26.303 7.739 -22.878 1.00 86.94 369 GLU A N 1
ATOM 3002 C CA . GLU A 1 369 ? 27.267 7.422 -23.927 1.00 86.94 369 GLU A CA 1
ATOM 3003 C C . GLU A 1 369 ? 28.673 7.230 -23.318 1.00 86.94 369 GLU A C 1
ATOM 3005 O O . GLU A 1 369 ? 28.957 7.731 -22.229 1.00 86.94 369 GLU A O 1
ATOM 3010 N N . GLU A 1 370 ? 29.595 6.568 -24.027 1.00 84.75 370 GLU A N 1
ATOM 3011 C CA . GLU A 1 370 ? 31.012 6.426 -23.624 1.00 84.75 370 GLU A CA 1
ATOM 3012 C C . GLU A 1 370 ? 31.692 7.781 -23.358 1.00 84.75 370 GLU A C 1
ATOM 3014 O O . GLU A 1 370 ? 32.641 7.864 -22.582 1.00 84.75 370 GLU A O 1
ATOM 3019 N N . SER A 1 371 ? 31.186 8.855 -23.969 1.00 79.94 371 SER A N 1
ATOM 3020 C CA . SER A 1 371 ? 31.621 10.238 -23.745 1.00 79.94 371 SER A CA 1
ATOM 3021 C C . SER A 1 371 ? 31.230 10.800 -22.367 1.00 79.94 371 SER A C 1
ATOM 3023 O O . SER A 1 371 ? 31.684 11.881 -21.996 1.00 79.94 371 SER A O 1
ATOM 3025 N N . GLY A 1 372 ? 30.374 10.100 -21.615 1.00 84.31 372 GLY A N 1
ATOM 3026 C CA . GLY A 1 372 ? 29.761 10.569 -20.372 1.00 84.31 372 GLY A CA 1
ATOM 3027 C C . GLY A 1 372 ? 28.525 11.451 -20.579 1.00 84.31 372 GLY A C 1
ATOM 3028 O O . GLY A 1 372 ? 27.961 11.943 -19.602 1.00 84.31 372 GLY A O 1
ATOM 3029 N N . ILE A 1 373 ? 28.089 11.661 -21.827 1.00 85.56 373 ILE A N 1
ATOM 3030 C CA . ILE A 1 373 ? 26.880 12.432 -22.140 1.00 85.56 373 ILE A CA 1
ATOM 3031 C C . ILE A 1 373 ? 25.638 11.571 -21.851 1.00 85.56 373 ILE A C 1
ATOM 3033 O O . ILE A 1 373 ? 25.580 10.426 -22.301 1.00 85.56 373 ILE A O 1
ATOM 3037 N N . PRO A 1 374 ? 24.624 12.092 -21.135 1.00 89.06 374 PRO A N 1
ATOM 3038 C CA . PRO A 1 374 ? 23.373 11.371 -20.923 1.00 89.06 374 PRO A CA 1
ATOM 3039 C C . PRO A 1 374 ? 22.637 11.071 -22.234 1.00 89.06 374 PRO A C 1
ATOM 3041 O O . PRO A 1 374 ? 22.386 11.965 -23.045 1.00 89.06 374 PRO A O 1
ATOM 3044 N N . PHE A 1 375 ? 22.249 9.811 -22.420 1.00 89.50 375 PHE A N 1
ATOM 3045 C CA . PHE A 1 375 ? 21.595 9.331 -23.634 1.00 89.50 375 PHE A CA 1
ATOM 3046 C C . PHE A 1 375 ? 20.223 9.979 -23.845 1.00 89.50 375 PHE A C 1
ATOM 3048 O O . PHE A 1 375 ? 19.425 10.128 -22.920 1.00 89.50 375 PHE A O 1
ATOM 3055 N N . THR A 1 376 ? 19.929 10.335 -25.091 1.00 91.06 376 THR A N 1
ATOM 3056 C CA . THR A 1 376 ? 18.614 10.819 -25.519 1.00 91.06 376 THR A CA 1
ATOM 3057 C C . THR A 1 376 ? 18.214 10.042 -26.760 1.00 91.06 376 THR A C 1
ATOM 3059 O O . THR A 1 376 ? 18.924 10.107 -27.753 1.00 91.06 376 THR A O 1
ATOM 3062 N N . GLY A 1 377 ? 17.116 9.294 -26.725 1.00 92.94 377 GLY A N 1
ATOM 3063 C CA . GLY A 1 377 ? 16.753 8.389 -27.814 1.00 92.94 377 GLY A CA 1
ATOM 3064 C C . GLY A 1 377 ? 15.565 7.503 -27.467 1.00 92.94 377 GLY A C 1
ATOM 3065 O O . GLY A 1 377 ? 14.726 7.882 -26.658 1.00 92.94 377 GLY A O 1
ATOM 3066 N N . VAL A 1 378 ? 15.477 6.324 -28.080 1.00 95.62 378 VAL A N 1
ATOM 3067 C CA . VAL A 1 378 ? 14.389 5.365 -27.832 1.00 95.62 378 VAL A CA 1
ATOM 3068 C C . VAL A 1 378 ? 14.976 3.997 -27.525 1.00 95.62 378 VAL A C 1
ATOM 3070 O O . VAL A 1 378 ? 15.869 3.529 -28.230 1.00 95.62 378 VAL A O 1
ATOM 3073 N N . VAL A 1 379 ? 14.460 3.331 -26.498 1.00 96.56 379 VAL A N 1
ATOM 3074 C CA . VAL A 1 379 ? 14.765 1.928 -26.212 1.00 96.56 379 VAL A CA 1
ATOM 3075 C C . VAL A 1 379 ? 13.574 1.081 -26.638 1.00 96.56 379 VAL A C 1
ATOM 3077 O O . VAL A 1 379 ? 12.436 1.344 -26.247 1.00 96.56 379 VAL A O 1
ATOM 3080 N N . LYS A 1 380 ? 13.833 0.079 -27.476 1.00 97.75 380 LYS A N 1
ATOM 3081 C CA . LYS A 1 380 ? 12.811 -0.777 -28.083 1.00 97.75 380 LYS A CA 1
ATOM 3082 C C . LYS A 1 380 ? 12.994 -2.223 -27.639 1.00 97.75 380 LYS A C 1
ATOM 3084 O O . LYS A 1 380 ? 14.123 -2.706 -27.588 1.00 97.75 380 LYS A O 1
ATOM 3089 N N . PHE A 1 381 ? 11.888 -2.904 -27.356 1.00 97.69 381 PHE A N 1
ATOM 3090 C CA . PHE A 1 381 ? 11.852 -4.277 -26.854 1.00 97.69 381 PHE A CA 1
ATOM 3091 C C . PHE A 1 381 ? 11.051 -5.165 -27.801 1.00 97.69 381 PHE A C 1
ATOM 3093 O O . PHE A 1 381 ? 9.946 -4.799 -28.200 1.00 97.69 381 PHE A O 1
ATOM 3100 N N . TRP A 1 382 ? 11.568 -6.354 -28.092 1.00 97.69 382 TRP A N 1
ATOM 3101 C CA . TRP A 1 382 ? 10.879 -7.402 -28.845 1.00 97.69 382 TRP A CA 1
ATOM 3102 C C . TRP A 1 382 ? 10.838 -8.676 -28.013 1.00 97.69 382 TRP A C 1
ATOM 3104 O O . TRP A 1 382 ? 11.890 -9.168 -27.599 1.00 97.69 382 TRP A O 1
ATOM 3114 N N . LYS A 1 383 ? 9.631 -9.195 -27.764 1.00 94.62 383 LYS A N 1
ATOM 3115 C CA . LYS A 1 383 ? 9.439 -10.484 -27.084 1.00 94.62 383 LYS A CA 1
ATOM 3116 C C . LYS A 1 383 ? 10.053 -11.638 -27.876 1.00 94.62 383 LYS A C 1
ATOM 3118 O O . LYS A 1 383 ? 10.253 -11.532 -29.091 1.00 94.62 383 LYS A O 1
ATOM 3123 N N . THR A 1 384 ? 10.286 -12.760 -27.201 1.00 92.31 384 THR A N 1
ATOM 3124 C CA . THR A 1 384 ? 10.783 -13.981 -27.847 1.00 92.31 384 THR A CA 1
ATOM 3125 C C . THR A 1 384 ? 9.933 -14.364 -29.062 1.00 92.31 384 THR A C 1
ATOM 3127 O O . THR A 1 384 ? 8.703 -14.328 -29.024 1.00 92.31 384 THR A O 1
ATOM 3130 N N . GLY A 1 385 ? 10.604 -14.743 -30.151 1.00 91.12 385 GLY A N 1
ATOM 3131 C CA . GLY A 1 385 ? 9.971 -15.183 -31.395 1.00 91.12 385 GLY A CA 1
ATOM 3132 C C . GLY A 1 385 ? 9.681 -14.072 -32.407 1.00 91.12 385 GLY A C 1
ATOM 3133 O O . GLY A 1 385 ? 9.375 -14.397 -33.551 1.00 91.12 385 GLY A O 1
ATOM 3134 N N . LEU A 1 386 ? 9.818 -12.795 -32.035 1.00 93.94 386 LEU A N 1
ATOM 3135 C CA . LEU A 1 386 ? 9.746 -11.680 -32.983 1.00 93.94 386 LEU A CA 1
ATOM 3136 C C . LEU A 1 386 ? 11.131 -11.340 -33.543 1.00 93.94 386 LEU A C 1
ATOM 3138 O O . LEU A 1 386 ? 12.121 -11.306 -32.810 1.00 93.94 386 LEU A O 1
ATOM 3142 N N . ASN A 1 387 ? 11.198 -11.063 -34.844 1.00 93.44 387 ASN A N 1
ATOM 3143 C CA . ASN A 1 387 ? 12.403 -10.605 -35.519 1.00 93.44 387 ASN A CA 1
ATOM 3144 C C . ASN A 1 387 ? 12.456 -9.067 -35.506 1.00 93.44 387 ASN A C 1
ATOM 3146 O O . ASN A 1 387 ? 11.640 -8.436 -36.174 1.00 93.44 387 ASN A O 1
ATOM 3150 N N . PRO A 1 388 ? 13.438 -8.435 -34.841 1.00 94.00 388 PRO A N 1
ATOM 3151 C CA . PRO A 1 388 ? 13.494 -6.980 -34.715 1.00 94.00 388 PRO A CA 1
ATOM 3152 C C . PRO A 1 388 ? 13.767 -6.233 -36.032 1.00 94.00 388 PRO A C 1
ATOM 3154 O O . PRO A 1 388 ? 13.667 -5.006 -36.067 1.00 94.00 388 PRO A O 1
ATOM 3157 N N . ASP A 1 389 ? 14.120 -6.944 -37.106 1.00 92.81 389 ASP A N 1
ATOM 3158 C CA . ASP A 1 389 ? 14.330 -6.371 -38.440 1.00 92.81 389 ASP A CA 1
ATOM 3159 C C . ASP A 1 389 ? 13.059 -6.370 -39.305 1.00 92.81 389 ASP A C 1
ATOM 3161 O O . ASP A 1 389 ? 13.028 -5.720 -40.350 1.00 92.81 389 ASP A O 1
ATOM 3165 N N . VAL A 1 390 ? 12.019 -7.104 -38.896 1.00 94.88 390 VAL A N 1
ATOM 3166 C CA . VAL A 1 390 ? 10.787 -7.295 -39.685 1.00 94.88 390 VAL A CA 1
ATOM 3167 C C . VAL A 1 390 ? 9.541 -6.953 -38.873 1.00 94.88 390 VAL A C 1
ATOM 3169 O O . VAL A 1 390 ? 8.612 -6.340 -39.397 1.00 94.88 390 VAL A O 1
ATOM 3172 N N . ASP A 1 391 ? 9.531 -7.322 -37.597 1.00 96.75 391 ASP A N 1
ATOM 3173 C CA . ASP A 1 391 ? 8.399 -7.165 -36.699 1.00 96.75 391 ASP A CA 1
ATOM 3174 C C . ASP A 1 391 ? 8.487 -5.853 -35.901 1.00 96.75 391 ASP A C 1
ATOM 3176 O O . ASP A 1 391 ? 9.577 -5.422 -35.503 1.00 96.75 391 ASP A O 1
ATOM 3180 N N . PRO A 1 392 ? 7.344 -5.207 -35.609 1.00 96.06 392 PRO A N 1
ATOM 3181 C CA . PRO A 1 392 ? 7.316 -4.053 -34.722 1.00 96.06 392 PRO A CA 1
ATOM 3182 C C . PRO A 1 392 ? 7.683 -4.456 -33.280 1.00 96.06 392 PRO A C 1
ATOM 3184 O O . PRO A 1 392 ? 7.410 -5.587 -32.863 1.00 96.06 392 PRO A O 1
ATOM 3187 N N . PRO A 1 393 ? 8.277 -3.544 -32.491 1.00 96.44 393 PRO A N 1
ATOM 3188 C CA . PRO A 1 393 ? 8.567 -3.809 -31.088 1.00 96.44 393 PRO A CA 1
ATOM 3189 C C . PRO A 1 393 ? 7.286 -3.962 -30.271 1.00 96.44 393 PRO A C 1
ATOM 3191 O O . PRO A 1 393 ? 6.273 -3.312 -30.522 1.00 96.44 393 PRO A O 1
ATOM 3194 N N . THR A 1 394 ? 7.359 -4.792 -29.236 1.00 95.81 394 THR A N 1
ATOM 3195 C CA . THR A 1 394 ? 6.283 -4.968 -28.253 1.00 95.81 394 THR A CA 1
ATOM 3196 C C . THR A 1 394 ? 6.181 -3.804 -27.276 1.00 95.81 394 THR A C 1
ATOM 3198 O O . THR A 1 394 ? 5.120 -3.583 -26.700 1.00 95.81 394 THR A O 1
ATOM 3201 N N . LYS A 1 395 ? 7.278 -3.070 -27.068 1.00 96.12 395 LYS A N 1
ATOM 3202 C CA . LYS A 1 395 ? 7.323 -1.875 -26.221 1.00 96.12 395 LYS A CA 1
ATOM 3203 C C . LYS A 1 395 ? 8.397 -0.924 -26.741 1.00 96.12 395 LYS A C 1
ATOM 3205 O O . LYS A 1 395 ? 9.491 -1.358 -27.100 1.00 96.12 395 LYS A O 1
ATOM 3210 N N . GLU A 1 396 ? 8.089 0.366 -26.739 1.00 96.44 396 GLU A N 1
ATOM 3211 C CA . GLU A 1 396 ? 9.047 1.446 -26.965 1.00 96.44 396 GLU A CA 1
ATOM 3212 C C . GLU A 1 396 ? 8.978 2.413 -25.785 1.00 96.44 396 GLU A C 1
ATOM 3214 O O . GLU A 1 396 ? 7.895 2.672 -25.254 1.00 96.44 396 GLU A O 1
ATOM 3219 N N . ILE A 1 397 ? 10.131 2.915 -25.357 1.00 96.00 397 ILE A N 1
ATOM 3220 C CA . ILE A 1 397 ? 10.242 3.885 -24.269 1.00 96.00 397 ILE A CA 1
ATOM 3221 C C . ILE A 1 397 ? 11.220 4.972 -24.713 1.00 96.00 397 ILE A C 1
ATOM 3223 O O . ILE A 1 397 ? 12.332 4.680 -25.161 1.00 96.00 397 ILE A O 1
ATOM 3227 N N . GLU A 1 398 ? 10.806 6.228 -24.589 1.00 95.19 398 GLU A N 1
ATOM 3228 C CA . GLU A 1 398 ? 11.654 7.381 -24.883 1.00 95.19 398 GLU A CA 1
ATOM 3229 C C . GLU A 1 398 ? 12.608 7.664 -23.718 1.00 95.19 398 GLU A C 1
ATOM 3231 O O . GLU A 1 398 ? 12.238 7.556 -22.551 1.00 95.19 398 GLU A O 1
ATOM 3236 N N . TRP A 1 399 ? 13.838 8.052 -24.041 1.00 93.50 399 TRP A N 1
ATOM 3237 C CA . TRP A 1 399 ? 14.859 8.496 -23.100 1.00 93.50 399 TRP A CA 1
ATOM 3238 C C . TRP A 1 399 ? 15.203 9.955 -23.365 1.00 93.50 399 TRP A C 1
ATOM 3240 O O . TRP A 1 399 ? 15.527 10.325 -24.494 1.00 93.50 399 TRP A O 1
ATOM 3250 N N . LEU A 1 400 ? 15.199 10.769 -22.314 1.00 89.88 400 LEU A N 1
ATOM 3251 C CA . LEU A 1 400 ? 15.606 12.168 -22.347 1.00 89.88 400 LEU A CA 1
ATOM 3252 C C . LEU A 1 400 ? 16.655 12.411 -21.263 1.00 89.88 400 LEU A C 1
ATOM 3254 O O . LEU A 1 400 ? 16.404 12.202 -20.076 1.00 89.88 400 LEU A O 1
ATOM 3258 N N . SER A 1 401 ? 17.837 12.884 -21.664 1.00 88.44 401 SER A N 1
ATOM 3259 C CA . SER A 1 401 ? 18.930 13.214 -20.740 1.00 88.44 401 SER A CA 1
ATOM 3260 C C . SER A 1 401 ? 19.261 12.079 -19.750 1.00 88.44 401 SER A C 1
ATOM 3262 O O . SER A 1 401 ? 19.411 12.302 -18.545 1.00 88.44 401 SER A O 1
ATOM 3264 N N . GLY A 1 402 ? 19.360 10.852 -20.253 1.00 85.44 402 GLY A N 1
ATOM 3265 C CA . GLY A 1 402 ? 19.737 9.661 -19.493 1.00 85.44 402 GLY A CA 1
ATOM 3266 C C . GLY A 1 402 ? 18.598 9.009 -18.713 1.00 85.44 402 GLY A C 1
ATOM 3267 O O . GLY A 1 402 ? 18.807 7.930 -18.169 1.00 85.44 402 GLY A O 1
ATOM 3268 N N . ASN A 1 403 ? 17.400 9.604 -18.696 1.00 89.19 403 ASN A N 1
ATOM 3269 C CA . ASN A 1 403 ? 16.252 9.108 -17.937 1.00 89.19 403 ASN A CA 1
ATOM 3270 C C . ASN A 1 403 ? 15.096 8.686 -18.860 1.00 89.19 403 ASN A C 1
ATOM 3272 O O . ASN A 1 403 ? 14.856 9.358 -19.866 1.00 89.19 403 ASN A O 1
ATOM 3276 N N . PRO A 1 404 ? 14.349 7.622 -18.519 1.00 93.94 404 PRO A N 1
ATOM 3277 C CA . PRO A 1 404 ? 13.158 7.235 -19.265 1.00 93.94 404 PRO A CA 1
ATOM 3278 C C . PRO A 1 404 ? 12.004 8.229 -19.098 1.00 93.94 404 PRO A C 1
ATOM 3280 O O . PRO A 1 404 ? 11.849 8.864 -18.053 1.00 93.94 404 PRO A O 1
ATOM 3283 N N . VAL A 1 405 ? 11.134 8.282 -20.103 1.00 91.81 405 VAL A N 1
ATOM 3284 C CA . VAL A 1 405 ? 9.887 9.051 -20.112 1.00 91.81 405 VAL A CA 1
ATOM 3285 C C . VAL A 1 405 ? 8.698 8.095 -20.197 1.00 91.81 405 VAL A C 1
ATOM 3287 O O . VAL A 1 405 ? 8.615 7.262 -21.097 1.00 91.81 405 VAL A O 1
ATOM 3290 N N . GLY A 1 406 ? 7.738 8.249 -19.283 1.00 92.00 406 GLY A N 1
ATOM 3291 C CA . GLY A 1 406 ? 6.490 7.484 -19.290 1.00 92.00 406 GLY A CA 1
ATOM 3292 C C . GLY A 1 406 ? 6.578 6.121 -18.595 1.00 92.00 406 GLY A C 1
ATOM 3293 O O . GLY A 1 406 ? 7.306 5.951 -17.617 1.00 92.00 406 GLY A O 1
ATOM 3294 N N . ASP A 1 407 ? 5.767 5.168 -19.062 1.00 92.06 407 ASP A N 1
ATOM 3295 C CA . ASP A 1 407 ? 5.672 3.827 -18.478 1.00 92.06 407 ASP A CA 1
ATOM 3296 C C . ASP A 1 407 ? 6.859 2.945 -18.883 1.00 92.06 407 ASP A C 1
ATOM 3298 O O . ASP A 1 407 ? 7.048 2.622 -20.059 1.00 92.06 407 ASP A O 1
ATOM 3302 N N . THR A 1 408 ? 7.604 2.514 -17.871 1.00 94.69 408 THR A N 1
ATOM 3303 C CA . THR A 1 408 ? 8.850 1.749 -17.988 1.00 94.69 408 THR A CA 1
ATOM 3304 C C . THR A 1 408 ? 8.686 0.271 -17.662 1.00 94.69 408 THR A C 1
ATOM 3306 O O . THR A 1 408 ? 9.672 -0.464 -17.677 1.00 94.69 408 THR A O 1
ATOM 3309 N N . ALA A 1 409 ? 7.468 -0.184 -17.353 1.00 95.69 409 ALA A N 1
ATOM 3310 C CA . ALA A 1 409 ? 7.221 -1.579 -17.033 1.00 95.69 409 ALA A CA 1
ATOM 3311 C C . ALA A 1 409 ? 7.349 -2.461 -18.288 1.00 95.69 409 ALA A C 1
ATOM 3313 O O . ALA A 1 409 ? 6.659 -2.266 -19.293 1.00 95.69 409 ALA A O 1
ATOM 3314 N N . ILE A 1 410 ? 8.230 -3.458 -18.211 1.00 96.94 410 ILE A N 1
ATOM 3315 C CA . ILE A 1 410 ? 8.408 -4.515 -19.206 1.00 96.94 410 ILE A CA 1
ATOM 3316 C C . ILE A 1 410 ? 7.765 -5.788 -18.664 1.00 96.94 410 ILE A C 1
ATOM 3318 O O . ILE A 1 410 ? 8.118 -6.267 -17.586 1.00 96.94 410 ILE A O 1
ATOM 3322 N N . ILE A 1 411 ? 6.809 -6.341 -19.407 1.00 96.94 411 ILE A N 1
ATOM 3323 C CA . ILE A 1 411 ? 6.071 -7.537 -18.995 1.00 96.94 411 ILE A CA 1
ATOM 3324 C C . ILE A 1 411 ? 6.962 -8.769 -19.183 1.00 96.94 411 ILE A C 1
ATOM 3326 O O . ILE A 1 411 ? 7.404 -9.057 -20.288 1.00 96.94 411 ILE A O 1
ATOM 3330 N N . ARG A 1 412 ? 7.218 -9.526 -18.120 1.00 95.62 412 ARG A N 1
ATOM 3331 C CA . ARG A 1 412 ? 7.917 -10.818 -18.173 1.00 95.62 412 ARG A CA 1
ATOM 3332 C C . ARG A 1 412 ? 7.055 -11.886 -18.839 1.00 95.62 412 ARG A C 1
ATOM 3334 O O . ARG A 1 412 ? 7.547 -12.628 -19.681 1.00 95.62 412 ARG A O 1
ATOM 3341 N N . GLY A 1 413 ? 5.789 -11.940 -18.453 1.00 95.50 413 GLY A N 1
ATOM 3342 C CA . GLY A 1 413 ? 4.821 -12.924 -18.910 1.00 95.50 413 GLY A CA 1
ATOM 3343 C C . GLY A 1 413 ? 3.509 -12.769 -18.154 1.00 95.50 413 GLY A C 1
ATOM 3344 O O . GLY A 1 413 ? 3.326 -11.811 -17.389 1.00 95.50 413 GLY A O 1
ATOM 3345 N N . ARG A 1 414 ? 2.601 -13.718 -18.356 1.00 94.88 414 ARG A N 1
ATOM 3346 C CA . ARG A 1 414 ? 1.306 -13.732 -17.671 1.00 94.88 414 ARG A CA 1
ATOM 3347 C C . ARG A 1 414 ? 0.877 -15.135 -17.271 1.00 94.88 414 ARG A C 1
ATOM 3349 O O . ARG A 1 414 ? 1.310 -16.113 -17.872 1.00 94.88 414 ARG A O 1
ATOM 3356 N N . TYR A 1 415 ? -0.005 -15.204 -16.288 1.00 92.19 415 TYR A N 1
ATOM 3357 C CA . TYR A 1 415 ? -0.631 -16.430 -15.807 1.00 92.19 415 TYR A CA 1
ATOM 3358 C C . TYR A 1 415 ? -2.130 -16.386 -16.066 1.00 92.19 415 TYR A C 1
ATOM 3360 O O . TYR A 1 415 ? -2.726 -15.308 -16.142 1.00 92.19 415 TYR A O 1
ATOM 3368 N N . LYS A 1 416 ? -2.737 -17.566 -16.151 1.00 91.19 416 LYS A N 1
ATOM 3369 C CA . LYS A 1 416 ? -4.182 -17.756 -16.235 1.00 91.19 416 LYS A CA 1
ATOM 3370 C C . LYS A 1 416 ? -4.543 -19.006 -15.445 1.00 91.19 416 LYS A C 1
ATOM 3372 O O . LYS A 1 416 ? -3.783 -19.969 -15.465 1.00 91.19 416 LYS A O 1
ATOM 3377 N N . ALA A 1 417 ? -5.703 -19.026 -14.794 1.00 87.81 417 ALA A N 1
ATOM 3378 C CA . ALA A 1 417 ? -6.074 -20.153 -13.932 1.00 87.81 417 ALA A CA 1
ATOM 3379 C C . ALA A 1 417 ? -6.104 -21.508 -14.650 1.00 87.81 417 ALA A C 1
ATOM 3381 O O . ALA A 1 417 ? -5.752 -22.522 -14.058 1.00 87.81 417 ALA A O 1
ATOM 3382 N N . GLU A 1 418 ? -6.462 -21.529 -15.937 1.00 90.19 418 GLU A N 1
ATOM 3383 C CA . GLU A 1 418 ? -6.469 -22.759 -16.741 1.00 90.19 418 GLU A CA 1
ATOM 3384 C C . GLU A 1 418 ? -5.060 -23.346 -16.973 1.00 90.19 418 GLU A C 1
ATOM 3386 O O . GLU A 1 418 ? -4.942 -24.510 -17.346 1.00 90.19 418 GLU A O 1
ATOM 3391 N N . TRP A 1 419 ? -4.003 -22.558 -16.746 1.00 91.00 419 TRP A N 1
ATOM 3392 C CA . TRP A 1 419 ? -2.599 -22.972 -16.857 1.00 91.00 419 TRP A CA 1
ATOM 3393 C C . TRP A 1 419 ? -2.003 -23.386 -15.502 1.00 91.00 419 TRP A C 1
ATOM 3395 O O . TRP A 1 419 ? -0.856 -23.822 -15.436 1.00 91.00 419 TRP A O 1
ATOM 3405 N N . GLY A 1 420 ? -2.761 -23.261 -14.406 1.00 87.56 420 GLY A N 1
ATOM 3406 C CA . GLY A 1 420 ? -2.249 -23.495 -13.057 1.00 87.56 420 GLY A CA 1
ATOM 3407 C C . GLY A 1 420 ? -1.112 -22.528 -12.719 1.00 87.56 420 GLY A C 1
ATOM 3408 O O . GLY A 1 420 ? -1.319 -21.316 -12.701 1.00 87.56 420 GLY A O 1
ATOM 3409 N N . ASP A 1 421 ? 0.076 -23.071 -12.456 1.00 86.12 421 ASP A N 1
ATOM 3410 C CA . ASP A 1 421 ? 1.292 -22.303 -12.153 1.00 86.12 421 ASP A CA 1
ATOM 3411 C C . ASP A 1 421 ? 2.138 -21.995 -13.401 1.00 86.12 421 ASP A C 1
ATOM 3413 O O . ASP A 1 421 ? 3.168 -21.323 -13.309 1.00 86.12 421 ASP A O 1
ATOM 3417 N N . GLU A 1 422 ? 1.738 -22.488 -14.578 1.00 91.81 422 GLU A N 1
ATOM 3418 C CA . GLU A 1 422 ? 2.488 -22.271 -15.812 1.00 91.81 422 GLU A CA 1
ATOM 3419 C C . GLU A 1 422 ? 2.322 -20.828 -16.311 1.00 91.81 422 GLU A C 1
ATOM 3421 O O . GLU A 1 422 ? 1.216 -20.300 -16.460 1.00 91.81 422 GLU A O 1
ATOM 3426 N N . MET A 1 423 ? 3.455 -20.178 -16.583 1.00 93.50 423 MET A N 1
ATOM 3427 C CA . MET A 1 423 ? 3.503 -18.826 -17.134 1.00 93.50 423 MET A CA 1
ATOM 3428 C C . MET A 1 423 ? 3.566 -18.887 -18.661 1.00 93.50 423 MET A C 1
ATOM 3430 O O . MET A 1 423 ? 4.442 -19.550 -19.220 1.00 93.50 423 MET A O 1
ATOM 3434 N N . GLU A 1 424 ? 2.721 -18.114 -19.347 1.00 95.00 424 GLU A N 1
ATOM 3435 C CA . GLU A 1 424 ? 2.998 -17.744 -20.734 1.00 95.00 424 GLU A CA 1
ATOM 3436 C C . GLU A 1 424 ? 4.166 -16.761 -20.725 1.00 95.00 424 GLU A C 1
ATOM 3438 O O . GLU A 1 424 ? 4.023 -15.586 -20.366 1.00 95.00 424 GLU A O 1
ATOM 3443 N N . ASP A 1 425 ? 5.335 -17.278 -21.079 1.00 94.88 425 ASP A N 1
ATOM 3444 C CA . ASP A 1 425 ? 6.579 -16.546 -20.974 1.00 94.88 425 ASP A CA 1
ATOM 3445 C C . ASP A 1 425 ? 6.894 -15.730 -22.239 1.00 94.88 425 ASP A C 1
ATOM 3447 O O . ASP A 1 425 ? 6.835 -16.247 -23.356 1.00 94.88 425 ASP A O 1
ATOM 3451 N N . TRP A 1 426 ? 7.226 -14.444 -22.079 1.00 95.94 426 TRP A N 1
ATOM 3452 C CA . TRP A 1 426 ? 7.545 -13.529 -23.184 1.00 95.94 426 TRP A CA 1
ATOM 3453 C C . TRP A 1 426 ? 9.024 -13.149 -23.271 1.00 95.94 426 TRP A C 1
ATOM 3455 O O . TRP A 1 426 ? 9.429 -12.531 -24.262 1.00 95.94 426 TRP A O 1
ATOM 3465 N N . ALA A 1 427 ? 9.829 -13.522 -22.273 1.00 94.81 427 ALA A N 1
ATOM 3466 C CA . ALA A 1 427 ? 11.280 -13.376 -22.347 1.00 94.81 427 ALA A CA 1
ATOM 3467 C C . ALA A 1 427 ? 11.966 -14.694 -22.766 1.00 94.81 427 ALA A C 1
ATOM 3469 O O . ALA A 1 427 ? 11.373 -15.763 -22.622 1.00 94.81 427 ALA A O 1
ATOM 3470 N N . PRO A 1 428 ? 13.217 -14.637 -23.258 1.00 96.38 428 PRO A N 1
ATOM 3471 C CA . PRO A 1 428 ? 14.063 -13.447 -23.368 1.00 96.38 428 PRO A CA 1
ATOM 3472 C C . PRO A 1 428 ? 13.572 -12.370 -24.348 1.00 96.38 428 PRO A C 1
ATOM 3474 O O . PRO A 1 428 ? 13.024 -12.660 -25.411 1.00 96.38 428 PRO A O 1
ATOM 3477 N N . TYR A 1 429 ? 13.841 -11.109 -24.021 1.00 97.38 429 TYR A N 1
ATOM 3478 C CA . TYR A 1 429 ? 13.653 -9.979 -24.927 1.00 97.38 429 TYR A CA 1
ATOM 3479 C C . TYR A 1 429 ? 14.922 -9.683 -25.728 1.00 97.38 429 TYR A C 1
ATOM 3481 O O . TYR A 1 429 ? 16.039 -9.789 -25.216 1.00 97.38 429 TYR A O 1
ATOM 3489 N N . THR A 1 430 ? 14.737 -9.219 -26.965 1.00 97.44 430 THR A N 1
ATOM 3490 C CA . THR A 1 430 ? 15.759 -8.432 -27.669 1.00 97.44 430 THR A CA 1
ATOM 3491 C C . THR A 1 430 ? 15.522 -6.953 -27.382 1.00 97.44 430 THR A C 1
ATOM 3493 O O . THR A 1 430 ? 14.400 -6.472 -27.540 1.00 97.44 430 THR A O 1
ATOM 3496 N N . VAL A 1 431 ? 16.563 -6.230 -26.969 1.00 97.31 431 VAL A N 1
ATOM 3497 C CA . VAL A 1 431 ? 16.501 -4.803 -26.620 1.00 97.31 431 VAL A CA 1
ATOM 3498 C C . VAL A 1 431 ? 17.432 -4.019 -27.537 1.00 97.31 431 VAL A C 1
ATOM 3500 O O . VAL A 1 431 ? 18.612 -4.348 -27.627 1.00 97.31 431 VAL A O 1
ATOM 3503 N N . ARG A 1 432 ? 16.934 -2.977 -28.210 1.00 96.81 432 ARG A N 1
ATOM 3504 C CA . ARG A 1 432 ? 17.757 -2.068 -29.028 1.00 96.81 432 ARG A CA 1
ATOM 3505 C C . ARG A 1 432 ? 17.712 -0.653 -28.473 1.00 96.81 432 ARG A C 1
ATOM 3507 O O . ARG A 1 432 ? 16.633 -0.114 -28.233 1.00 96.81 432 ARG A O 1
ATOM 3514 N N . PHE A 1 433 ? 18.886 -0.049 -28.335 1.00 94.94 433 PHE A N 1
ATOM 3515 C CA . PHE A 1 433 ? 19.066 1.347 -27.947 1.00 94.94 433 PHE A CA 1
ATOM 3516 C C . PHE A 1 433 ? 19.258 2.173 -29.216 1.00 94.94 433 PHE A C 1
ATOM 3518 O O . PHE A 1 433 ? 20.231 1.967 -29.944 1.00 94.94 433 PHE A O 1
ATOM 3525 N N . MET A 1 434 ? 18.319 3.070 -29.502 1.00 92.62 434 MET A N 1
ATOM 3526 C CA . MET A 1 434 ? 18.212 3.763 -30.784 1.00 92.62 434 MET A CA 1
ATOM 3527 C C . MET A 1 434 ? 18.440 5.268 -30.638 1.00 92.62 434 MET A C 1
ATOM 3529 O O . MET A 1 434 ? 17.831 5.906 -29.778 1.00 92.62 434 MET A O 1
ATOM 3533 N N . TYR A 1 435 ? 19.223 5.849 -31.548 1.00 88.75 435 TYR A N 1
ATOM 3534 C CA . TYR A 1 435 ? 19.275 7.295 -31.785 1.00 88.75 435 TYR A CA 1
ATOM 3535 C C . TYR A 1 435 ? 18.814 7.588 -33.215 1.00 88.75 435 TYR A C 1
ATOM 3537 O O . TYR A 1 435 ? 19.507 7.278 -34.187 1.00 88.75 435 TYR A O 1
ATOM 3545 N N . GLY A 1 436 ? 17.604 8.132 -33.371 1.00 86.25 436 GLY A N 1
ATOM 3546 C CA . GLY A 1 436 ? 16.952 8.193 -34.681 1.00 86.25 436 GLY A CA 1
ATOM 3547 C C . GLY A 1 436 ? 16.795 6.787 -35.278 1.00 86.25 436 GLY A C 1
ATOM 3548 O O . GLY A 1 436 ? 16.111 5.945 -34.702 1.00 86.25 436 GLY A O 1
ATOM 3549 N N . ASN A 1 437 ? 17.460 6.527 -36.409 1.00 87.38 437 ASN A N 1
ATOM 3550 C CA . ASN A 1 437 ? 17.467 5.218 -37.080 1.00 87.38 437 ASN A CA 1
ATOM 3551 C C . ASN A 1 437 ? 18.732 4.384 -36.797 1.00 87.38 437 ASN A C 1
ATOM 3553 O O . ASN A 1 437 ? 18.874 3.292 -37.344 1.00 87.38 437 ASN A O 1
ATOM 3557 N N . GLU A 1 438 ? 19.672 4.890 -35.995 1.00 87.69 438 GLU A N 1
ATOM 3558 C CA . GLU A 1 438 ? 20.917 4.188 -35.672 1.00 87.69 438 GLU A CA 1
ATOM 3559 C C . GLU A 1 438 ? 20.755 3.312 -34.422 1.00 87.69 438 GLU A C 1
ATOM 3561 O O . GLU A 1 438 ? 20.224 3.766 -33.409 1.00 87.69 438 GLU A O 1
ATOM 3566 N N . ILE A 1 439 ? 21.245 2.069 -34.492 1.00 91.88 439 ILE A N 1
ATOM 3567 C CA . ILE A 1 439 ? 21.332 1.144 -33.354 1.00 91.88 439 ILE A CA 1
ATOM 3568 C C . ILE A 1 439 ? 22.665 1.395 -32.637 1.00 91.88 439 ILE A C 1
ATOM 3570 O O . ILE A 1 439 ? 23.726 1.080 -33.178 1.00 91.88 439 ILE A O 1
ATOM 3574 N N . LEU A 1 440 ? 22.617 1.931 -31.417 1.00 89.62 440 LEU A N 1
ATOM 3575 C CA . LEU A 1 440 ? 23.805 2.181 -30.591 1.00 89.62 440 LEU A CA 1
ATOM 3576 C C . LEU A 1 440 ? 24.267 0.925 -29.845 1.00 89.62 440 LEU A C 1
ATOM 3578 O O . LEU A 1 440 ? 25.466 0.678 -29.702 1.00 89.62 440 LEU A O 1
ATOM 3582 N N . ALA A 1 441 ? 23.312 0.119 -29.383 1.00 93.00 441 ALA A N 1
ATOM 3583 C CA . ALA A 1 441 ? 23.560 -1.181 -28.778 1.00 93.00 441 ALA A CA 1
ATOM 3584 C C . ALA A 1 441 ? 22.359 -2.109 -28.977 1.00 93.00 441 ALA A C 1
ATOM 3586 O O . ALA A 1 441 ? 21.221 -1.661 -29.134 1.00 93.00 441 ALA A O 1
ATOM 3587 N N . GLU A 1 442 ? 22.632 -3.409 -28.933 1.00 94.75 442 GLU A N 1
ATOM 3588 C CA . GLU A 1 442 ? 21.627 -4.464 -28.947 1.00 94.75 442 GLU A CA 1
ATOM 3589 C C . GLU A 1 442 ? 21.957 -5.463 -27.841 1.00 94.75 442 GLU A C 1
ATOM 3591 O O . GLU A 1 442 ? 23.086 -5.952 -27.756 1.00 94.75 442 GLU A O 1
ATOM 3596 N N . TRP A 1 443 ? 20.976 -5.757 -26.995 1.00 94.94 443 TRP A N 1
ATOM 3597 C CA . TRP A 1 443 ? 21.042 -6.841 -26.029 1.00 94.94 443 TRP A CA 1
ATOM 3598 C C . TRP A 1 443 ? 20.135 -7.960 -26.497 1.00 94.94 443 TRP A C 1
ATOM 3600 O O . TRP A 1 443 ? 18.935 -7.768 -26.691 1.00 94.94 443 TRP A O 1
ATOM 3610 N N . LYS A 1 444 ? 20.730 -9.134 -26.669 1.00 92.81 444 LYS A N 1
ATOM 3611 C CA . LYS A 1 444 ? 19.990 -10.379 -26.820 1.00 92.81 444 LYS A CA 1
ATOM 3612 C C . LYS A 1 444 ? 19.867 -10.999 -25.440 1.00 92.81 444 LYS A C 1
ATOM 3614 O O . LYS A 1 444 ? 20.751 -10.819 -24.606 1.00 92.81 444 LYS A O 1
ATOM 3619 N N . ASP A 1 445 ? 18.772 -11.703 -25.219 1.00 93.00 445 ASP A N 1
ATOM 3620 C CA . ASP A 1 445 ? 18.577 -12.483 -24.004 1.00 93.00 445 ASP A CA 1
ATOM 3621 C C . ASP A 1 445 ? 18.344 -11.660 -22.722 1.00 93.00 445 ASP A C 1
ATOM 3623 O O . ASP A 1 445 ? 18.797 -12.033 -21.643 1.00 93.00 445 ASP A O 1
ATOM 3627 N N . TYR A 1 446 ? 17.609 -10.541 -22.810 1.00 95.19 446 TYR A N 1
ATOM 3628 C CA . TYR A 1 446 ? 17.203 -9.776 -21.623 1.00 95.19 446 TYR A CA 1
ATOM 3629 C C . TYR A 1 446 ? 16.018 -10.439 -20.901 1.00 95.19 446 TYR A C 1
ATOM 3631 O O . TYR A 1 446 ? 14.932 -10.579 -21.469 1.00 95.19 446 TYR A O 1
ATOM 3639 N N . TYR A 1 447 ? 16.210 -10.794 -19.629 1.00 95.56 447 TYR A N 1
ATOM 3640 C CA . TYR A 1 447 ? 15.176 -11.362 -18.762 1.00 95.56 447 TYR A CA 1
ATOM 3641 C C . TYR A 1 447 ? 14.770 -10.347 -17.681 1.00 95.56 447 TYR A C 1
ATOM 3643 O O . TYR A 1 447 ? 15.547 -10.097 -16.755 1.00 95.56 447 TYR A O 1
ATOM 3651 N N . PRO A 1 448 ? 13.564 -9.758 -17.756 1.00 94.06 448 PRO A N 1
ATOM 3652 C CA . PRO A 1 448 ? 13.052 -8.912 -16.687 1.00 94.06 448 PRO A CA 1
ATOM 3653 C C . PRO A 1 448 ? 12.621 -9.806 -15.513 1.00 94.06 448 PRO A C 1
ATOM 3655 O O . PRO A 1 448 ? 11.511 -10.333 -15.496 1.00 94.06 448 PRO A O 1
ATOM 3658 N N . GLU A 1 449 ? 13.520 -10.030 -14.552 1.00 91.94 449 GLU A N 1
ATOM 3659 C CA . GLU A 1 449 ? 13.240 -10.802 -13.322 1.00 91.94 449 GLU A CA 1
ATOM 3660 C C . GLU A 1 449 ? 13.222 -9.950 -12.050 1.00 91.94 449 GLU A C 1
ATOM 3662 O O . GLU A 1 449 ? 12.732 -10.388 -11.008 1.00 91.94 449 GLU A O 1
ATOM 3667 N N . LYS A 1 450 ? 13.758 -8.735 -12.144 1.00 92.81 450 LYS A N 1
ATOM 3668 C CA . LYS A 1 450 ? 13.809 -7.718 -11.097 1.00 92.81 450 LYS A CA 1
ATOM 3669 C C . LYS A 1 450 ? 13.837 -6.331 -11.756 1.00 92.81 450 LYS A C 1
ATOM 3671 O O . LYS A 1 450 ? 14.142 -6.258 -12.952 1.00 92.81 450 LYS A O 1
ATOM 3676 N N . PRO A 1 451 ? 13.543 -5.249 -11.013 1.00 93.62 451 PRO A N 1
ATOM 3677 C CA . PRO A 1 451 ? 13.732 -3.894 -11.524 1.00 93.62 451 PRO A CA 1
ATOM 3678 C C . PRO A 1 451 ? 15.168 -3.714 -12.022 1.00 93.62 451 PRO A C 1
ATOM 3680 O O . PRO A 1 451 ? 16.105 -4.221 -11.399 1.00 93.62 451 PRO A O 1
ATOM 3683 N N . PHE A 1 452 ? 15.334 -3.036 -13.155 1.00 94.06 452 PHE A N 1
ATOM 3684 C CA . PHE A 1 452 ? 16.646 -2.743 -13.726 1.00 94.06 452 PHE A CA 1
ATOM 3685 C C . PHE A 1 452 ? 16.927 -1.246 -13.622 1.00 94.06 452 PHE A C 1
ATOM 3687 O O . PHE A 1 452 ? 16.333 -0.450 -14.348 1.00 94.06 452 PHE A O 1
ATOM 3694 N N . ASP A 1 453 ? 17.830 -0.877 -12.722 1.00 91.56 453 ASP A N 1
ATOM 3695 C CA . ASP A 1 453 ? 18.193 0.499 -12.367 1.00 91.56 453 ASP A CA 1
ATOM 3696 C C . ASP A 1 453 ? 19.707 0.775 -12.484 1.00 91.56 453 ASP A C 1
ATOM 3698 O O . ASP A 1 453 ? 20.192 1.827 -12.068 1.00 91.56 453 ASP A O 1
ATOM 3702 N N . ASP A 1 454 ? 20.452 -0.146 -13.103 1.00 92.69 454 ASP A N 1
ATOM 3703 C CA . ASP A 1 454 ? 21.895 -0.026 -13.326 1.00 92.69 454 ASP A CA 1
ATOM 3704 C C . ASP A 1 454 ? 22.259 1.053 -14.368 1.00 92.69 454 ASP A C 1
ATOM 3706 O O . ASP A 1 454 ? 21.436 1.531 -15.154 1.00 92.69 454 ASP A O 1
ATOM 3710 N N . ILE A 1 455 ? 23.543 1.423 -14.407 1.00 90.00 455 ILE A N 1
ATOM 3711 C CA . ILE A 1 455 ? 24.086 2.335 -15.421 1.00 90.00 455 ILE A CA 1
ATOM 3712 C C . ILE A 1 455 ? 24.421 1.554 -16.694 1.00 90.00 455 ILE A C 1
ATOM 3714 O O . ILE A 1 455 ? 25.170 0.577 -16.656 1.00 90.00 455 ILE A O 1
ATOM 3718 N N . ILE A 1 456 ? 23.934 2.033 -17.839 1.00 91.19 456 ILE A N 1
ATOM 3719 C CA . ILE A 1 456 ? 24.293 1.500 -19.159 1.00 91.19 456 ILE A CA 1
ATOM 3720 C C . ILE A 1 456 ? 25.203 2.500 -19.858 1.00 91.19 456 ILE A C 1
ATOM 3722 O O . ILE A 1 456 ? 24.838 3.663 -20.003 1.00 91.19 456 ILE A O 1
ATOM 3726 N N . VAL A 1 457 ? 26.357 2.035 -20.338 1.00 89.38 457 VAL A N 1
ATOM 3727 C CA . VAL A 1 457 ? 27.254 2.832 -21.182 1.00 89.38 457 VAL A CA 1
ATOM 3728 C C . VAL A 1 457 ? 27.137 2.349 -22.626 1.00 89.38 457 VAL A C 1
ATOM 3730 O O . VAL A 1 457 ? 27.444 1.198 -22.935 1.00 89.38 457 VAL A O 1
ATOM 3733 N N . LEU A 1 458 ? 26.655 3.225 -23.504 1.00 88.06 458 LEU A N 1
ATOM 3734 C CA . LEU A 1 458 ? 26.477 2.990 -24.932 1.00 88.06 458 LEU A CA 1
ATOM 3735 C C . LEU A 1 458 ? 27.660 3.539 -25.722 1.00 88.06 458 LEU A C 1
ATOM 3737 O O . LEU A 1 458 ? 28.259 4.542 -25.341 1.00 88.06 458 LEU A O 1
ATOM 3741 N N . LYS A 1 459 ? 27.936 2.942 -26.883 1.00 80.06 459 LYS A N 1
ATOM 3742 C CA . LYS A 1 459 ? 28.856 3.538 -27.859 1.00 80.06 459 LYS A CA 1
ATOM 3743 C C . LYS A 1 459 ? 28.395 4.959 -28.201 1.00 80.06 459 LYS A C 1
ATOM 3745 O O . LYS A 1 459 ? 27.183 5.190 -28.253 1.00 80.06 459 LYS A O 1
ATOM 3750 N N . PRO A 1 460 ? 29.324 5.897 -28.449 1.00 70.44 460 PRO A N 1
ATOM 3751 C CA . PRO A 1 460 ? 28.948 7.256 -28.793 1.00 70.44 460 PRO A CA 1
ATOM 3752 C C . PRO A 1 460 ? 28.091 7.227 -30.057 1.00 70.44 460 PRO A C 1
ATOM 3754 O O . PRO A 1 460 ? 28.418 6.522 -31.021 1.00 70.44 460 PRO A O 1
ATOM 3757 N N . SER A 1 461 ? 26.998 7.996 -30.057 1.00 66.38 461 SER A N 1
ATOM 3758 C CA . SER A 1 461 ? 26.332 8.332 -31.310 1.00 66.38 461 SER A CA 1
ATOM 3759 C C . SER A 1 461 ? 27.399 8.946 -32.217 1.00 66.38 461 SER A C 1
ATOM 3761 O O . SER A 1 461 ? 28.238 9.720 -31.758 1.00 66.38 461 SER A O 1
ATOM 3763 N N . ARG A 1 462 ? 27.483 8.494 -33.476 1.00 64.25 462 ARG A N 1
ATOM 3764 C CA . ARG A 1 462 ? 28.704 8.615 -34.300 1.00 64.25 462 ARG A CA 1
ATOM 3765 C C . ARG A 1 462 ? 29.318 10.019 -34.367 1.00 64.25 462 ARG A C 1
ATOM 3767 O O . ARG A 1 462 ? 30.441 10.139 -34.853 1.00 64.25 462 ARG A O 1
ATOM 3774 N N . TRP A 1 463 ? 28.560 11.072 -34.068 1.00 62.38 463 TRP A N 1
ATOM 3775 C CA . TRP A 1 463 ? 28.988 12.457 -34.188 1.00 62.38 463 TRP A CA 1
ATOM 3776 C C . TRP A 1 463 ? 28.852 13.124 -32.821 1.00 62.38 463 TRP A C 1
ATOM 3778 O O . TRP A 1 463 ? 27.746 13.370 -32.343 1.00 62.38 463 TRP A O 1
ATOM 3788 N N . SER A 1 464 ? 29.981 13.465 -32.210 1.00 64.38 464 SER A N 1
ATOM 3789 C CA . SER A 1 464 ? 29.981 14.363 -31.064 1.00 64.38 464 SER A CA 1
ATOM 3790 C C . SER A 1 464 ? 29.452 15.744 -31.472 1.00 64.38 464 SER A C 1
ATOM 3792 O O . SER A 1 464 ? 29.457 16.124 -32.648 1.00 64.38 464 SER A O 1
ATOM 3794 N N . ILE A 1 465 ? 29.040 16.556 -30.495 1.00 67.19 465 ILE A N 1
ATOM 3795 C CA . ILE A 1 465 ? 28.703 17.966 -30.750 1.00 67.19 465 ILE A CA 1
ATOM 3796 C C . ILE A 1 465 ? 29.875 18.724 -31.396 1.00 67.19 465 ILE A C 1
ATOM 3798 O O . ILE A 1 465 ? 29.652 19.643 -32.181 1.00 67.19 465 ILE A O 1
ATOM 3802 N N . VAL A 1 466 ? 31.111 18.295 -31.116 1.00 70.56 466 VAL A N 1
ATOM 3803 C CA . VAL A 1 466 ? 32.329 18.808 -31.749 1.00 70.56 466 VAL A CA 1
ATOM 3804 C C . VAL A 1 466 ? 32.369 18.409 -33.223 1.00 70.56 466 VAL A C 1
ATOM 3806 O O . VAL A 1 466 ? 32.565 19.275 -34.061 1.00 70.56 466 VAL A O 1
ATOM 3809 N N . ASP A 1 467 ? 32.055 17.159 -33.573 1.00 73.31 467 ASP A N 1
ATOM 3810 C CA . ASP A 1 467 ? 31.994 16.715 -34.976 1.00 73.31 467 ASP A CA 1
ATOM 3811 C C . ASP A 1 467 ? 30.902 17.445 -35.772 1.00 73.31 467 ASP A C 1
ATOM 3813 O O . ASP A 1 467 ? 31.090 17.779 -36.946 1.00 73.31 467 ASP A O 1
ATOM 3817 N N . ILE A 1 468 ? 29.748 17.709 -35.147 1.00 76.25 468 ILE A N 1
ATOM 3818 C CA . ILE A 1 468 ? 28.668 18.502 -35.753 1.00 76.25 468 ILE A CA 1
ATOM 3819 C C . ILE A 1 468 ? 29.132 19.946 -35.958 1.00 76.25 468 ILE A C 1
ATOM 3821 O O . ILE A 1 468 ? 28.932 20.507 -37.039 1.00 76.25 468 ILE A O 1
ATOM 3825 N N . TYR A 1 469 ? 29.764 20.538 -34.944 1.00 80.62 469 TYR A N 1
ATOM 3826 C CA . TYR A 1 469 ? 30.302 21.891 -35.013 1.00 80.62 469 TYR A CA 1
ATOM 3827 C C . TYR A 1 469 ? 31.381 22.008 -36.093 1.00 80.62 469 TYR A C 1
ATOM 3829 O O . TYR A 1 469 ? 31.289 22.890 -36.940 1.00 80.62 469 TYR A O 1
ATOM 3837 N N . ASP A 1 470 ? 32.330 21.078 -36.156 1.00 84.06 470 ASP A N 1
ATOM 3838 C CA . ASP A 1 470 ? 33.406 21.066 -37.147 1.00 84.06 470 ASP A CA 1
ATOM 3839 C C . ASP A 1 470 ? 32.865 20.909 -38.572 1.00 84.06 470 ASP A C 1
ATOM 3841 O O . ASP A 1 470 ? 33.329 21.575 -39.503 1.00 84.06 470 ASP A O 1
ATOM 3845 N N . ARG A 1 471 ? 31.823 20.090 -38.763 1.00 83.56 471 ARG A N 1
ATOM 3846 C CA . ARG A 1 471 ? 31.126 19.973 -40.054 1.00 83.56 471 ARG A CA 1
ATOM 3847 C C . ARG A 1 471 ? 30.383 21.250 -40.429 1.00 83.56 471 ARG A C 1
ATOM 3849 O O . ARG A 1 471 ? 30.442 21.643 -41.594 1.00 83.56 471 ARG A O 1
ATOM 3856 N N . LEU A 1 472 ? 29.710 21.899 -39.478 1.00 86.94 472 LEU A N 1
ATOM 3857 C CA . LEU A 1 472 ? 29.041 23.185 -39.697 1.00 86.94 472 LEU A CA 1
ATOM 3858 C C . LEU A 1 472 ? 30.050 24.281 -40.035 1.00 86.94 472 LEU A C 1
ATOM 3860 O O . LEU A 1 472 ? 29.860 24.995 -41.013 1.00 86.94 472 LEU A O 1
ATOM 3864 N N . VAL A 1 473 ? 31.153 24.368 -39.292 1.00 90.00 473 VAL A N 1
ATOM 3865 C CA . VAL A 1 473 ? 32.253 25.299 -39.559 1.00 90.00 473 VAL A CA 1
ATOM 3866 C C . VAL A 1 473 ? 32.818 25.049 -40.953 1.00 90.00 473 VAL A C 1
ATOM 3868 O O . VAL A 1 473 ? 32.924 25.986 -41.740 1.00 90.00 473 VAL A O 1
ATOM 3871 N N . LYS A 1 474 ? 33.103 23.792 -41.314 1.00 91.56 474 LYS A N 1
ATOM 3872 C CA . LYS A 1 474 ? 33.574 23.440 -42.659 1.00 91.56 474 LYS A CA 1
ATOM 3873 C C . LYS A 1 474 ? 32.557 23.820 -43.742 1.00 91.56 474 LYS A C 1
ATOM 3875 O O . LYS A 1 474 ? 32.953 24.366 -44.767 1.00 91.56 474 LYS A O 1
ATOM 3880 N N . ALA A 1 475 ? 31.263 23.577 -43.529 1.00 90.62 475 ALA A N 1
ATOM 3881 C CA . ALA A 1 475 ? 30.206 23.955 -44.468 1.00 90.62 475 ALA A CA 1
ATOM 3882 C C . ALA A 1 475 ? 30.091 25.479 -44.639 1.00 90.62 475 ALA A C 1
ATOM 3884 O O . ALA A 1 475 ? 30.007 25.956 -45.770 1.00 90.62 475 ALA A O 1
ATOM 3885 N N . CYS A 1 476 ? 30.158 26.240 -43.543 1.00 89.62 476 CYS A N 1
ATOM 3886 C CA . CYS A 1 476 ? 30.190 27.700 -43.570 1.00 89.62 476 CYS A CA 1
ATOM 3887 C C . CYS A 1 476 ? 31.399 28.199 -44.363 1.00 89.62 476 CYS A C 1
ATOM 3889 O O . CYS A 1 476 ? 31.222 28.964 -45.306 1.00 89.62 476 CYS A O 1
ATOM 3891 N N . LYS A 1 477 ? 32.600 27.683 -44.072 1.00 93.50 477 LYS A N 1
ATOM 3892 C CA . LYS A 1 477 ? 33.827 28.016 -44.811 1.00 93.50 477 LYS A CA 1
ATOM 3893 C C . LYS A 1 477 ? 33.676 27.761 -46.307 1.00 93.50 477 LYS A C 1
ATOM 3895 O O . LYS A 1 477 ? 34.026 28.614 -47.112 1.00 93.50 477 LYS A O 1
ATOM 3900 N N . ILE A 1 478 ? 33.080 26.632 -46.695 1.00 92.75 478 ILE A N 1
ATOM 3901 C CA . ILE A 1 478 ? 32.833 26.310 -48.107 1.00 92.75 478 ILE A CA 1
ATOM 3902 C C . ILE A 1 478 ? 31.926 27.343 -48.793 1.00 92.75 478 ILE A C 1
ATOM 3904 O O . ILE A 1 478 ? 32.114 27.637 -49.973 1.00 92.75 478 ILE A O 1
ATOM 3908 N N . GLN A 1 479 ? 30.941 27.884 -48.073 1.00 92.75 479 GLN A N 1
ATOM 3909 C CA . GLN A 1 479 ? 29.981 28.850 -48.608 1.00 92.75 479 GLN A CA 1
ATOM 3910 C C . GLN A 1 479 ? 30.508 30.287 -48.628 1.00 92.75 479 GLN A C 1
ATOM 3912 O O . GLN A 1 479 ? 30.170 31.040 -49.543 1.00 92.75 479 GLN A O 1
ATOM 3917 N N . THR A 1 480 ? 31.284 30.686 -47.620 1.00 94.38 480 THR A N 1
ATOM 3918 C CA . THR A 1 480 ? 31.644 32.094 -47.398 1.00 94.38 480 THR A CA 1
ATOM 3919 C C . THR A 1 480 ? 33.072 32.435 -47.778 1.00 94.38 480 THR A C 1
ATOM 3921 O O . THR A 1 480 ? 33.350 33.599 -48.073 1.00 94.38 480 THR A O 1
ATOM 3924 N N . ASN A 1 481 ? 33.988 31.466 -47.747 1.00 96.50 481 ASN A N 1
ATOM 3925 C CA . ASN A 1 481 ? 35.397 31.774 -47.927 1.00 96.50 481 ASN A CA 1
ATOM 3926 C C . ASN A 1 481 ? 35.730 32.043 -49.389 1.00 96.50 481 ASN A C 1
ATOM 3928 O O . ASN A 1 481 ? 34.986 31.749 -50.332 1.00 96.50 481 ASN A O 1
ATOM 3932 N N . ARG A 1 482 ? 36.905 32.644 -49.565 1.00 95.69 482 ARG A N 1
ATOM 3933 C CA . ARG A 1 482 ? 37.474 32.908 -50.875 1.00 95.69 482 ARG A CA 1
ATOM 3934 C C . ARG A 1 482 ? 37.543 31.607 -51.670 1.00 95.69 482 ARG A C 1
ATOM 3936 O O . ARG A 1 482 ? 38.037 30.590 -51.190 1.00 95.69 482 ARG A O 1
ATOM 3943 N N . TRP A 1 483 ? 37.143 31.687 -52.928 1.00 96.38 483 TRP A N 1
ATOM 3944 C CA . TRP A 1 483 ? 37.386 30.650 -53.915 1.00 96.38 483 TRP A CA 1
ATOM 3945 C C . TRP A 1 483 ? 38.090 31.248 -55.132 1.00 96.38 483 TRP A C 1
ATOM 3947 O O . TRP A 1 483 ? 38.018 32.455 -55.386 1.00 96.38 483 TRP A O 1
ATOM 3957 N N . LYS A 1 484 ? 38.814 30.411 -55.870 1.00 96.62 484 LYS A N 1
ATOM 3958 C CA . LYS A 1 484 ? 39.518 30.794 -57.096 1.00 96.62 484 LYS A CA 1
ATOM 3959 C C . LYS A 1 484 ? 39.430 29.663 -58.108 1.00 96.62 484 LYS A C 1
ATOM 3961 O O . LYS A 1 484 ? 39.471 28.497 -57.730 1.00 96.62 484 LYS A O 1
ATOM 3966 N N . ILE A 1 485 ? 39.315 30.023 -59.382 1.00 96.81 485 ILE A N 1
ATOM 3967 C CA . ILE A 1 485 ? 39.511 29.090 -60.488 1.00 96.81 485 ILE A CA 1
ATOM 3968 C C . ILE A 1 485 ? 40.912 29.320 -61.054 1.00 96.81 485 ILE A C 1
ATOM 3970 O O . ILE A 1 485 ? 41.243 30.451 -61.411 1.00 96.81 485 ILE A O 1
ATOM 3974 N N . GLU A 1 486 ? 41.736 28.276 -61.086 1.00 95.19 486 GLU A N 1
ATOM 3975 C CA . GLU A 1 486 ? 43.064 28.286 -61.706 1.00 95.19 486 GLU A CA 1
ATOM 3976 C C . GLU A 1 486 ? 43.499 26.870 -62.092 1.00 95.19 486 GLU A C 1
ATOM 3978 O O . GLU A 1 486 ? 43.163 25.905 -61.410 1.00 95.19 486 GLU A O 1
ATOM 3983 N N . ASN A 1 487 ? 44.256 26.741 -63.180 1.00 95.75 487 ASN A N 1
ATOM 3984 C CA . ASN A 1 487 ? 44.749 25.471 -63.717 1.00 95.75 487 ASN A CA 1
ATOM 3985 C C . ASN A 1 487 ? 43.636 24.433 -63.952 1.00 95.75 487 ASN A C 1
ATOM 3987 O O . ASN A 1 487 ? 43.825 23.246 -63.695 1.00 95.75 487 ASN A O 1
ATOM 3991 N N . ASN A 1 488 ? 42.476 24.877 -64.446 1.00 96.44 488 ASN A N 1
ATOM 3992 C CA . ASN A 1 488 ? 41.264 24.057 -64.603 1.00 96.44 488 ASN A CA 1
ATOM 3993 C C . ASN A 1 488 ? 40.733 23.447 -63.289 1.00 96.44 488 ASN A C 1
ATOM 3995 O O . ASN A 1 488 ? 40.087 22.401 -63.318 1.00 96.44 488 ASN A O 1
ATOM 3999 N N . GLN A 1 489 ? 40.977 24.089 -62.142 1.00 96.06 489 GLN A N 1
ATOM 4000 C CA . GLN A 1 489 ? 40.456 23.663 -60.842 1.00 96.06 489 GLN A CA 1
ATOM 4001 C C . GLN A 1 489 ? 39.703 24.789 -60.134 1.00 96.06 489 GLN A C 1
ATOM 4003 O O . GLN A 1 489 ? 40.132 25.939 -60.169 1.00 96.06 489 GLN A O 1
ATOM 4008 N N . LEU A 1 490 ? 38.604 24.466 -59.448 1.00 96.38 490 LEU A N 1
ATOM 4009 C CA . LEU A 1 490 ? 37.994 25.330 -58.437 1.00 96.38 490 LEU A CA 1
ATOM 4010 C C . LEU A 1 490 ? 38.608 24.979 -57.089 1.00 96.38 490 LEU A C 1
ATOM 4012 O O . LEU A 1 490 ? 38.448 23.859 -56.608 1.00 96.38 490 LEU A O 1
ATOM 4016 N N . ILE A 1 491 ? 39.252 25.956 -56.466 1.00 96.38 491 ILE A N 1
ATOM 4017 C CA . ILE A 1 491 ? 39.844 25.833 -55.141 1.00 96.38 491 ILE A CA 1
ATOM 4018 C C . ILE A 1 491 ? 39.058 26.725 -54.188 1.00 96.38 491 ILE A C 1
ATOM 4020 O O . ILE A 1 491 ? 38.943 27.930 -54.414 1.00 96.38 491 ILE A O 1
ATOM 4024 N N . ILE A 1 492 ? 38.520 26.132 -53.128 1.00 96.19 492 ILE A N 1
ATOM 4025 C CA . ILE A 1 492 ? 37.918 26.849 -52.004 1.00 96.19 492 ILE A CA 1
ATOM 4026 C C . ILE A 1 492 ? 38.951 26.869 -50.885 1.00 96.19 492 ILE A C 1
ATOM 4028 O O . ILE A 1 492 ? 39.476 25.811 -50.539 1.00 96.19 492 ILE A O 1
ATOM 4032 N N . TYR A 1 493 ? 39.267 28.047 -50.355 1.00 95.25 493 TYR A N 1
ATOM 4033 C CA . TYR A 1 493 ? 40.323 28.217 -49.357 1.00 95.25 493 TYR A CA 1
ATOM 4034 C C . TYR A 1 493 ? 39.768 28.247 -47.929 1.00 95.25 493 TYR A C 1
ATOM 4036 O O . TYR A 1 493 ? 38.605 28.580 -47.696 1.00 95.25 493 TYR A O 1
ATOM 4044 N N . ASP A 1 494 ? 40.620 27.903 -46.970 1.00 95.25 494 ASP A N 1
ATOM 4045 C CA . ASP A 1 494 ? 40.373 28.088 -45.544 1.00 95.25 494 ASP A CA 1
ATOM 4046 C C . ASP A 1 494 ? 40.432 29.588 -45.161 1.00 95.25 494 ASP A C 1
ATOM 4048 O O . ASP A 1 494 ? 40.585 30.463 -46.020 1.00 95.25 494 ASP A O 1
ATOM 4052 N N . ASP A 1 495 ? 40.278 29.906 -43.875 1.00 94.81 495 ASP A N 1
ATOM 4053 C CA . ASP A 1 495 ? 40.155 31.279 -43.355 1.00 94.81 495 ASP A CA 1
ATOM 4054 C C . ASP A 1 495 ? 41.391 32.160 -43.622 1.00 94.81 495 ASP A C 1
ATOM 4056 O O . ASP A 1 495 ? 41.293 33.387 -43.640 1.00 94.81 495 ASP A O 1
ATOM 4060 N N . ASP A 1 496 ? 42.555 31.552 -43.869 1.00 94.06 496 ASP A N 1
ATOM 4061 C CA . ASP A 1 496 ? 43.795 32.253 -44.225 1.00 94.06 496 ASP A CA 1
ATOM 4062 C C . ASP A 1 496 ? 43.827 32.737 -45.691 1.00 94.06 496 ASP A C 1
ATOM 4064 O O . ASP A 1 496 ? 44.726 33.481 -46.093 1.00 94.06 496 ASP A O 1
ATOM 4068 N N . GLY A 1 497 ? 42.849 32.323 -46.503 1.00 93.31 497 GLY A N 1
ATOM 4069 C CA . GLY A 1 497 ? 42.727 32.676 -47.914 1.00 93.31 497 GLY A CA 1
ATOM 4070 C C . GLY A 1 497 ? 43.823 32.106 -48.821 1.00 93.31 497 GLY A C 1
ATOM 4071 O O . GLY A 1 497 ? 43.905 32.541 -49.980 1.00 93.31 497 GLY A O 1
ATOM 4072 N N . VAL A 1 498 ? 44.650 31.178 -48.319 1.00 94.38 498 VAL A N 1
ATOM 4073 C CA . VAL A 1 498 ? 45.781 30.558 -49.034 1.00 94.38 498 VAL A CA 1
ATOM 4074 C C . VAL A 1 498 ? 45.810 29.030 -48.939 1.00 94.38 498 VAL A C 1
ATOM 4076 O O . VAL A 1 498 ? 46.228 28.390 -49.904 1.00 94.38 498 VAL A O 1
ATOM 4079 N N . THR A 1 499 ? 45.326 28.427 -47.854 1.00 95.62 499 THR A N 1
ATOM 4080 C CA . THR A 1 499 ? 45.283 26.971 -47.664 1.00 95.62 499 THR A CA 1
ATOM 4081 C C . THR A 1 499 ? 44.058 26.379 -48.364 1.00 95.62 499 THR A C 1
ATOM 4083 O O . THR A 1 499 ? 42.936 26.770 -48.052 1.00 95.62 499 THR A O 1
ATOM 4086 N N . PRO A 1 500 ? 44.212 25.450 -49.325 1.00 94.69 500 PRO A N 1
ATOM 4087 C CA . PRO A 1 500 ? 43.072 24.804 -49.972 1.00 94.69 500 PRO A CA 1
ATOM 4088 C C . PRO A 1 500 ? 42.271 23.936 -48.993 1.00 94.69 500 PRO A C 1
ATOM 4090 O O . PRO A 1 500 ? 42.818 23.008 -48.405 1.00 94.69 500 PRO A O 1
ATOM 4093 N N . LEU A 1 501 ? 40.970 24.200 -48.873 1.00 93.69 501 LEU A N 1
ATOM 4094 C CA . LEU A 1 501 ? 40.027 23.420 -48.070 1.00 93.69 501 LEU A CA 1
ATOM 4095 C C . LEU A 1 501 ? 39.366 22.301 -48.890 1.00 93.69 501 LEU A C 1
ATOM 4097 O O . LEU A 1 501 ? 39.235 21.180 -48.405 1.00 93.69 501 LEU A O 1
ATOM 4101 N N . ILE A 1 502 ? 38.934 22.608 -50.120 1.00 94.94 502 ILE A N 1
ATOM 4102 C CA . ILE A 1 502 ? 38.376 21.649 -51.091 1.00 94.94 502 ILE A CA 1
ATOM 4103 C C . ILE A 1 502 ? 38.806 22.053 -52.503 1.00 94.94 502 ILE A C 1
ATOM 4105 O O . ILE A 1 502 ? 38.856 23.244 -52.826 1.00 94.94 502 ILE A O 1
ATOM 4109 N N . LYS A 1 503 ? 39.084 21.058 -53.352 1.00 96.50 503 LYS A N 1
ATOM 4110 C CA . LYS A 1 503 ? 39.408 21.240 -54.768 1.00 96.50 503 LYS A CA 1
ATOM 4111 C C . LYS A 1 503 ? 38.453 20.452 -55.659 1.00 96.50 503 LYS A C 1
ATOM 4113 O O . LYS A 1 503 ? 38.037 19.348 -55.316 1.00 96.50 503 LYS A O 1
ATOM 4118 N N . PHE A 1 504 ? 38.142 21.019 -56.818 1.00 97.19 504 PHE A N 1
ATOM 4119 C CA . PHE A 1 504 ? 37.390 20.348 -57.871 1.00 97.19 504 PHE A CA 1
ATOM 4120 C C . PHE A 1 504 ? 38.088 20.537 -59.211 1.00 97.19 504 PHE A C 1
ATOM 4122 O O . PHE A 1 504 ? 38.386 21.673 -59.569 1.00 97.19 504 PHE A O 1
ATOM 4129 N N . ASP A 1 505 ? 38.264 19.466 -59.976 1.00 97.38 505 ASP A N 1
ATOM 4130 C CA . ASP A 1 505 ? 38.610 19.549 -61.390 1.00 97.38 505 ASP A CA 1
ATOM 4131 C C . ASP A 1 505 ? 37.406 20.058 -62.180 1.00 97.38 505 ASP A C 1
ATOM 4133 O O . ASP A 1 505 ? 36.264 19.644 -61.960 1.00 97.38 505 ASP A O 1
ATOM 4137 N N . LEU A 1 506 ? 37.654 20.972 -63.107 1.00 97.62 506 LEU A N 1
ATOM 4138 C CA . LEU A 1 506 ? 36.622 21.638 -63.885 1.00 97.62 506 LEU A CA 1
ATOM 4139 C C . LEU A 1 506 ? 36.660 21.142 -65.320 1.00 97.62 506 LEU A C 1
ATOM 4141 O O . LEU A 1 506 ? 37.713 21.142 -65.961 1.00 97.62 506 LEU A O 1
ATOM 4145 N N . LYS A 1 507 ? 35.497 20.729 -65.826 1.00 96.19 507 LYS A N 1
ATOM 4146 C CA . LYS A 1 507 ? 35.357 20.185 -67.176 1.00 96.19 507 LYS A CA 1
ATOM 4147 C C . LYS A 1 507 ? 34.295 20.925 -67.974 1.00 96.19 507 LYS A C 1
ATOM 4149 O O . LYS A 1 507 ? 33.284 21.366 -67.422 1.00 96.19 507 LYS A O 1
ATOM 4154 N N . ASP A 1 508 ? 34.516 21.056 -69.277 1.00 96.69 508 ASP A N 1
ATOM 4155 C CA . ASP A 1 508 ? 33.504 21.526 -70.222 1.00 96.69 508 ASP A CA 1
ATOM 4156 C C . ASP A 1 508 ? 32.446 20.441 -70.504 1.00 96.69 508 ASP A C 1
ATOM 4158 O O . ASP A 1 508 ? 32.492 19.323 -69.989 1.00 96.69 508 ASP A O 1
ATOM 4162 N N . LYS A 1 509 ? 31.470 20.760 -71.361 1.00 96.12 509 LYS A N 1
ATOM 4163 C CA . LYS A 1 509 ? 30.396 19.829 -71.747 1.00 96.12 509 LYS A CA 1
ATOM 4164 C C . LYS A 1 509 ? 30.902 18.568 -72.475 1.00 96.12 509 LYS A C 1
ATOM 4166 O O . LYS A 1 509 ? 30.160 17.596 -72.585 1.00 96.12 509 LYS A O 1
ATOM 4171 N N . LEU A 1 510 ? 32.125 18.589 -73.004 1.00 95.62 510 LEU A N 1
ATOM 4172 C CA . LEU A 1 510 ? 32.762 17.469 -73.696 1.00 95.62 510 LEU A CA 1
ATOM 4173 C C . LEU A 1 510 ? 33.695 16.667 -72.769 1.00 95.62 510 LEU A C 1
ATOM 4175 O O . LEU A 1 510 ? 34.265 15.671 -73.208 1.00 95.62 510 LEU A O 1
ATOM 4179 N N . GLY A 1 511 ? 33.834 17.073 -71.502 1.00 94.12 511 GLY A N 1
ATOM 4180 C CA . GLY A 1 511 ? 34.687 16.424 -70.509 1.00 94.12 511 GLY A CA 1
ATOM 4181 C C . GLY A 1 511 ? 36.149 16.887 -70.517 1.00 94.12 511 GLY A C 1
ATOM 4182 O O . GLY A 1 511 ? 36.959 16.299 -69.798 1.00 94.12 511 GLY A O 1
ATOM 4183 N N . ASN A 1 512 ? 36.507 17.915 -71.295 1.00 95.81 512 ASN A N 1
ATOM 4184 C CA . ASN A 1 512 ? 37.873 18.446 -71.333 1.00 95.81 512 ASN A CA 1
ATOM 4185 C C . ASN A 1 512 ? 38.119 19.412 -70.165 1.00 95.81 512 ASN A C 1
ATOM 4187 O O . ASN A 1 512 ? 37.186 20.125 -69.791 1.00 95.81 512 ASN A O 1
ATOM 4191 N N . PRO A 1 513 ? 39.354 19.507 -69.628 1.00 96.44 513 PRO A N 1
ATOM 4192 C CA . PRO A 1 513 ? 39.704 20.511 -68.624 1.00 96.44 513 PRO A CA 1
ATOM 4193 C C . PRO A 1 513 ? 39.359 21.928 -69.100 1.00 96.44 513 PRO A C 1
ATOM 4195 O O . PRO A 1 513 ? 39.744 22.312 -70.207 1.00 96.44 513 PRO A O 1
ATOM 4198 N N . ALA A 1 514 ? 38.627 22.688 -68.284 1.00 94.19 514 ALA A N 1
ATOM 4199 C CA . ALA A 1 514 ? 38.178 24.026 -68.654 1.00 94.19 514 ALA A CA 1
ATOM 4200 C C . ALA A 1 514 ? 38.066 24.976 -67.456 1.00 94.19 514 ALA A C 1
ATOM 4202 O O . ALA A 1 514 ? 37.514 24.628 -66.419 1.00 94.19 514 ALA A O 1
ATOM 4203 N N . GLU A 1 515 ? 38.505 26.223 -67.629 1.00 94.12 515 GLU A N 1
ATOM 4204 C CA . GLU A 1 515 ? 38.308 27.310 -66.650 1.00 94.12 515 GLU A CA 1
ATOM 4205 C C . GLU A 1 515 ? 37.088 28.189 -66.963 1.00 94.12 515 GLU A C 1
ATOM 4207 O O . GLU A 1 515 ? 36.564 28.885 -66.094 1.00 94.12 515 GLU A O 1
ATOM 4212 N N . VAL A 1 516 ? 36.618 28.151 -68.211 1.00 91.75 516 VAL A N 1
ATOM 4213 C CA . VAL A 1 516 ? 35.467 28.909 -68.715 1.00 91.75 516 VAL A CA 1
ATOM 4214 C C . VAL A 1 516 ? 34.433 27.950 -69.291 1.00 91.75 516 VAL A C 1
ATOM 4216 O O . VAL A 1 516 ? 34.786 26.896 -69.808 1.00 91.75 516 VAL A O 1
ATOM 4219 N N . ASN A 1 517 ? 33.149 28.311 -69.214 1.00 93.50 517 ASN A N 1
ATOM 4220 C CA . ASN A 1 517 ? 32.037 27.435 -69.617 1.00 93.50 517 ASN A CA 1
ATOM 4221 C C . ASN A 1 517 ? 32.067 26.058 -68.927 1.00 93.50 517 ASN A C 1
ATOM 4223 O O . ASN A 1 517 ? 31.725 25.040 -69.531 1.00 93.50 517 ASN A O 1
ATOM 4227 N N . VAL A 1 518 ? 32.483 26.050 -67.657 1.00 94.19 518 VAL A N 1
ATOM 4228 C CA . VAL A 1 518 ? 32.510 24.860 -66.806 1.00 94.19 518 VAL A CA 1
ATOM 4229 C C . VAL A 1 518 ? 31.117 24.247 -66.761 1.00 94.19 518 VAL A C 1
ATOM 4231 O O . VAL A 1 518 ? 30.152 24.899 -66.358 1.00 94.19 518 VAL A O 1
ATOM 4234 N N . PHE A 1 519 ? 31.031 22.992 -67.173 1.00 95.00 519 PHE A N 1
ATOM 4235 C CA . PHE A 1 519 ? 29.803 22.213 -67.193 1.00 95.00 519 PHE A CA 1
ATOM 4236 C C . PHE A 1 519 ? 29.749 21.217 -66.030 1.00 95.00 519 PHE A C 1
ATOM 4238 O O . PHE A 1 519 ? 28.673 20.954 -65.502 1.00 95.00 519 PHE A O 1
ATOM 4245 N N . GLU A 1 520 ? 30.904 20.711 -65.590 1.00 96.00 520 GLU A N 1
ATOM 4246 C CA . GLU A 1 520 ? 31.020 19.745 -64.497 1.00 96.00 520 GLU A CA 1
ATOM 4247 C C . GLU A 1 520 ? 32.160 20.120 -63.539 1.00 96.00 520 GLU A C 1
ATOM 4249 O O . GLU A 1 520 ? 33.198 20.645 -63.952 1.00 96.00 520 GLU A O 1
ATOM 4254 N N . ARG A 1 521 ? 31.956 19.837 -62.247 1.00 95.44 521 ARG A N 1
ATOM 4255 C CA . ARG A 1 521 ? 32.975 19.914 -61.195 1.00 95.44 521 ARG A CA 1
ATOM 4256 C C . ARG A 1 521 ? 33.172 18.518 -60.617 1.00 95.44 521 ARG A C 1
ATOM 4258 O O . ARG A 1 521 ? 32.218 17.948 -60.093 1.00 95.44 521 ARG A O 1
ATOM 4265 N N . VAL A 1 522 ? 34.386 17.992 -60.682 1.00 93.81 522 VAL A N 1
ATOM 4266 C CA . VAL A 1 522 ? 34.732 16.660 -60.175 1.00 93.81 522 VAL A CA 1
ATOM 4267 C C . VAL A 1 522 ? 35.586 16.831 -58.918 1.00 93.81 522 VAL A C 1
ATOM 4269 O O . VAL A 1 522 ? 36.637 17.458 -59.013 1.00 93.81 522 VAL A O 1
ATOM 4272 N N . PRO A 1 523 ? 35.160 16.349 -57.737 1.00 93.25 523 PRO A N 1
ATOM 4273 C CA . PRO A 1 523 ? 35.965 16.448 -56.520 1.00 93.25 523 PRO A CA 1
ATOM 4274 C C . PRO A 1 523 ? 37.345 15.807 -56.700 1.00 93.25 523 PRO A C 1
ATOM 4276 O O . PRO A 1 523 ? 37.447 14.726 -57.278 1.00 93.25 523 PRO A O 1
ATOM 4279 N N . VAL A 1 524 ? 38.383 16.466 -56.189 1.00 89.06 524 VAL A N 1
ATOM 4280 C CA . VAL A 1 524 ? 39.741 15.913 -56.104 1.00 89.06 524 VAL A CA 1
ATOM 4281 C C . VAL A 1 524 ? 39.951 15.446 -54.665 1.00 89.06 524 VAL A C 1
ATOM 4283 O O . VAL A 1 524 ? 39.720 16.242 -53.751 1.00 89.06 524 VAL A O 1
ATOM 4286 N N . GLU A 1 525 ? 40.314 14.172 -54.477 1.00 69.94 525 GLU A N 1
ATOM 4287 C CA . GLU A 1 525 ? 40.611 13.596 -53.149 1.00 69.94 525 GLU A CA 1
ATOM 4288 C C . GLU A 1 525 ? 41.772 14.298 -52.436 1.00 69.94 525 GLU A C 1
ATOM 4290 O O . GLU A 1 525 ? 42.777 14.649 -53.106 1.00 69.94 525 GLU A O 1
#

pLDDT: mean 85.23, std 13.87, range [39.72, 97.88]

Sequence (525 aa):
MGVGNVKVEIFDDRWSIGHLLLGALAIEFPFVFAFFVLYEVIEFCYKYKRKQETVECFVGDLLEFMLGLGYGYVITQIPVENPVIREMLKLFVIGGISYNADENRLYVVDGEYTYEDLYNWVVGQGLDIIQRLKEQSYYQKCKIRVGDGSKYTKLTCKRLSIEFEPAVVHEWWEAWFECHDNAEIIFGENLSDYYKQSRDGVMFHTPGLTDKDQRITACMGNKTGNIEMYSSSIHGSLSDWRTYTLKANALRKAYNILVDRAQIGGHPDGGRFFNIVLVESILSGSIAESGNIVTTGGFPDTPTLELWPNVTIRDVIGRDNSVLRVVGGDVGEDIWLINCVLDYWMFQWWYEPKEYVYRAYEFKPFILEESGIPFTGVVKFWKTGLNPDVDPPTKEIEWLSGNPVGDTAIIRGRYKAEWGDEMEDWAPYTVRFMYGNEILAEWKDYYPEKPFDDIIVLKPSRWSIVDIYDRLVKACKIQTNRWKIENNQLIIYDDDGVTPLIKFDLKDKLGNPAEVNVFERVPVE